Protein AF-A0A0P4W0I8-F1 (afdb_monomer)

Structure (mmCIF, N/CA/C/O backbone):
data_AF-A0A0P4W0I8-F1
#
_entry.id   AF-A0A0P4W0I8-F1
#
loop_
_atom_site.group_PDB
_atom_site.id
_atom_site.type_symbol
_atom_site.label_atom_id
_atom_site.label_alt_id
_atom_site.label_comp_id
_atom_site.label_asym_id
_atom_site.label_entity_id
_atom_site.label_seq_id
_atom_site.pdbx_PDB_ins_code
_atom_site.Cartn_x
_atom_site.Cartn_y
_atom_site.Cartn_z
_atom_site.occupancy
_atom_site.B_iso_or_equiv
_atom_site.auth_seq_id
_atom_site.auth_comp_id
_atom_site.auth_asym_id
_atom_site.auth_atom_id
_atom_site.pdbx_PDB_model_num
ATOM 1 N N . MET A 1 1 ? -32.686 -31.295 -51.320 1.00 38.06 1 MET A N 1
ATOM 2 C CA . MET A 1 1 ? -31.687 -31.578 -52.368 1.00 38.06 1 MET A CA 1
ATOM 3 C C . MET A 1 1 ? -30.368 -30.982 -51.895 1.00 38.06 1 MET A C 1
ATOM 5 O O . MET A 1 1 ? -30.262 -29.769 -51.835 1.00 38.06 1 MET A O 1
ATOM 9 N N . THR A 1 2 ? -29.662 -31.734 -51.051 1.00 36.78 2 THR A N 1
ATOM 10 C CA . THR A 1 2 ? -28.427 -32.490 -51.362 1.00 36.78 2 THR A CA 1
ATOM 11 C C . THR A 1 2 ? -27.192 -31.593 -51.471 1.00 36.78 2 THR A C 1
ATOM 13 O O . THR A 1 2 ? -27.051 -30.817 -52.408 1.00 36.78 2 THR A O 1
ATOM 16 N N . GLN A 1 3 ? -26.317 -31.745 -50.470 1.00 38.38 3 GLN A N 1
ATOM 17 C CA . GLN A 1 3 ? -24.911 -31.335 -50.468 1.00 38.38 3 GLN A CA 1
ATOM 18 C C . GLN A 1 3 ? -24.148 -31.927 -51.666 1.00 38.38 3 GLN A C 1
ATOM 20 O O . GLN A 1 3 ? -24.627 -32.862 -52.314 1.00 38.38 3 GLN A O 1
ATOM 25 N N . PRO A 1 4 ? -22.880 -31.525 -51.819 1.00 41.34 4 PRO A N 1
ATOM 26 C CA . PRO A 1 4 ? -21.858 -32.553 -51.698 1.00 41.34 4 PRO A CA 1
ATOM 27 C C . PRO A 1 4 ? -20.765 -32.210 -50.681 1.00 41.34 4 PRO A C 1
ATOM 29 O O . PRO A 1 4 ? -20.326 -31.075 -50.516 1.00 41.34 4 PRO A O 1
ATOM 32 N N . SER A 1 5 ? -20.371 -33.272 -49.995 1.00 34.31 5 SER A N 1
ATOM 33 C CA . SER A 1 5 ? -19.370 -33.425 -48.951 1.00 34.31 5 SER A CA 1
ATOM 34 C C . SER A 1 5 ? -18.019 -33.891 -49.519 1.00 34.31 5 SER A C 1
ATOM 36 O O . SER A 1 5 ? -18.039 -34.840 -50.294 1.00 34.31 5 SER A O 1
ATOM 38 N N . LEU A 1 6 ? -16.914 -33.311 -49.004 1.00 34.56 6 LEU A N 1
ATOM 39 C CA . LEU A 1 6 ? -15.603 -33.924 -48.641 1.00 34.56 6 LEU A CA 1
ATOM 40 C C . LEU A 1 6 ? -14.776 -34.650 -49.748 1.00 34.56 6 LEU A C 1
ATOM 42 O O . LEU A 1 6 ? -15.365 -35.204 -50.667 1.00 34.56 6 LEU A O 1
ATOM 46 N N . PRO A 1 7 ? -13.416 -34.688 -49.690 1.00 38.22 7 PRO A N 1
ATOM 47 C CA . PRO A 1 7 ? -12.676 -35.183 -48.520 1.00 38.22 7 PRO A CA 1
ATOM 48 C C . PRO A 1 7 ? -11.322 -34.520 -48.190 1.00 38.22 7 PRO A C 1
ATOM 50 O O . PRO A 1 7 ? -10.634 -33.939 -49.024 1.00 38.22 7 PRO A O 1
ATOM 53 N N . SER A 1 8 ? -10.913 -34.691 -46.934 1.00 36.59 8 SER A N 1
ATOM 54 C CA . SER A 1 8 ? -9.514 -34.733 -46.506 1.00 36.59 8 SER A CA 1
ATOM 55 C C . SER A 1 8 ? -8.893 -36.092 -46.866 1.00 36.59 8 SER A C 1
ATOM 57 O O . SER A 1 8 ? -9.582 -37.114 -46.857 1.00 36.59 8 SER A O 1
ATOM 59 N N . PRO A 1 9 ? -7.575 -36.131 -47.115 1.00 38.62 9 PRO A N 1
ATOM 60 C CA . PRO A 1 9 ? -6.773 -37.049 -46.322 1.00 38.62 9 PRO A CA 1
ATOM 61 C C . PRO A 1 9 ? -5.468 -36.421 -45.827 1.00 38.62 9 PRO A C 1
ATOM 63 O O . PRO A 1 9 ? -4.744 -35.714 -46.522 1.00 38.62 9 PRO A O 1
ATOM 66 N N . SER A 1 10 ? -5.182 -36.757 -44.580 1.00 31.92 10 SER A N 1
ATOM 67 C CA . SER A 1 10 ? -3.869 -36.795 -43.961 1.00 31.92 10 SER A CA 1
ATOM 68 C C . SER A 1 10 ? -2.893 -37.678 -44.744 1.00 31.92 10 SER A C 1
ATOM 70 O O . SER A 1 10 ? -3.160 -38.866 -44.901 1.00 31.92 10 SER A O 1
ATOM 72 N N . THR A 1 11 ? -1.723 -37.143 -45.091 1.00 31.94 11 THR A N 1
ATOM 73 C CA . THR A 1 11 ? -0.459 -37.897 -45.097 1.00 31.94 11 THR A CA 1
ATOM 74 C C . THR A 1 11 ? 0.695 -36.948 -44.813 1.00 31.94 11 THR A C 1
ATOM 76 O O . THR A 1 11 ? 0.884 -35.941 -45.489 1.00 31.94 11 THR A O 1
ATOM 79 N N . SER A 1 12 ? 1.436 -37.300 -43.770 1.00 36.06 12 SER A N 1
ATOM 80 C CA . SER A 1 12 ? 2.706 -36.738 -43.340 1.00 36.06 12 SER A CA 1
ATOM 81 C C . SER A 1 12 ? 3.757 -36.767 -44.448 1.00 36.06 12 SER A C 1
ATOM 83 O O . SER A 1 12 ? 4.018 -37.826 -45.019 1.00 36.06 12 SER A O 1
ATOM 85 N N . LEU A 1 13 ? 4.439 -35.646 -44.653 1.00 30.61 13 LEU A N 1
ATOM 86 C CA . LEU A 1 13 ? 5.784 -35.632 -45.215 1.00 30.61 13 LEU A CA 1
ATOM 87 C C . LEU A 1 13 ? 6.657 -34.797 -44.284 1.00 30.61 13 LEU A C 1
ATOM 89 O O . LEU A 1 13 ? 6.636 -33.568 -44.301 1.00 30.61 13 LEU A O 1
ATOM 93 N N . SER A 1 14 ? 7.362 -35.512 -43.412 1.00 27.72 14 SER A N 1
ATOM 94 C CA . SER A 1 14 ? 8.468 -34.996 -42.622 1.00 27.72 14 SER A CA 1
ATOM 95 C C . SER A 1 14 ? 9.579 -34.594 -43.585 1.00 27.72 14 SER A C 1
ATOM 97 O O . SER A 1 14 ? 10.148 -35.446 -44.266 1.00 27.72 14 SER A O 1
ATOM 99 N N . ILE A 1 15 ? 9.869 -33.300 -43.663 1.00 30.58 15 ILE A N 1
ATOM 100 C CA . ILE A 1 15 ? 11.160 -32.828 -44.152 1.00 30.58 15 ILE A CA 1
ATOM 101 C C . ILE A 1 15 ? 11.960 -32.494 -42.900 1.00 30.58 15 ILE A C 1
ATOM 103 O O . ILE A 1 15 ? 11.743 -31.463 -42.264 1.00 30.58 15 ILE A O 1
ATOM 107 N N . ASP A 1 16 ? 12.853 -33.411 -42.535 1.00 30.45 16 ASP A N 1
ATOM 108 C CA . ASP A 1 16 ? 13.904 -33.173 -41.557 1.00 30.45 16 ASP A CA 1
ATOM 109 C C . ASP A 1 16 ? 14.868 -32.123 -42.123 1.00 30.45 16 ASP A C 1
ATOM 111 O O . ASP A 1 16 ? 15.781 -32.435 -42.888 1.00 30.45 16 ASP A O 1
ATOM 115 N N . VAL A 1 17 ? 14.672 -30.858 -41.748 1.00 30.55 17 VAL A N 1
ATOM 116 C CA . VAL A 1 17 ? 15.754 -29.870 -41.783 1.00 30.55 17 VAL A CA 1
ATOM 117 C C . VAL A 1 17 ? 16.375 -29.847 -40.398 1.00 30.55 17 VAL A C 1
ATOM 119 O O . VAL A 1 17 ? 15.881 -29.220 -39.461 1.00 30.55 17 VAL A O 1
ATOM 122 N N . ALA A 1 18 ? 17.465 -30.595 -40.278 1.00 30.69 18 ALA A N 1
ATOM 123 C CA . ALA A 1 18 ? 18.340 -30.560 -39.129 1.00 30.69 18 ALA A CA 1
ATOM 124 C C . ALA A 1 18 ? 18.984 -29.168 -38.976 1.00 30.69 18 ALA A C 1
ATOM 126 O O . ALA A 1 18 ? 19.602 -28.653 -39.901 1.00 30.69 18 ALA A O 1
ATOM 127 N N . LEU A 1 19 ? 18.885 -28.646 -37.750 1.00 35.25 19 LEU A N 1
ATOM 128 C CA . LEU A 1 19 ? 19.869 -27.813 -37.050 1.00 35.25 19 LEU A CA 1
ATOM 129 C C . LEU A 1 19 ? 20.299 -26.484 -37.698 1.00 35.25 19 LEU A C 1
ATOM 131 O O . LEU A 1 19 ? 21.237 -26.434 -38.483 1.00 35.25 19 LEU A O 1
ATOM 135 N N . GLN A 1 20 ? 19.774 -25.388 -37.143 1.00 31.81 20 GLN A N 1
ATOM 136 C CA . GLN A 1 20 ? 20.593 -24.364 -36.475 1.00 31.81 20 GLN A CA 1
ATOM 137 C C . GLN A 1 20 ? 19.680 -23.481 -35.614 1.00 31.81 20 GLN A C 1
ATOM 139 O O . GLN A 1 20 ? 18.868 -22.713 -36.121 1.00 31.81 20 GLN A O 1
ATOM 144 N N . GLY A 1 21 ? 19.762 -23.658 -34.291 1.00 37.44 21 GLY A N 1
ATOM 145 C CA . GLY A 1 21 ? 19.030 -22.833 -33.330 1.00 37.44 21 GLY A CA 1
ATOM 146 C C . GLY A 1 21 ? 19.508 -21.376 -33.366 1.00 37.44 21 GLY A C 1
ATOM 147 O O . GLY A 1 21 ? 20.670 -21.131 -33.700 1.00 37.44 21 GLY A O 1
ATOM 148 N N . PRO A 1 22 ? 18.653 -20.396 -33.024 1.00 36.56 22 PRO A N 1
ATOM 149 C CA . PRO A 1 22 ? 19.101 -19.021 -32.903 1.00 36.56 22 PRO A CA 1
ATOM 150 C C . PRO A 1 22 ? 20.039 -18.914 -31.698 1.00 36.56 22 PRO A C 1
ATOM 152 O O . PRO A 1 22 ? 19.747 -19.405 -30.607 1.00 36.56 22 PRO A O 1
ATOM 155 N N . ALA A 1 23 ? 21.202 -18.322 -31.947 1.00 33.28 23 ALA A N 1
ATOM 156 C CA . ALA A 1 23 ? 22.283 -18.162 -30.995 1.00 33.28 23 ALA A CA 1
ATOM 157 C C . ALA A 1 23 ? 21.795 -17.522 -29.687 1.00 33.28 23 ALA A C 1
ATOM 159 O O . ALA A 1 23 ? 21.316 -16.389 -29.667 1.00 33.28 23 ALA A O 1
ATOM 160 N N . SER A 1 24 ? 21.972 -18.243 -28.583 1.00 29.34 24 SER A N 1
ATOM 161 C CA . SER A 1 24 ? 21.887 -17.692 -27.239 1.00 29.34 24 SER A CA 1
ATOM 162 C C . SER A 1 24 ? 22.957 -16.608 -27.095 1.00 29.34 24 SER A C 1
ATOM 164 O O . SER A 1 24 ? 24.143 -16.921 -26.978 1.00 29.34 24 SER A O 1
ATOM 166 N N . VAL A 1 25 ? 22.570 -15.331 -27.089 1.00 34.34 25 VAL A N 1
ATOM 167 C CA . VAL A 1 25 ? 23.466 -14.267 -26.619 1.00 34.34 25 VAL A CA 1
ATOM 168 C C . VAL A 1 25 ? 23.526 -14.385 -25.103 1.00 34.34 25 VAL A C 1
ATOM 170 O O . VAL A 1 25 ? 22.751 -13.794 -24.358 1.00 34.34 25 VAL A O 1
ATOM 173 N N . SER A 1 26 ? 24.438 -15.236 -24.645 1.00 26.88 26 SER A N 1
ATOM 174 C CA . SER A 1 26 ? 24.847 -15.283 -23.254 1.00 26.88 26 SER A CA 1
ATOM 175 C C . SER A 1 26 ? 25.631 -14.000 -22.988 1.00 26.88 26 SER A C 1
ATOM 177 O O . SER A 1 26 ? 26.740 -13.848 -23.501 1.00 26.88 26 SER A O 1
ATOM 179 N N . ILE A 1 27 ? 25.085 -13.080 -22.189 1.00 40.72 27 ILE A N 1
ATOM 180 C CA . ILE A 1 27 ? 25.875 -11.982 -21.621 1.00 40.72 27 ILE A CA 1
ATOM 181 C C . ILE A 1 27 ? 26.877 -12.636 -20.665 1.00 40.72 27 ILE A C 1
ATOM 183 O O . ILE A 1 27 ? 26.583 -12.925 -19.505 1.00 40.72 27 ILE A O 1
ATOM 187 N N . GLN A 1 28 ? 28.052 -12.990 -21.187 1.00 31.55 28 GLN A N 1
ATOM 188 C CA . GLN A 1 28 ? 29.151 -13.488 -20.377 1.00 31.55 28 GLN A CA 1
ATOM 189 C C . GLN A 1 28 ? 29.547 -12.401 -19.378 1.00 31.55 28 GLN A C 1
ATOM 191 O O . GLN A 1 28 ? 29.762 -11.247 -19.743 1.00 31.55 28 GLN A O 1
ATOM 196 N N . LYS A 1 29 ? 29.661 -12.804 -18.108 1.00 31.52 29 LYS A N 1
ATOM 197 C CA . LYS A 1 29 ? 30.218 -12.027 -16.996 1.00 31.52 29 LYS A CA 1
ATOM 198 C C . LYS A 1 29 ? 31.457 -11.238 -17.447 1.00 31.52 29 LYS A C 1
ATOM 200 O O . LYS A 1 29 ? 32.551 -11.797 -17.510 1.00 31.52 29 LYS A O 1
ATOM 205 N N . MET A 1 30 ? 31.325 -9.928 -17.659 1.00 30.16 30 MET A N 1
ATOM 206 C CA . MET A 1 30 ? 32.470 -9.027 -17.542 1.00 30.16 30 MET A CA 1
ATOM 207 C C . MET A 1 30 ? 32.795 -8.900 -16.056 1.00 30.16 30 MET A C 1
ATOM 209 O O . MET A 1 30 ? 32.260 -8.065 -15.331 1.00 30.16 30 MET A O 1
ATOM 213 N N . VAL A 1 31 ? 33.677 -9.782 -15.593 1.00 32.12 31 VAL A N 1
ATOM 214 C CA . VAL A 1 31 ? 34.432 -9.568 -14.362 1.00 32.12 31 VAL A CA 1
ATOM 215 C C . VAL A 1 31 ? 35.190 -8.255 -14.538 1.00 32.12 31 VAL A C 1
ATOM 217 O O . VAL A 1 31 ? 36.076 -8.151 -15.385 1.00 32.12 31 VAL A O 1
ATOM 220 N N . TYR A 1 32 ? 34.822 -7.249 -13.747 1.00 26.38 32 TYR A N 1
ATOM 221 C CA . TYR A 1 32 ? 35.497 -5.959 -13.675 1.00 26.38 32 TYR A CA 1
ATOM 222 C C . TYR A 1 32 ? 36.954 -6.183 -13.240 1.00 26.38 32 TYR A C 1
ATOM 224 O O . TYR A 1 32 ? 37.262 -6.323 -12.053 1.00 26.38 32 TYR A O 1
ATOM 232 N N . ARG A 1 33 ? 37.874 -6.280 -14.205 1.00 28.16 33 ARG A N 1
ATOM 233 C CA . ARG A 1 33 ? 39.313 -6.259 -13.933 1.00 28.16 33 ARG A CA 1
ATOM 234 C C . ARG A 1 33 ? 39.674 -4.805 -13.634 1.00 28.16 33 ARG A C 1
ATOM 236 O O . ARG A 1 33 ? 39.541 -3.947 -14.499 1.00 28.16 33 ARG A O 1
ATOM 243 N N . ARG A 1 34 ? 40.087 -4.535 -12.391 1.00 32.72 34 ARG A N 1
ATOM 244 C CA . ARG A 1 34 ? 40.635 -3.239 -11.954 1.00 32.72 34 ARG A CA 1
ATOM 245 C C . ARG A 1 34 ? 41.656 -2.732 -12.990 1.00 32.72 34 ARG A C 1
ATOM 247 O O . ARG A 1 34 ? 42.589 -3.486 -13.276 1.00 32.72 34 ARG A O 1
ATOM 254 N N . PRO A 1 35 ? 41.545 -1.496 -13.508 1.00 33.25 35 PRO A N 1
ATOM 255 C CA . PRO A 1 35 ? 42.643 -0.890 -14.243 1.00 33.25 35 PRO A CA 1
ATOM 256 C C . PRO A 1 35 ? 43.798 -0.646 -13.269 1.00 33.25 35 PRO A C 1
ATOM 258 O O . PRO A 1 35 ? 43.633 0.023 -12.249 1.00 33.25 35 PRO A O 1
ATOM 261 N N . SER A 1 36 ? 44.948 -1.241 -13.565 1.00 28.91 36 SER A N 1
ATOM 262 C CA . SER A 1 36 ? 46.235 -0.856 -12.999 1.00 28.91 36 SER A CA 1
ATOM 263 C C . SER A 1 36 ? 46.555 0.579 -13.410 1.00 28.91 36 SER A C 1
ATOM 265 O O . SER A 1 36 ? 46.431 0.927 -14.583 1.00 28.91 36 SER A O 1
ATOM 267 N N . GLU A 1 37 ? 46.978 1.387 -12.444 1.00 41.25 37 GLU A N 1
ATOM 268 C CA . GLU A 1 37 ? 47.546 2.716 -12.647 1.00 41.25 37 GLU A CA 1
ATOM 269 C C . GLU A 1 37 ? 48.756 2.649 -13.591 1.00 41.25 37 GLU A C 1
ATOM 271 O O . GLU A 1 37 ? 49.789 2.118 -13.201 1.00 41.25 37 GLU A O 1
ATOM 276 N N . THR A 1 38 ? 48.654 3.212 -14.797 1.00 39.88 38 THR A N 1
ATOM 277 C CA . THR A 1 38 ? 49.771 3.864 -15.508 1.00 39.88 38 THR A CA 1
ATOM 278 C C . THR A 1 38 ? 49.226 4.814 -16.589 1.00 39.88 38 THR A C 1
ATOM 280 O O . THR A 1 38 ? 48.298 4.454 -17.315 1.00 39.88 38 THR A O 1
ATOM 283 N N . PRO A 1 39 ? 49.767 6.040 -16.725 1.00 39.56 39 PRO A N 1
ATOM 284 C CA . PRO A 1 39 ? 49.385 6.963 -17.793 1.00 39.56 39 PRO A CA 1
ATOM 285 C C . PRO A 1 39 ? 50.150 6.642 -19.091 1.00 39.56 39 PRO A C 1
ATOM 287 O O . PRO A 1 39 ? 51.331 6.291 -19.017 1.00 39.56 39 PRO A O 1
ATOM 290 N N . PRO A 1 40 ? 49.561 6.803 -20.290 1.00 40.53 40 PRO A N 1
ATOM 291 C CA . PRO A 1 40 ? 50.335 6.726 -21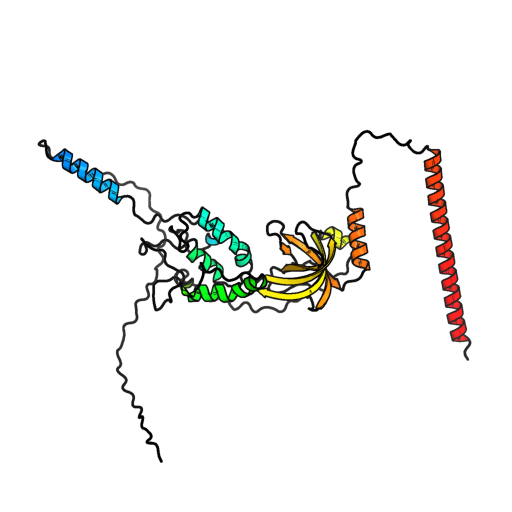.519 1.00 40.53 40 PRO A CA 1
ATOM 292 C C . PRO A 1 40 ? 51.086 8.043 -21.762 1.00 40.53 40 PRO A C 1
ATOM 294 O O . PRO A 1 40 ? 50.504 9.128 -21.800 1.00 40.53 40 PRO A O 1
ATOM 297 N N . SER A 1 41 ? 52.402 7.930 -21.937 1.00 37.28 41 SER A N 1
ATOM 298 C CA . SER A 1 41 ? 53.262 8.966 -22.513 1.00 37.28 41 SER A CA 1
ATOM 299 C C . SER A 1 41 ? 52.851 9.288 -23.962 1.00 37.28 41 SER A C 1
ATOM 301 O O . SER A 1 41 ? 52.302 8.424 -24.650 1.00 37.28 41 SER A O 1
ATOM 303 N N . PRO A 1 42 ? 53.108 10.516 -24.447 1.00 42.88 42 PRO A N 1
ATOM 304 C CA . PRO A 1 42 ? 52.587 10.983 -25.722 1.00 42.88 42 PRO A CA 1
ATOM 305 C C . PRO A 1 42 ? 53.361 10.390 -26.903 1.00 42.88 42 PRO A C 1
ATOM 307 O O . PRO A 1 42 ? 54.585 10.260 -26.876 1.00 42.88 42 PRO A O 1
ATOM 310 N N . CYS A 1 43 ? 52.621 10.075 -27.966 1.00 34.41 43 CYS A N 1
ATOM 311 C CA . CYS A 1 43 ? 53.172 9.758 -29.275 1.00 34.41 43 CYS A CA 1
ATOM 312 C C . CYS A 1 43 ? 54.041 10.917 -29.779 1.00 34.41 43 CYS A C 1
ATOM 314 O O . CYS A 1 43 ? 53.601 12.064 -29.865 1.00 34.41 43 CYS A O 1
ATOM 316 N N . VAL A 1 44 ? 55.275 10.582 -30.138 1.00 38.25 44 VAL A N 1
ATOM 317 C CA . VAL A 1 44 ? 56.224 11.442 -30.839 1.00 38.25 44 VAL A CA 1
ATOM 318 C C . VAL A 1 44 ? 55.696 11.657 -32.260 1.00 38.25 44 VAL A C 1
ATOM 320 O O . VAL A 1 44 ? 55.856 10.796 -33.121 1.00 38.25 44 VAL A O 1
ATOM 323 N N . TYR A 1 45 ? 55.043 12.791 -32.514 1.00 40.09 45 TYR A N 1
ATOM 324 C CA . TYR A 1 45 ? 54.831 13.260 -33.882 1.00 40.09 45 TYR A CA 1
ATOM 325 C C . TYR A 1 45 ? 56.134 13.885 -34.385 1.00 40.09 45 TYR A C 1
ATOM 327 O O . TYR A 1 45 ? 56.633 14.860 -33.825 1.00 40.09 45 TYR A O 1
ATOM 335 N N . LEU A 1 46 ? 56.690 13.294 -35.442 1.00 35.19 46 LEU A N 1
ATOM 336 C CA . LEU A 1 46 ? 57.785 13.857 -36.223 1.00 35.19 46 LEU A CA 1
ATOM 337 C C . LEU A 1 46 ? 57.379 15.232 -36.774 1.00 35.19 46 LEU A C 1
ATOM 339 O O . LEU A 1 46 ? 56.512 15.336 -37.640 1.00 35.19 46 LEU A O 1
ATOM 343 N N . CYS A 1 47 ? 58.048 16.282 -36.301 1.00 34.38 47 CYS A N 1
ATOM 344 C CA . CYS A 1 47 ? 58.070 17.585 -36.954 1.00 34.38 47 CYS A CA 1
ATOM 345 C C . CYS A 1 47 ? 58.998 17.520 -38.178 1.00 34.38 47 CYS A C 1
ATOM 347 O O . CYS A 1 47 ? 60.212 17.400 -38.024 1.00 34.38 47 CYS A O 1
ATOM 349 N N . ILE A 1 48 ? 58.441 17.649 -39.384 1.00 39.56 48 ILE A N 1
ATOM 350 C CA . ILE A 1 48 ? 59.184 18.046 -40.591 1.00 39.56 48 ILE A CA 1
ATOM 351 C C . ILE A 1 48 ? 58.823 19.516 -40.868 1.00 39.56 48 ILE A C 1
ATOM 353 O O . ILE A 1 48 ? 57.631 19.830 -40.901 1.00 39.56 48 ILE A O 1
ATOM 357 N N . PRO A 1 49 ? 59.789 20.442 -41.032 1.00 54.12 49 PRO A N 1
ATOM 358 C CA . PRO A 1 49 ? 59.484 21.844 -41.281 1.00 54.12 49 PRO A CA 1
ATOM 359 C C . PRO A 1 49 ? 59.355 22.161 -42.782 1.00 54.12 49 PRO A C 1
ATOM 361 O O . PRO A 1 49 ? 60.017 21.541 -43.611 1.00 54.12 49 PRO A O 1
ATOM 364 N N . ALA A 1 50 ? 58.591 23.230 -43.055 1.00 40.03 50 ALA A N 1
ATOM 365 C CA . ALA A 1 50 ? 58.514 24.068 -44.269 1.00 40.03 50 ALA A CA 1
ATOM 366 C C . ALA A 1 50 ? 57.328 23.834 -45.241 1.00 40.03 50 ALA A C 1
ATOM 368 O O . ALA A 1 50 ? 56.906 22.703 -45.449 1.00 40.03 50 ALA A O 1
ATOM 369 N N . PRO A 1 51 ? 56.853 24.883 -45.949 1.00 52.84 51 PRO A N 1
ATOM 370 C CA . PRO A 1 51 ? 56.601 26.248 -45.486 1.00 52.84 51 PRO A CA 1
ATOM 371 C C . PRO A 1 51 ? 55.148 26.714 -45.756 1.00 52.84 51 PRO A C 1
ATOM 373 O O . PRO A 1 51 ? 54.503 26.354 -46.731 1.00 52.84 51 PRO A O 1
ATOM 376 N N . GLN A 1 52 ? 54.656 27.528 -44.822 1.00 56.03 52 GLN A N 1
ATOM 377 C CA . GLN A 1 52 ? 53.697 28.638 -44.947 1.00 56.03 52 GLN A CA 1
ATOM 378 C C . GLN A 1 52 ? 52.747 28.669 -46.166 1.00 56.03 52 GLN A C 1
ATOM 380 O O . GLN A 1 52 ? 53.123 29.141 -47.230 1.00 56.03 52 GLN A O 1
ATOM 385 N N . LEU A 1 53 ? 51.492 28.239 -45.962 1.00 50.19 53 LEU A N 1
ATOM 386 C CA . LEU A 1 53 ? 50.258 29.064 -46.065 1.00 50.19 53 LEU A CA 1
ATOM 387 C C . LEU A 1 53 ? 48.967 28.217 -46.032 1.00 50.19 53 LEU A C 1
ATOM 389 O O . LEU A 1 53 ? 47.875 28.768 -45.960 1.00 50.19 53 LEU A O 1
ATOM 393 N N . VAL A 1 54 ? 49.062 26.883 -46.051 1.00 52.00 54 VAL A N 1
ATOM 394 C CA . VAL A 1 54 ? 47.881 25.988 -46.119 1.00 52.00 54 VAL A CA 1
ATOM 395 C C . VAL A 1 54 ? 47.426 25.494 -44.730 1.00 52.00 54 VAL A C 1
ATOM 397 O O . VAL A 1 54 ? 46.307 25.018 -44.550 1.00 52.00 54 VAL A O 1
ATOM 400 N N . GLY A 1 55 ? 48.267 25.663 -43.704 1.00 49.16 55 GLY A N 1
ATOM 401 C CA . GLY A 1 55 ? 48.040 25.109 -42.363 1.00 49.16 55 GLY A CA 1
ATOM 402 C C . GLY A 1 55 ? 46.950 25.796 -41.535 1.00 49.16 55 GLY A C 1
ATOM 403 O O . GLY A 1 55 ? 46.371 25.153 -40.665 1.00 49.16 55 GLY A O 1
ATOM 404 N N . VAL A 1 56 ? 46.623 27.065 -41.801 1.00 51.81 56 VAL A N 1
ATOM 405 C CA . VAL A 1 56 ? 45.624 27.782 -40.984 1.00 51.81 56 VAL A CA 1
ATOM 406 C C . VAL A 1 56 ? 44.210 27.301 -41.311 1.00 51.81 56 VAL A C 1
ATOM 408 O O . VAL A 1 56 ? 43.419 27.083 -40.402 1.00 51.81 56 VAL A O 1
ATOM 411 N N . VAL A 1 57 ? 43.906 27.022 -42.583 1.00 53.50 57 VAL A N 1
ATOM 412 C CA . VAL A 1 57 ? 42.583 26.508 -42.976 1.00 53.50 57 VAL A CA 1
ATOM 413 C C . VAL A 1 57 ? 42.401 25.062 -42.504 1.00 53.50 57 VAL A C 1
ATOM 415 O O . VAL A 1 57 ? 41.362 24.736 -41.943 1.00 53.50 57 VAL A O 1
ATOM 418 N N . ALA A 1 58 ? 43.427 24.211 -42.620 1.00 52.44 58 ALA A N 1
ATOM 419 C CA . ALA A 1 58 ? 43.361 22.823 -42.157 1.00 52.44 58 ALA A CA 1
ATOM 420 C C . ALA A 1 58 ? 43.277 22.698 -40.621 1.00 52.44 58 ALA A C 1
ATOM 422 O O . ALA A 1 58 ? 42.508 21.880 -40.123 1.00 52.44 58 ALA A O 1
ATOM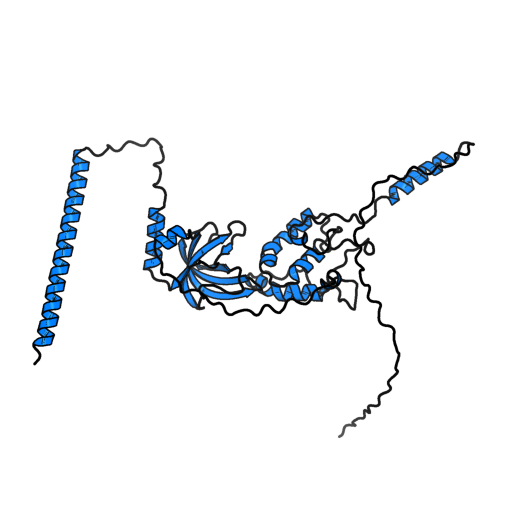 423 N N . ALA A 1 59 ? 44.003 23.524 -39.857 1.00 52.28 59 ALA A N 1
ATOM 424 C CA . ALA A 1 59 ? 43.952 23.515 -38.391 1.00 52.28 59 ALA A CA 1
ATOM 425 C C . ALA A 1 59 ? 42.641 24.093 -37.837 1.00 52.28 59 ALA A C 1
ATOM 427 O O . ALA A 1 59 ? 42.139 23.610 -36.823 1.00 52.28 59 ALA A O 1
ATOM 428 N N . VAL A 1 60 ? 42.055 25.078 -38.524 1.00 54.50 60 VAL A N 1
ATOM 429 C CA . VAL A 1 60 ? 40.733 25.623 -38.194 1.00 54.50 60 VAL A CA 1
ATOM 430 C C . VAL A 1 60 ? 39.653 24.588 -38.523 1.00 54.50 60 VAL A C 1
ATOM 432 O O . VAL A 1 60 ? 38.869 24.243 -37.648 1.00 54.50 60 VAL A O 1
ATOM 435 N N . VAL A 1 61 ? 39.670 23.974 -39.710 1.00 55.00 61 VAL A N 1
ATOM 436 C CA . VAL A 1 61 ? 38.714 22.915 -40.091 1.00 55.00 61 VAL A CA 1
ATOM 437 C C . VAL A 1 61 ? 38.832 21.677 -39.187 1.00 55.00 61 VAL A C 1
ATOM 439 O O . VAL A 1 61 ? 37.813 21.124 -38.791 1.00 55.00 61 VAL A O 1
ATOM 442 N N . CYS A 1 62 ? 40.039 21.280 -38.769 1.00 51.72 62 CYS A N 1
ATOM 443 C CA . CYS A 1 62 ? 40.241 20.154 -37.847 1.00 51.72 62 CYS A CA 1
ATOM 444 C C . CYS A 1 62 ? 39.811 20.488 -36.403 1.00 51.72 62 CYS A C 1
ATOM 446 O O . CYS A 1 62 ? 39.249 19.640 -35.714 1.00 51.72 62 CYS A O 1
ATOM 448 N N . SER A 1 63 ? 39.974 21.742 -35.963 1.00 50.41 63 SER A N 1
ATOM 449 C CA . SER A 1 63 ? 39.472 22.220 -34.661 1.00 50.41 63 SER A CA 1
ATOM 450 C C . SER A 1 63 ? 37.944 22.376 -34.630 1.00 50.41 63 SER A C 1
ATOM 452 O O . SER A 1 63 ? 37.322 22.122 -33.597 1.00 50.41 63 SER A O 1
ATOM 454 N N . PHE A 1 64 ? 37.325 22.733 -35.761 1.00 49.47 64 PHE A N 1
ATOM 455 C CA . PHE A 1 64 ? 35.867 22.829 -35.900 1.00 49.47 64 PHE A CA 1
ATOM 456 C C . PHE A 1 64 ? 35.190 21.467 -36.166 1.00 49.47 64 PHE A C 1
ATOM 458 O O . PHE A 1 64 ? 34.061 21.276 -35.723 1.00 49.47 64 PHE A O 1
ATOM 465 N N . LEU A 1 65 ? 35.860 20.484 -36.792 1.00 50.12 65 LEU A N 1
ATOM 466 C CA . LEU A 1 65 ? 35.342 19.105 -36.894 1.00 50.12 65 LEU A CA 1
ATOM 467 C C . LEU A 1 65 ? 35.625 18.252 -35.644 1.00 50.12 65 LEU A C 1
ATOM 469 O O . LEU A 1 65 ? 34.811 17.404 -35.291 1.00 50.12 65 LEU A O 1
ATOM 473 N N . GLY A 1 66 ? 36.750 18.466 -34.955 1.00 47.41 66 GLY A N 1
ATOM 474 C CA . GLY A 1 66 ? 37.135 17.683 -33.774 1.00 47.41 66 GLY A CA 1
ATOM 475 C C . GLY A 1 66 ? 36.305 17.995 -32.525 1.00 47.41 66 GLY A C 1
ATOM 476 O O . GLY A 1 66 ? 36.059 17.110 -31.709 1.00 47.41 66 GLY A O 1
ATOM 477 N N . THR A 1 67 ? 35.808 19.228 -32.392 1.00 49.12 67 THR A N 1
ATOM 478 C CA . THR A 1 67 ? 34.906 19.620 -31.293 1.00 49.12 67 THR A CA 1
ATOM 479 C C . THR A 1 67 ? 33.458 19.182 -31.520 1.00 49.12 67 THR A C 1
ATOM 481 O O . THR A 1 67 ? 32.728 18.993 -30.551 1.00 49.12 67 THR A O 1
ATOM 484 N N . ALA A 1 68 ? 33.055 18.928 -32.769 1.00 47.59 68 ALA A N 1
ATOM 485 C CA . ALA A 1 68 ? 31.715 18.438 -33.093 1.00 47.59 68 ALA A CA 1
ATOM 486 C C . ALA A 1 68 ? 31.521 16.935 -32.800 1.00 47.59 68 ALA A C 1
ATOM 488 O O . ALA A 1 68 ? 30.391 16.490 -32.609 1.00 47.59 68 ALA A O 1
ATOM 489 N N . LEU A 1 69 ? 32.601 16.145 -32.731 1.00 48.38 69 LEU A N 1
ATOM 490 C CA . LEU A 1 69 ? 32.526 14.687 -32.550 1.00 48.38 69 LEU A CA 1
ATOM 491 C C . LEU A 1 69 ? 32.665 14.214 -31.091 1.00 48.38 69 LEU A C 1
ATOM 493 O O . LEU A 1 69 ? 32.468 13.034 -30.817 1.00 48.38 69 LEU A O 1
ATOM 497 N N . ALA A 1 70 ? 32.955 15.106 -30.138 1.00 46.78 70 ALA A N 1
ATOM 498 C CA . ALA A 1 70 ? 33.182 14.742 -28.733 1.00 46.78 70 ALA A CA 1
ATOM 499 C C . ALA A 1 70 ? 31.941 14.862 -27.818 1.00 46.78 70 ALA A C 1
ATOM 501 O O . ALA A 1 70 ? 32.068 14.708 -26.604 1.00 46.78 70 ALA A O 1
ATOM 502 N N . GLN A 1 71 ? 30.746 15.137 -28.358 1.00 49.97 71 GLN A N 1
ATOM 503 C CA . GLN A 1 71 ? 29.544 15.420 -27.551 1.00 49.97 71 GLN A CA 1
ATOM 504 C C . GLN A 1 71 ? 28.416 14.378 -27.603 1.00 49.97 71 GLN A C 1
ATOM 506 O O . GLN A 1 71 ? 27.405 14.573 -26.935 1.00 49.97 71 GLN A O 1
ATOM 511 N N . PHE A 1 72 ? 28.563 13.254 -28.309 1.00 50.12 72 PHE A N 1
ATOM 512 C CA . PHE A 1 72 ? 27.441 12.322 -28.512 1.00 50.12 72 PHE A CA 1
ATOM 513 C C . PHE A 1 72 ? 27.799 10.851 -28.256 1.00 50.12 72 PHE A C 1
ATOM 515 O O . PHE A 1 72 ? 27.563 9.986 -29.093 1.00 50.12 72 PHE A O 1
ATOM 522 N N . GLY A 1 73 ? 28.361 10.557 -27.081 1.00 52.62 73 GLY A N 1
ATOM 523 C CA . GLY A 1 73 ? 28.314 9.210 -26.495 1.00 52.62 73 GLY A CA 1
ATOM 524 C C . GLY A 1 73 ? 27.163 9.120 -25.481 1.00 52.62 73 GLY A C 1
ATOM 525 O O . GLY A 1 73 ? 26.870 10.134 -24.841 1.00 52.62 73 GLY A O 1
ATOM 526 N N . PRO A 1 74 ? 26.506 7.959 -25.298 1.00 57.28 74 PRO A N 1
ATOM 527 C CA . PRO A 1 74 ? 25.467 7.808 -24.288 1.00 57.28 74 PRO A CA 1
ATOM 528 C C . PRO A 1 74 ? 26.149 7.932 -22.926 1.00 57.28 74 PRO A C 1
ATOM 530 O O . PRO A 1 74 ? 26.928 7.068 -22.525 1.00 57.28 74 PRO A O 1
ATOM 533 N N . GLN A 1 75 ? 25.928 9.050 -22.242 1.00 72.12 75 GLN A N 1
ATOM 534 C CA . GLN A 1 75 ? 26.494 9.288 -20.919 1.00 72.12 75 GLN A CA 1
ATOM 535 C C . GLN A 1 75 ? 25.743 8.380 -19.941 1.00 72.12 75 GLN A C 1
ATOM 537 O O . GLN A 1 75 ? 24.702 8.750 -19.400 1.00 72.12 75 GLN A O 1
ATOM 542 N N . CYS A 1 76 ? 26.228 7.147 -19.787 1.00 89.06 76 CYS A N 1
ATOM 543 C CA . CYS A 1 76 ? 25.811 6.291 -18.692 1.00 89.06 76 CYS A CA 1
ATOM 544 C C . CYS A 1 76 ? 26.137 7.005 -17.379 1.00 89.06 76 CYS A C 1
ATOM 546 O O . CYS A 1 76 ? 27.249 7.503 -17.200 1.00 89.06 76 CYS A O 1
ATOM 548 N N . GLU A 1 77 ? 25.211 6.990 -16.436 1.00 92.06 77 GLU A N 1
ATOM 549 C CA . GLU A 1 77 ? 25.432 7.515 -15.096 1.00 92.06 77 GLU A CA 1
ATOM 550 C C . GLU A 1 77 ? 25.020 6.502 -14.030 1.00 92.06 77 GLU A C 1
ATOM 552 O O . GLU A 1 77 ? 24.219 5.599 -14.269 1.00 92.06 77 GLU A O 1
ATOM 557 N N . GLU A 1 78 ? 25.604 6.627 -12.841 1.00 95.25 78 GLU A N 1
ATOM 558 C CA . GLU A 1 78 ? 25.305 5.746 -11.714 1.00 95.25 78 GLU A CA 1
ATOM 559 C C . GLU A 1 78 ? 23.860 5.924 -11.235 1.00 95.25 78 GLU A C 1
ATOM 561 O O . GLU A 1 78 ? 23.353 7.047 -11.155 1.00 95.25 78 GLU A O 1
ATOM 566 N N . ILE A 1 79 ? 23.197 4.819 -10.887 1.00 96.94 79 ILE A N 1
ATOM 567 C CA . ILE A 1 79 ? 21.817 4.836 -10.396 1.00 96.94 79 ILE A CA 1
ATOM 568 C C . ILE A 1 79 ? 21.751 5.480 -9.006 1.00 96.94 79 ILE A C 1
ATOM 570 O O . ILE A 1 79 ? 22.212 4.940 -8.000 1.00 96.94 79 ILE A O 1
ATOM 574 N N . LYS A 1 80 ? 21.084 6.630 -8.929 1.00 96.38 80 LYS A N 1
ATOM 575 C CA . LYS A 1 80 ? 20.837 7.384 -7.695 1.00 96.38 80 LYS A CA 1
ATOM 576 C C . LYS A 1 80 ? 19.462 7.091 -7.099 1.00 96.38 80 LYS A C 1
ATOM 578 O O . LYS A 1 80 ? 19.318 7.239 -5.881 1.00 96.38 80 LYS A O 1
ATOM 583 N N . ILE A 1 81 ? 18.506 6.624 -7.910 1.00 96.19 81 ILE A N 1
ATOM 584 C CA . ILE A 1 81 ? 17.119 6.327 -7.513 1.00 96.19 81 ILE A CA 1
ATOM 585 C C . ILE A 1 81 ? 17.093 5.250 -6.410 1.00 96.19 81 ILE A C 1
ATOM 587 O O . ILE A 1 81 ? 17.465 4.106 -6.679 1.00 96.19 81 ILE A O 1
ATOM 591 N N . PRO A 1 82 ? 16.623 5.556 -5.182 1.00 94.00 82 PRO A N 1
ATOM 592 C CA . PRO A 1 82 ? 16.773 4.666 -4.027 1.00 94.00 82 PRO A CA 1
ATOM 593 C C . PRO A 1 82 ? 16.231 3.244 -4.209 1.00 94.00 82 PRO A C 1
ATOM 595 O O . PRO A 1 82 ? 16.888 2.298 -3.780 1.00 94.00 82 PRO A O 1
ATOM 598 N N . MET A 1 83 ? 15.067 3.078 -4.848 1.00 91.06 83 MET A N 1
ATOM 599 C CA . MET A 1 83 ? 14.467 1.752 -5.049 1.00 91.06 83 MET A CA 1
ATOM 600 C C . MET A 1 83 ? 15.151 0.920 -6.141 1.00 91.06 83 MET A C 1
ATOM 602 O O . MET A 1 83 ? 14.974 -0.284 -6.158 1.00 91.06 83 MET A O 1
ATOM 606 N N . CYS A 1 84 ? 15.962 1.537 -7.008 1.00 95.81 84 CYS A N 1
ATOM 607 C CA . CYS A 1 84 ? 16.642 0.845 -8.106 1.00 95.81 84 CYS A CA 1
ATOM 608 C C . CYS A 1 84 ? 18.121 0.555 -7.826 1.00 95.81 84 CYS A C 1
ATOM 610 O O . CYS A 1 84 ? 18.786 -0.071 -8.642 1.00 95.81 84 CYS A O 1
ATOM 612 N N . ARG A 1 85 ? 18.654 0.963 -6.666 1.00 93.38 85 ARG A N 1
ATOM 613 C CA . ARG A 1 85 ? 20.060 0.704 -6.298 1.00 93.38 85 ARG A CA 1
ATOM 614 C C . ARG A 1 85 ? 20.388 -0.775 -6.082 1.00 93.38 85 ARG A C 1
ATOM 616 O O . ARG A 1 85 ? 21.560 -1.122 -6.042 1.00 93.38 85 ARG A O 1
ATOM 623 N N . GLN A 1 86 ? 19.375 -1.617 -5.877 1.00 88.06 86 GLN A N 1
ATOM 624 C CA . GLN A 1 86 ? 19.533 -3.062 -5.672 1.00 88.06 86 GLN A CA 1
ATOM 625 C C . GLN A 1 86 ? 19.347 -3.865 -6.966 1.00 88.06 86 GLN A C 1
ATOM 627 O O . GLN A 1 86 ? 19.358 -5.095 -6.931 1.00 88.06 86 GLN A O 1
ATOM 632 N N . MET A 1 87 ? 19.184 -3.186 -8.104 1.00 91.75 87 MET A N 1
ATOM 633 C CA . MET A 1 87 ? 19.128 -3.843 -9.402 1.00 91.75 87 MET A CA 1
ATOM 634 C C . MET A 1 87 ? 20.446 -4.573 -9.698 1.00 91.75 87 MET A C 1
ATOM 636 O O . MET A 1 87 ? 21.508 -4.173 -9.220 1.00 91.75 87 MET A O 1
ATOM 640 N N . PRO A 1 88 ? 20.418 -5.622 -10.534 1.00 88.38 88 PRO A N 1
ATOM 641 C CA . PRO A 1 88 ? 21.621 -6.360 -10.924 1.00 88.38 88 PRO A CA 1
ATOM 642 C C . PRO A 1 88 ? 22.605 -5.549 -11.798 1.00 88.38 88 PRO A C 1
ATOM 644 O O . PRO A 1 88 ? 23.653 -6.066 -12.178 1.00 88.38 88 PRO A O 1
ATOM 647 N N . TYR A 1 89 ? 22.287 -4.291 -12.118 1.00 90.19 89 TYR A N 1
ATOM 648 C CA . TYR A 1 89 ? 23.125 -3.348 -12.855 1.00 90.19 89 TYR A CA 1
ATOM 649 C C . TYR A 1 89 ? 23.178 -1.993 -12.129 1.00 90.19 89 TYR A C 1
ATOM 651 O O . TYR A 1 89 ? 22.212 -1.594 -11.486 1.00 90.19 89 TYR A O 1
ATOM 659 N N . ASN A 1 90 ? 24.296 -1.268 -12.270 1.00 93.19 90 ASN A N 1
ATOM 660 C CA . ASN A 1 90 ? 24.562 -0.031 -11.511 1.00 93.19 90 ASN A CA 1
ATOM 661 C C . ASN A 1 90 ? 24.542 1.252 -12.356 1.00 93.19 90 ASN A C 1
ATOM 663 O O . ASN A 1 90 ? 24.615 2.349 -11.804 1.00 93.19 90 ASN A O 1
ATOM 667 N N . LEU A 1 91 ? 24.480 1.128 -13.684 1.00 93.19 91 LEU A N 1
ATOM 668 C CA . LEU A 1 91 ? 24.530 2.250 -14.620 1.00 93.19 91 LEU A CA 1
ATOM 669 C C . LEU A 1 91 ? 23.219 2.357 -15.398 1.00 93.19 91 LEU A C 1
ATOM 671 O O . LEU A 1 91 ? 22.733 1.360 -15.935 1.00 93.19 91 LEU A O 1
ATOM 675 N N . THR A 1 92 ? 22.695 3.575 -15.496 1.00 94.56 92 THR A N 1
ATOM 676 C CA . THR A 1 92 ? 21.507 3.929 -16.275 1.00 94.56 92 THR A CA 1
ATOM 677 C C . THR A 1 92 ? 21.856 4.921 -17.377 1.00 94.56 92 THR A C 1
ATOM 679 O O . THR A 1 92 ? 22.844 5.645 -17.285 1.00 94.56 92 THR A O 1
ATOM 682 N N . ARG A 1 93 ? 21.032 4.970 -18.423 1.00 91.00 93 ARG A N 1
ATOM 683 C CA . ARG A 1 93 ? 21.068 6.011 -19.464 1.00 91.00 93 ARG A CA 1
ATOM 684 C C . ARG A 1 93 ? 19.823 6.886 -19.408 1.00 91.00 93 ARG A C 1
ATOM 686 O O . ARG A 1 93 ? 18.762 6.435 -18.978 1.00 91.00 93 ARG A O 1
ATOM 693 N N . LEU A 1 94 ? 19.958 8.115 -19.896 1.00 91.00 94 LEU A N 1
ATOM 694 C CA . LEU A 1 94 ? 18.867 9.070 -20.073 1.00 91.00 94 LEU A CA 1
ATOM 695 C C . LEU A 1 94 ? 18.810 9.559 -21.537 1.00 91.00 94 LEU A C 1
ATOM 697 O O . LEU A 1 94 ? 19.842 9.559 -22.208 1.00 91.00 94 LEU A O 1
ATOM 701 N N . PRO A 1 95 ? 17.636 9.983 -22.043 1.00 93.00 95 PRO A N 1
ATOM 702 C CA . PRO A 1 95 ? 16.340 9.928 -21.367 1.00 93.00 95 PRO A CA 1
ATOM 703 C C . PRO A 1 95 ? 15.876 8.482 -21.132 1.00 93.00 95 PRO A C 1
ATOM 705 O O . PRO A 1 95 ? 16.232 7.573 -21.887 1.00 93.00 95 PRO A O 1
ATOM 708 N N . ASN A 1 96 ? 15.119 8.266 -20.053 1.00 94.94 96 ASN A N 1
ATOM 709 C CA . ASN A 1 96 ? 14.517 6.957 -19.785 1.00 94.94 96 ASN A CA 1
ATOM 710 C C . ASN A 1 96 ? 13.314 6.691 -20.712 1.00 94.94 96 ASN A C 1
ATOM 712 O O . ASN A 1 96 ? 12.938 7.544 -21.518 1.00 94.94 96 ASN A O 1
ATOM 716 N N . LEU A 1 97 ? 12.691 5.514 -20.593 1.00 95.00 97 LEU A N 1
ATOM 717 C CA . LEU A 1 97 ? 11.559 5.098 -21.443 1.00 95.00 97 LEU A CA 1
ATOM 718 C C . LEU A 1 97 ? 10.288 5.933 -21.226 1.00 95.00 97 LEU A C 1
ATOM 720 O O . LEU A 1 97 ? 9.346 5.842 -22.002 1.00 95.00 97 LEU A O 1
ATOM 724 N N . LEU A 1 98 ? 10.280 6.762 -20.183 1.00 96.12 98 LEU A N 1
ATOM 725 C CA . LEU A 1 98 ? 9.217 7.707 -19.849 1.00 96.12 98 LEU A CA 1
ATOM 726 C C . LEU A 1 98 ? 9.623 9.157 -20.150 1.00 96.12 98 LEU A C 1
ATOM 728 O O . LEU A 1 98 ? 8.991 10.095 -19.671 1.00 96.12 98 LEU A O 1
ATOM 732 N N . HIS A 1 99 ? 10.695 9.340 -20.924 1.00 94.31 99 HIS A N 1
ATOM 733 C CA . HIS A 1 99 ? 11.205 10.628 -21.391 1.00 94.31 99 HIS A CA 1
ATOM 734 C C . HIS A 1 99 ? 11.670 11.591 -20.290 1.00 94.31 99 HIS A C 1
ATOM 736 O O . HIS A 1 99 ? 11.826 12.788 -20.537 1.00 94.31 99 HIS A O 1
ATOM 742 N N . HIS A 1 100 ? 11.968 11.096 -19.086 1.00 95.62 100 HIS A N 1
ATOM 743 C CA . HIS A 1 100 ? 12.644 11.915 -18.084 1.00 95.62 100 HIS A CA 1
ATOM 744 C C . HIS A 1 100 ? 14.095 12.137 -18.513 1.00 95.62 100 HIS A C 1
ATOM 746 O O . HIS A 1 100 ? 14.826 11.178 -18.757 1.00 95.62 100 HIS A O 1
ATOM 752 N N . SER A 1 101 ? 14.516 13.400 -18.583 1.00 94.31 101 SER A N 1
ATOM 753 C CA . SER A 1 101 ? 15.881 13.783 -18.970 1.00 94.31 101 SER A CA 1
ATOM 754 C C . SER A 1 101 ? 16.880 13.788 -17.810 1.00 94.31 101 SER A C 1
ATOM 756 O O . SER A 1 101 ? 18.065 13.981 -18.052 1.00 94.31 101 SER A O 1
ATOM 758 N N . THR A 1 102 ? 16.420 13.612 -16.566 1.00 95.94 102 THR A N 1
ATOM 759 C CA . THR A 1 102 ? 17.253 13.581 -15.352 1.00 95.94 102 THR A CA 1
ATOM 760 C C . THR A 1 102 ? 16.773 12.491 -14.396 1.00 95.94 102 THR A C 1
ATOM 762 O O . THR A 1 102 ? 15.574 12.181 -14.341 1.00 95.94 102 THR A O 1
ATOM 765 N N . GLN A 1 103 ? 17.691 11.921 -13.613 1.00 96.75 103 GLN A N 1
ATOM 766 C CA . GLN A 1 103 ? 17.338 10.947 -12.580 1.00 96.75 103 GLN A CA 1
ATOM 767 C C . GLN A 1 103 ? 16.525 11.565 -11.442 1.00 96.75 103 GLN A C 1
ATOM 769 O O . GLN A 1 103 ? 15.702 10.870 -10.858 1.00 96.75 103 GLN A O 1
ATOM 774 N N . GLU A 1 104 ? 16.691 12.855 -11.145 1.00 97.38 104 GLU A N 1
ATOM 775 C CA . GLU A 1 104 ? 15.901 13.553 -10.127 1.00 97.38 104 GLU A CA 1
ATOM 776 C C . GLU A 1 104 ? 14.412 13.584 -10.509 1.00 97.38 104 GLU A C 1
ATOM 778 O O . GLU A 1 104 ? 13.552 13.290 -9.678 1.00 97.38 104 GLU A O 1
ATOM 783 N N . ASN A 1 105 ? 14.098 13.850 -11.783 1.00 97.06 105 ASN A N 1
ATOM 784 C CA . ASN A 1 105 ? 12.720 13.825 -12.276 1.00 97.06 105 ASN A CA 1
ATOM 785 C C . ASN A 1 105 ? 12.153 12.400 -12.274 1.00 97.06 105 ASN A C 1
ATOM 787 O O . ASN A 1 105 ? 11.021 12.183 -11.844 1.00 97.06 105 ASN A O 1
ATOM 791 N N . ALA A 1 106 ? 12.956 11.420 -12.703 1.00 97.44 106 ALA A N 1
ATOM 792 C CA . ALA A 1 106 ? 12.573 10.013 -12.650 1.00 97.44 106 ALA A CA 1
ATOM 793 C C . ALA A 1 106 ? 12.327 9.540 -11.206 1.00 97.44 106 ALA A C 1
ATOM 795 O O . ALA A 1 106 ? 11.376 8.801 -10.963 1.00 97.44 106 ALA A O 1
ATOM 796 N N . GLN A 1 107 ? 13.138 9.998 -10.245 1.00 96.56 107 GLN A N 1
ATOM 797 C CA . GLN A 1 107 ? 12.984 9.690 -8.826 1.00 96.56 107 GLN A CA 1
ATOM 798 C C . GLN A 1 107 ? 11.662 10.238 -8.277 1.00 96.56 107 GLN A C 1
ATOM 800 O O . GLN A 1 107 ? 10.919 9.494 -7.643 1.00 96.56 107 GLN A O 1
ATOM 805 N N . LEU A 1 108 ? 11.340 11.507 -8.538 1.00 95.56 108 LEU A N 1
ATOM 806 C CA . LEU A 1 108 ? 10.075 12.095 -8.087 1.00 95.56 108 LEU A CA 1
ATOM 807 C C . LEU A 1 108 ? 8.864 11.343 -8.656 1.00 95.56 108 LEU A C 1
ATOM 809 O O . LEU A 1 108 ? 7.887 11.113 -7.949 1.00 95.56 108 LEU A O 1
ATOM 813 N N . ALA A 1 109 ? 8.943 10.923 -9.920 1.00 95.56 109 ALA A N 1
ATOM 814 C CA . ALA A 1 109 ? 7.871 10.188 -10.575 1.00 95.56 109 ALA A CA 1
ATOM 815 C C . ALA A 1 109 ? 7.736 8.742 -10.065 1.00 95.56 109 ALA A C 1
ATOM 817 O O . ALA A 1 109 ? 6.620 8.273 -9.861 1.00 95.56 109 ALA A O 1
ATOM 818 N N . ILE A 1 110 ? 8.840 8.024 -9.828 1.00 95.62 110 ILE A N 1
ATOM 819 C CA . ILE A 1 110 ? 8.791 6.634 -9.346 1.00 95.62 110 ILE A CA 1
ATOM 820 C C . ILE A 1 110 ? 8.456 6.540 -7.846 1.00 95.62 110 ILE A C 1
ATOM 822 O O . ILE A 1 110 ? 7.908 5.533 -7.399 1.00 95.62 110 ILE A O 1
ATOM 826 N N . GLU A 1 111 ? 8.714 7.590 -7.056 1.00 90.94 111 GLU A N 1
ATOM 827 C CA . GLU A 1 111 ? 8.406 7.641 -5.617 1.00 90.94 111 GLU A CA 1
ATOM 828 C C . GLU A 1 111 ? 6.930 7.355 -5.296 1.00 90.94 111 GLU A C 1
ATOM 830 O O . GLU A 1 111 ? 6.638 6.777 -4.245 1.00 90.94 111 GLU A O 1
ATOM 835 N N . GLN A 1 112 ? 6.004 7.649 -6.213 1.00 89.19 112 GLN A N 1
ATOM 836 C CA . GLN A 1 112 ? 4.582 7.325 -6.049 1.00 89.19 112 GLN A CA 1
ATOM 837 C C . GLN A 1 112 ? 4.308 5.810 -5.948 1.00 89.19 112 GLN A C 1
ATOM 839 O O . GLN A 1 112 ? 3.332 5.397 -5.325 1.00 89.19 112 GLN A O 1
ATOM 844 N N . PHE A 1 113 ? 5.189 4.966 -6.499 1.00 91.25 113 PHE A N 1
ATOM 845 C CA . PHE A 1 113 ? 5.079 3.505 -6.432 1.00 91.25 113 PHE A CA 1
ATOM 846 C C . PHE A 1 113 ? 5.747 2.908 -5.196 1.00 91.25 113 PHE A C 1
ATOM 848 O O . PHE A 1 113 ? 5.718 1.694 -5.015 1.00 91.25 113 PHE A O 1
ATOM 855 N N . LYS A 1 114 ? 6.331 3.723 -4.312 1.00 85.06 114 LYS A N 1
ATOM 856 C CA . LYS A 1 114 ? 7.034 3.238 -3.116 1.00 85.06 114 LYS A CA 1
ATOM 857 C C . LYS A 1 114 ? 6.147 2.357 -2.235 1.00 85.06 114 LYS A C 1
ATOM 859 O O . LYS A 1 114 ? 6.587 1.297 -1.796 1.00 85.06 114 LYS A O 1
ATOM 864 N N . LEU A 1 115 ? 4.896 2.770 -2.010 1.00 79.75 115 LEU A N 1
ATOM 865 C CA . LEU A 1 115 ? 3.938 1.977 -1.237 1.00 79.75 115 LEU A CA 1
ATOM 866 C C . LEU A 1 115 ? 3.589 0.669 -1.959 1.00 79.75 115 LEU A C 1
ATOM 868 O O . LEU A 1 115 ? 3.546 -0.379 -1.321 1.00 79.75 115 LEU A O 1
ATOM 872 N N . LEU A 1 116 ? 3.405 0.721 -3.283 1.00 88.06 116 LEU A N 1
ATOM 873 C CA . LEU A 1 116 ? 3.127 -0.460 -4.100 1.00 88.06 116 LEU A CA 1
ATOM 874 C C . LEU A 1 116 ? 4.293 -1.461 -4.037 1.00 88.06 116 LEU A C 1
ATOM 876 O O . LEU A 1 116 ? 4.081 -2.644 -3.786 1.00 88.06 116 LEU A O 1
ATOM 880 N N . GLY A 1 117 ? 5.532 -0.973 -4.140 1.00 87.06 117 GLY A N 1
ATOM 881 C CA . GLY A 1 117 ? 6.753 -1.772 -4.022 1.00 87.06 117 GLY A CA 1
ATOM 882 C C . GLY A 1 117 ? 6.914 -2.465 -2.667 1.00 87.06 117 GLY A C 1
ATOM 883 O O . GLY A 1 117 ? 7.415 -3.588 -2.605 1.00 87.06 117 GLY A O 1
ATOM 884 N N . TRP A 1 118 ? 6.448 -1.851 -1.575 1.00 81.56 118 TRP A N 1
ATOM 885 C CA . TRP A 1 118 ? 6.464 -2.474 -0.245 1.00 81.56 118 TRP A CA 1
ATOM 886 C C . TRP A 1 118 ? 5.471 -3.616 -0.078 1.00 81.56 118 TRP A C 1
ATOM 888 O O . TRP A 1 118 ? 5.668 -4.454 0.796 1.00 81.56 118 TRP A O 1
ATOM 898 N N . THR A 1 119 ? 4.423 -3.669 -0.898 1.00 83.31 119 THR A N 1
ATOM 899 C CA . THR A 1 119 ? 3.414 -4.731 -0.800 1.00 83.31 119 THR A CA 1
ATOM 900 C C . THR A 1 119 ? 3.937 -6.080 -1.288 1.00 83.31 119 THR A C 1
ATOM 902 O O . THR A 1 119 ? 3.415 -7.123 -0.895 1.00 83.31 119 THR A O 1
ATOM 905 N N . LYS A 1 120 ? 4.965 -6.052 -2.152 1.00 87.69 120 LYS A N 1
ATOM 906 C CA . LYS A 1 120 ? 5.470 -7.224 -2.877 1.00 87.69 120 LYS A CA 1
ATOM 907 C C . LYS A 1 120 ? 4.330 -7.998 -3.563 1.00 87.69 120 LYS A C 1
ATOM 909 O O . LYS A 1 120 ? 4.308 -9.221 -3.566 1.00 87.69 120 LYS A O 1
ATOM 914 N N . CYS A 1 121 ? 3.375 -7.258 -4.136 1.00 91.44 121 CYS A N 1
ATOM 915 C CA . CYS A 1 121 ? 2.245 -7.777 -4.912 1.00 91.44 121 CYS A CA 1
ATOM 916 C C . CYS A 1 121 ? 2.667 -8.574 -6.158 1.00 91.44 121 CYS A C 1
ATOM 918 O O . CYS A 1 121 ? 1.944 -9.465 -6.589 1.00 91.44 121 CYS A O 1
ATOM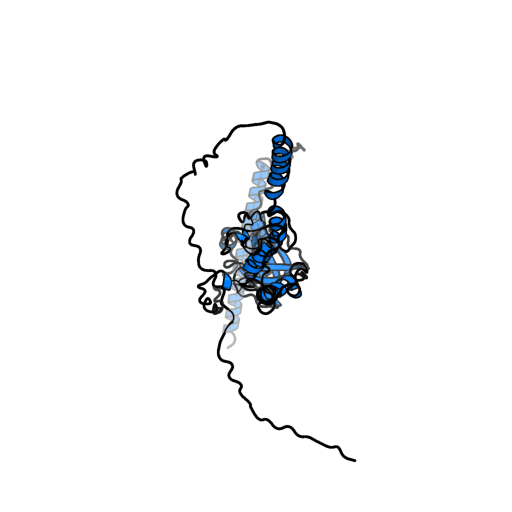 920 N N . SER A 1 122 ? 3.848 -8.282 -6.703 1.00 94.06 122 SER A N 1
ATOM 921 C CA . SER A 1 122 ? 4.508 -9.068 -7.742 1.00 94.06 122 SER A CA 1
ATOM 922 C C . SER A 1 122 ? 6.017 -9.009 -7.533 1.00 94.06 122 SER A C 1
ATOM 924 O O . SER A 1 122 ? 6.568 -7.936 -7.263 1.00 94.06 122 SER A O 1
ATOM 926 N N . ASP A 1 123 ? 6.692 -10.145 -7.704 1.00 92.38 123 ASP A N 1
ATOM 927 C CA . ASP A 1 123 ? 8.156 -10.219 -7.673 1.00 92.38 123 ASP A CA 1
ATOM 928 C C . ASP A 1 123 ? 8.793 -9.476 -8.864 1.00 92.38 123 ASP A C 1
ATOM 930 O O . ASP A 1 123 ? 9.960 -9.091 -8.801 1.00 92.38 123 ASP A O 1
ATOM 934 N N . GLN A 1 124 ? 8.017 -9.209 -9.924 1.00 94.75 124 GLN A N 1
ATOM 935 C CA . GLN A 1 124 ? 8.481 -8.505 -11.122 1.00 94.75 124 GLN A CA 1
ATOM 936 C C . GLN A 1 124 ? 8.361 -6.984 -11.036 1.00 94.75 124 GLN A C 1
ATOM 938 O O . GLN A 1 124 ? 8.979 -6.282 -11.836 1.00 94.75 124 GLN A O 1
ATOM 943 N N . LEU A 1 125 ? 7.600 -6.449 -10.074 1.00 95.38 125 LEU A N 1
ATOM 944 C CA . LEU A 1 125 ? 7.276 -5.021 -10.026 1.00 95.38 125 LEU A CA 1
ATOM 945 C C . LEU A 1 125 ? 8.526 -4.134 -9.940 1.00 95.38 125 LEU A C 1
ATOM 947 O O . LEU A 1 125 ? 8.631 -3.142 -10.657 1.00 95.38 125 LEU A O 1
ATOM 951 N N . GLU A 1 126 ? 9.470 -4.479 -9.064 1.00 94.62 126 GLU A N 1
ATOM 952 C CA . GLU A 1 126 ? 10.689 -3.691 -8.852 1.00 94.62 126 GLU A CA 1
ATOM 953 C C . GLU A 1 126 ? 11.556 -3.669 -10.115 1.00 94.62 126 GLU A C 1
ATOM 955 O O . GLU A 1 126 ? 11.946 -2.599 -10.582 1.00 94.62 126 GLU A O 1
ATOM 960 N N . PHE A 1 127 ? 11.762 -4.839 -10.729 1.00 95.56 127 PHE A N 1
ATOM 961 C CA . PHE A 1 127 ? 12.491 -4.953 -11.987 1.00 95.56 127 PHE A CA 1
ATOM 962 C C . PHE A 1 127 ? 11.801 -4.176 -13.112 1.00 95.56 127 PHE A C 1
ATOM 964 O O . PHE A 1 127 ? 12.464 -3.441 -13.845 1.00 95.56 127 PHE A O 1
ATOM 971 N N . PHE A 1 128 ? 10.479 -4.310 -13.244 1.00 97.25 128 PHE A N 1
ATOM 972 C CA . PHE A 1 128 ? 9.691 -3.625 -14.263 1.00 97.25 128 PHE A CA 1
ATOM 973 C C . PHE A 1 128 ? 9.806 -2.102 -14.133 1.00 97.25 128 PHE A C 1
ATOM 975 O O . PHE A 1 128 ? 10.202 -1.429 -15.087 1.00 97.25 128 PHE A O 1
ATOM 982 N N . LEU A 1 129 ? 9.528 -1.558 -12.943 1.00 97.44 129 LEU A N 1
ATOM 983 C CA . LEU A 1 129 ? 9.615 -0.120 -12.696 1.00 97.44 129 LEU A CA 1
ATOM 984 C C . LEU A 1 129 ? 11.040 0.386 -12.940 1.00 97.44 129 LEU A C 1
ATOM 986 O O . LEU A 1 129 ? 11.230 1.361 -13.663 1.00 97.44 129 LEU A O 1
ATOM 990 N N . CYS A 1 130 ? 12.061 -0.288 -12.416 1.00 97.44 130 CYS A N 1
ATOM 991 C CA . CYS A 1 130 ? 13.438 0.147 -12.627 1.00 97.44 130 CYS A CA 1
ATOM 992 C C . CYS A 1 130 ? 13.879 0.037 -14.090 1.00 97.44 130 CYS A C 1
ATOM 994 O O . CYS A 1 130 ? 14.591 0.918 -14.555 1.00 97.44 130 CYS A O 1
ATOM 996 N N . SER A 1 131 ? 13.387 -0.939 -14.854 1.00 96.25 131 SER A N 1
ATOM 997 C CA . SER A 1 131 ? 13.644 -1.022 -16.300 1.00 96.25 131 SER A CA 1
ATOM 998 C C . SER A 1 131 ? 13.011 0.139 -17.074 1.00 96.25 131 SER A C 1
ATOM 1000 O O . SER A 1 131 ? 13.573 0.581 -18.069 1.00 96.25 131 SER A O 1
ATOM 1002 N N . MET A 1 132 ? 11.878 0.676 -16.607 1.00 97.38 132 MET A N 1
ATOM 1003 C CA . MET A 1 132 ? 11.217 1.845 -17.208 1.00 97.38 132 MET A CA 1
ATOM 1004 C C . MET A 1 132 ? 11.875 3.175 -16.809 1.00 97.38 132 MET A C 1
ATOM 1006 O O . MET A 1 132 ? 12.095 4.049 -17.651 1.00 97.38 132 MET A O 1
ATOM 1010 N N . TYR A 1 133 ? 12.192 3.339 -15.521 1.00 97.62 133 TYR A N 1
ATOM 1011 C CA . TYR A 1 133 ? 12.645 4.605 -14.933 1.00 97.62 133 TYR A CA 1
ATOM 1012 C C . TYR A 1 133 ? 14.170 4.777 -14.895 1.00 97.62 133 TYR A C 1
ATOM 1014 O O . TYR A 1 133 ? 14.651 5.908 -14.985 1.00 97.62 133 TYR A O 1
ATOM 1022 N N . ALA A 1 134 ? 14.921 3.685 -14.765 1.00 96.94 134 ALA A N 1
ATOM 1023 C CA . ALA A 1 134 ? 16.383 3.638 -14.737 1.00 96.94 134 ALA A CA 1
ATOM 1024 C C . ALA A 1 134 ? 16.892 2.466 -15.606 1.00 96.94 134 ALA A C 1
ATOM 1026 O O . ALA A 1 134 ? 17.439 1.493 -15.074 1.00 96.94 134 ALA A O 1
ATOM 1027 N N . PRO A 1 135 ? 16.651 2.502 -16.931 1.00 95.31 135 PRO A N 1
ATOM 1028 C CA . PRO A 1 135 ? 17.002 1.408 -17.831 1.00 95.31 135 PRO A CA 1
ATOM 1029 C C . PRO A 1 135 ? 18.511 1.154 -17.848 1.00 95.31 135 PRO A C 1
ATOM 1031 O O . PRO A 1 135 ? 19.307 2.095 -17.844 1.00 95.31 135 PRO A O 1
ATOM 1034 N N . ILE A 1 136 ? 18.900 -0.120 -17.937 1.00 92.19 136 ILE A N 1
ATOM 1035 C CA . ILE A 1 136 ? 20.305 -0.533 -18.017 1.00 92.19 136 ILE A CA 1
ATOM 1036 C C . ILE A 1 136 ? 21.049 0.200 -19.142 1.00 92.19 136 ILE A C 1
ATOM 1038 O O . ILE A 1 136 ? 20.584 0.278 -20.282 1.00 92.19 136 ILE A O 1
ATOM 1042 N N . CYS A 1 137 ? 22.232 0.725 -18.827 1.00 91.12 137 CYS A N 1
ATOM 1043 C CA . CYS A 1 137 ? 23.123 1.280 -19.836 1.00 91.12 137 CYS A CA 1
ATOM 1044 C C . CYS A 1 137 ? 23.954 0.167 -20.488 1.00 91.12 137 CYS A C 1
ATOM 1046 O O . CYS A 1 137 ? 24.717 -0.514 -19.804 1.00 91.12 137 CYS A O 1
ATOM 1048 N N . THR A 1 138 ? 23.822 -0.017 -21.804 1.00 83.31 138 THR A N 1
ATOM 1049 C CA . THR A 1 138 ? 24.589 -1.007 -22.578 1.00 83.31 138 THR A CA 1
ATOM 1050 C C . THR A 1 138 ? 25.250 -0.348 -23.785 1.00 83.31 138 THR A C 1
ATOM 1052 O O . THR A 1 138 ? 24.769 0.665 -24.293 1.00 83.31 138 THR A O 1
ATOM 1055 N N . VAL A 1 139 ? 26.369 -0.917 -24.236 1.00 73.06 139 VAL A N 1
ATOM 1056 C CA . VAL A 1 139 ? 27.168 -0.374 -25.348 1.00 73.06 139 VAL A CA 1
ATOM 1057 C C . VAL A 1 139 ? 26.497 -0.542 -26.711 1.00 73.06 139 VAL A C 1
ATOM 1059 O O . VAL A 1 139 ? 26.739 0.266 -27.600 1.00 73.06 139 VAL A O 1
ATOM 1062 N N . ASP A 1 140 ? 25.626 -1.542 -26.861 1.00 71.12 140 ASP A N 1
ATOM 1063 C CA . ASP A 1 140 ? 24.951 -1.847 -28.129 1.00 71.12 140 ASP A CA 1
ATOM 1064 C C . ASP A 1 140 ? 23.723 -0.950 -28.376 1.00 71.12 140 ASP A C 1
ATOM 1066 O O . ASP A 1 140 ? 23.288 -0.778 -29.513 1.00 71.12 140 ASP A O 1
ATOM 1070 N N . PHE A 1 141 ? 23.183 -0.327 -27.322 1.00 67.44 141 PHE A N 1
ATOM 1071 C CA . PHE A 1 141 ? 21.952 0.469 -27.363 1.00 67.44 141 PHE A CA 1
ATOM 1072 C C . PHE A 1 141 ? 22.223 1.933 -27.006 1.00 67.44 141 PHE A C 1
ATOM 1074 O O . PHE A 1 141 ? 21.789 2.485 -25.988 1.00 67.44 141 PHE A O 1
ATOM 1081 N N . VAL A 1 142 ? 22.988 2.570 -27.894 1.00 66.88 142 VAL A N 1
ATOM 1082 C CA . VAL A 1 142 ? 23.482 3.941 -27.731 1.00 66.88 142 VAL A CA 1
ATOM 1083 C C . VAL A 1 142 ? 22.370 4.987 -27.862 1.00 66.88 142 VAL A C 1
ATOM 1085 O O . VAL A 1 142 ? 22.333 5.944 -27.092 1.00 66.88 142 VAL A O 1
ATOM 1088 N N . SER A 1 143 ? 21.424 4.812 -28.787 1.00 69.88 143 SER A N 1
ATOM 1089 C CA . SER A 1 143 ? 20.369 5.802 -29.055 1.00 69.88 143 SER A CA 1
ATOM 1090 C C . SER A 1 143 ? 19.113 5.597 -28.206 1.00 69.88 143 SER A C 1
ATOM 1092 O O . SER A 1 143 ? 18.588 6.563 -27.654 1.00 69.88 143 SER A O 1
ATOM 1094 N N . GLU A 1 144 ? 18.681 4.355 -27.985 1.00 80.56 144 GLU A N 1
ATOM 1095 C CA . GLU A 1 144 ? 17.417 4.029 -27.302 1.00 80.56 144 GLU A CA 1
ATOM 1096 C C . GLU A 1 144 ? 17.603 3.057 -26.133 1.00 80.56 144 GLU A C 1
ATOM 1098 O O . GLU A 1 144 ? 18.508 2.233 -26.132 1.00 80.56 144 GLU A O 1
ATOM 1103 N N . ALA A 1 145 ? 16.791 3.204 -25.082 1.00 89.19 145 ALA A N 1
ATOM 1104 C CA . ALA A 1 145 ? 16.853 2.330 -23.916 1.00 89.19 145 ALA A CA 1
ATOM 1105 C C . ALA A 1 145 ? 16.186 0.995 -24.248 1.00 89.19 145 ALA A C 1
ATOM 1107 O O . ALA A 1 145 ? 15.152 0.981 -24.912 1.00 89.19 145 ALA A O 1
ATOM 1108 N N . ILE A 1 146 ? 16.737 -0.114 -23.754 1.00 91.44 146 ILE A N 1
ATOM 1109 C CA . ILE A 1 146 ? 16.108 -1.422 -23.948 1.00 91.44 146 ILE A CA 1
ATOM 1110 C C . ILE A 1 146 ? 14.875 -1.516 -23.032 1.00 91.44 146 ILE A C 1
ATOM 1112 O O . ILE A 1 146 ? 15.030 -1.383 -21.814 1.00 91.44 146 ILE A O 1
ATOM 1116 N N . PRO A 1 147 ? 13.665 -1.750 -23.570 1.00 94.38 147 PRO A N 1
ATOM 1117 C CA . PRO A 1 147 ? 12.460 -1.882 -22.762 1.00 94.38 147 PRO A CA 1
ATOM 1118 C C . PRO A 1 147 ? 12.384 -3.227 -22.027 1.00 94.38 147 PRO A C 1
ATOM 1120 O O . PRO A 1 147 ? 12.951 -4.225 -22.488 1.00 94.38 147 PRO A O 1
ATOM 1123 N N . PRO A 1 148 ? 11.648 -3.306 -20.904 1.00 95.81 148 PRO A N 1
ATOM 1124 C CA . PRO A 1 148 ? 11.270 -4.593 -20.337 1.00 95.81 148 PRO A CA 1
ATOM 1125 C C . PRO A 1 148 ? 10.343 -5.345 -21.298 1.00 95.81 148 PRO A C 1
ATOM 1127 O O . PRO A 1 148 ? 9.567 -4.742 -22.043 1.00 95.81 148 PRO A O 1
ATOM 1130 N N . CYS A 1 149 ? 10.414 -6.674 -21.282 1.00 96.56 149 CYS A N 1
ATOM 1131 C CA . CYS A 1 149 ? 9.502 -7.489 -22.080 1.00 96.56 149 CYS A CA 1
ATOM 1132 C C . CYS A 1 149 ? 8.056 -7.351 -21.590 1.00 96.56 149 CYS A C 1
ATOM 1134 O O . CYS A 1 149 ? 7.810 -7.194 -20.392 1.00 96.56 149 CYS A O 1
ATOM 1136 N N . ARG A 1 150 ? 7.089 -7.481 -22.507 1.00 96.88 150 ARG A N 1
ATOM 1137 C CA . ARG A 1 150 ? 5.657 -7.397 -22.185 1.00 96.88 150 ARG A CA 1
ATOM 1138 C C . ARG A 1 150 ? 5.238 -8.346 -21.064 1.00 96.88 150 ARG A C 1
ATOM 1140 O O . ARG A 1 150 ? 4.536 -7.909 -20.163 1.00 96.88 150 ARG A O 1
ATOM 1147 N N . SER A 1 151 ? 5.728 -9.585 -21.070 1.00 95.81 151 SER A N 1
ATOM 1148 C CA . SER A 1 151 ? 5.411 -10.572 -20.029 1.00 95.81 151 SER A CA 1
ATOM 1149 C C . SER A 1 151 ? 5.794 -10.104 -18.621 1.00 95.81 151 SER A C 1
ATOM 1151 O O . SER A 1 151 ? 5.044 -10.305 -17.680 1.00 95.81 151 SER A O 1
ATOM 1153 N N . VAL A 1 152 ? 6.925 -9.406 -18.475 1.00 96.50 152 VAL A N 1
ATOM 1154 C CA . VAL A 1 152 ? 7.373 -8.840 -17.191 1.00 96.50 152 VAL A CA 1
ATOM 1155 C C . VAL A 1 152 ? 6.431 -7.730 -16.719 1.00 96.50 152 VAL A C 1
ATOM 1157 O O . VAL A 1 152 ? 6.153 -7.619 -15.526 1.00 96.50 152 VAL A O 1
ATOM 1160 N N . CYS A 1 153 ? 5.937 -6.907 -17.649 1.00 98.12 153 CYS A N 1
ATOM 1161 C CA . CYS A 1 153 ? 4.929 -5.893 -17.348 1.00 98.12 153 CYS A CA 1
ATOM 1162 C C . CYS A 1 153 ? 3.598 -6.523 -16.945 1.00 98.12 153 CYS A C 1
A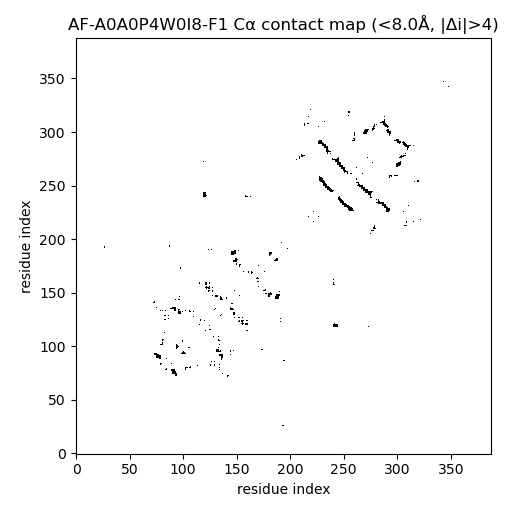TOM 1164 O O . CYS A 1 153 ? 3.021 -6.103 -15.949 1.00 98.12 153 CYS A O 1
ATOM 1166 N N . GLU A 1 154 ? 3.125 -7.523 -17.691 1.00 97.69 154 GLU A N 1
ATOM 1167 C CA . GLU A 1 154 ? 1.867 -8.222 -17.408 1.00 97.69 154 GLU A CA 1
ATOM 1168 C C . GLU A 1 154 ? 1.926 -8.899 -16.033 1.00 97.69 154 GLU A C 1
ATOM 1170 O O . GLU A 1 154 ? 1.059 -8.644 -15.207 1.00 97.69 154 GLU A O 1
ATOM 1175 N N . ASP A 1 155 ? 3.009 -9.611 -15.705 1.00 96.62 155 ASP A N 1
ATOM 1176 C CA . ASP A 1 155 ? 3.218 -10.203 -14.375 1.00 96.62 155 ASP A CA 1
ATOM 1177 C C . ASP A 1 155 ? 3.237 -9.152 -13.244 1.00 96.62 155 ASP A C 1
ATOM 1179 O O . ASP A 1 155 ? 2.786 -9.404 -12.120 1.00 96.62 155 ASP A O 1
ATOM 1183 N N . ALA A 1 156 ? 3.797 -7.964 -13.500 1.00 97.00 156 ALA A N 1
ATOM 1184 C CA . ALA A 1 156 ? 3.803 -6.861 -12.541 1.00 97.00 156 ALA A CA 1
ATOM 1185 C C . ALA A 1 156 ? 2.409 -6.237 -12.380 1.00 97.00 156 ALA A C 1
ATOM 1187 O O . ALA A 1 156 ? 1.967 -6.004 -11.252 1.00 97.00 156 ALA A O 1
ATOM 1188 N N . ARG A 1 157 ? 1.713 -5.983 -13.493 1.00 97.25 157 ARG A N 1
ATOM 1189 C CA . ARG A 1 157 ? 0.362 -5.421 -13.525 1.00 97.25 157 ARG A CA 1
ATOM 1190 C C . ARG A 1 157 ? -0.621 -6.369 -12.861 1.00 97.25 157 ARG A C 1
ATOM 1192 O O . ARG A 1 157 ? -1.293 -5.963 -11.924 1.00 97.25 157 ARG A O 1
ATOM 1199 N N . ASP A 1 158 ? -0.665 -7.626 -13.273 1.00 96.12 158 ASP A N 1
ATOM 1200 C CA . ASP A 1 158 ? -1.676 -8.584 -12.830 1.00 96.12 158 ASP A CA 1
ATOM 1201 C C . ASP A 1 158 ? -1.579 -8.856 -11.316 1.00 96.12 158 ASP A C 1
ATOM 1203 O O . ASP A 1 158 ? -2.598 -9.017 -10.642 1.00 96.12 158 ASP A O 1
ATOM 1207 N N . GLY A 1 159 ? -0.367 -8.822 -10.745 1.00 93.56 159 GLY A N 1
ATOM 1208 C CA . GLY A 1 159 ? -0.175 -8.924 -9.296 1.00 93.56 159 GLY A CA 1
ATOM 1209 C C . GLY A 1 159 ? -0.579 -7.664 -8.518 1.00 93.56 159 GLY A C 1
ATOM 1210 O O . GLY A 1 159 ? -1.071 -7.759 -7.392 1.00 93.56 159 GLY A O 1
ATOM 1211 N N . CYS A 1 160 ? -0.386 -6.474 -9.092 1.00 95.00 160 CYS A N 1
ATOM 1212 C CA . CYS A 1 160 ? -0.429 -5.204 -8.358 1.00 95.00 160 CYS A CA 1
ATOM 1213 C C . CYS A 1 160 ? -1.632 -4.304 -8.675 1.00 95.00 160 CYS A C 1
ATOM 1215 O O . CYS A 1 160 ? -2.080 -3.548 -7.811 1.00 95.00 160 CYS A O 1
ATOM 1217 N N . GLU A 1 161 ? -2.187 -4.385 -9.880 1.00 94.81 161 GLU A N 1
ATOM 1218 C CA . GLU A 1 161 ? -3.378 -3.653 -10.309 1.00 94.81 161 GLU A CA 1
ATOM 1219 C C . GLU A 1 161 ? -4.609 -3.939 -9.433 1.00 94.81 161 GLU A C 1
ATOM 1221 O O . GLU A 1 161 ? -5.294 -2.973 -9.091 1.00 94.81 161 GLU A O 1
ATOM 1226 N N . PRO A 1 162 ? -4.873 -5.173 -8.948 1.00 92.56 162 PRO A N 1
ATOM 1227 C CA . PRO A 1 162 ? -5.996 -5.416 -8.039 1.00 92.56 162 PRO A CA 1
ATOM 1228 C C . PRO A 1 162 ? -5.951 -4.564 -6.761 1.00 92.56 162 PRO A C 1
ATOM 1230 O O . PRO A 1 162 ? -6.996 -4.160 -6.246 1.00 92.56 162 PRO A O 1
ATOM 1233 N N . LEU A 1 163 ? -4.750 -4.255 -6.254 1.00 90.38 163 LEU A N 1
ATOM 1234 C CA . LEU A 1 163 ? -4.585 -3.368 -5.102 1.00 90.38 163 LEU A CA 1
ATOM 1235 C C . LEU A 1 163 ? -4.881 -1.909 -5.465 1.00 90.38 163 LEU A C 1
ATOM 1237 O O . LEU A 1 163 ? -5.524 -1.207 -4.689 1.00 90.38 163 LEU A O 1
ATOM 1241 N N . LEU A 1 164 ? -4.420 -1.447 -6.628 1.00 91.81 164 LEU A N 1
ATOM 1242 C CA . LEU A 1 164 ? -4.685 -0.087 -7.102 1.00 91.81 164 LEU A CA 1
ATOM 1243 C C . LEU A 1 164 ? -6.183 0.126 -7.359 1.00 91.81 164 LEU A C 1
ATOM 1245 O O . LEU A 1 164 ? -6.760 1.105 -6.880 1.00 91.81 164 LEU A O 1
ATOM 1249 N N . ALA A 1 165 ? -6.833 -0.847 -8.001 1.00 92.38 165 ALA A N 1
ATOM 1250 C CA . ALA A 1 165 ? -8.264 -0.840 -8.278 1.00 92.38 165 ALA A CA 1
ATOM 1251 C C . ALA A 1 165 ? -9.110 -0.728 -6.999 1.00 92.38 165 ALA A C 1
ATOM 1253 O O . ALA A 1 165 ? -10.185 -0.137 -7.023 1.00 92.38 165 ALA A O 1
ATOM 1254 N N . LYS A 1 166 ? -8.612 -1.221 -5.852 1.00 88.38 166 LYS A N 1
ATOM 1255 C CA . LYS A 1 166 ? -9.293 -1.083 -4.553 1.00 88.38 166 LYS A CA 1
ATOM 1256 C C . LYS A 1 166 ? -9.470 0.370 -4.108 1.00 88.38 166 LYS A C 1
ATOM 1258 O O . LYS A 1 166 ? -10.382 0.665 -3.337 1.00 88.38 166 LYS A O 1
ATOM 1263 N N . PHE A 1 167 ? -8.586 1.246 -4.567 1.00 89.00 167 PHE A N 1
ATOM 1264 C CA . PHE A 1 167 ? -8.603 2.678 -4.289 1.00 89.00 167 PHE A CA 1
ATOM 1265 C C . PHE A 1 167 ? -9.019 3.493 -5.519 1.00 89.00 167 PHE A C 1
ATOM 1267 O O . PHE A 1 167 ? -8.735 4.688 -5.572 1.00 89.00 167 PHE A O 1
ATOM 1274 N N . ASP A 1 168 ? -9.660 2.850 -6.503 1.00 92.94 168 ASP A N 1
ATOM 1275 C CA . ASP A 1 168 ? -10.064 3.451 -7.777 1.00 92.94 168 ASP A CA 1
ATOM 1276 C C . ASP A 1 168 ? -8.884 4.072 -8.554 1.00 92.94 168 ASP A C 1
ATOM 1278 O O . ASP A 1 168 ? -9.041 5.034 -9.309 1.00 92.94 168 ASP A O 1
ATOM 1282 N N . ILE A 1 169 ? -7.680 3.520 -8.367 1.00 92.12 169 ILE A N 1
ATOM 1283 C CA . ILE A 1 169 ? -6.472 3.924 -9.086 1.00 92.12 169 ILE A CA 1
ATOM 1284 C C . ILE A 1 169 ? -6.277 2.945 -10.252 1.00 92.12 169 ILE A C 1
ATOM 1286 O O . ILE A 1 169 ? -6.081 1.754 -10.010 1.00 92.12 169 ILE A O 1
ATOM 1290 N N . PRO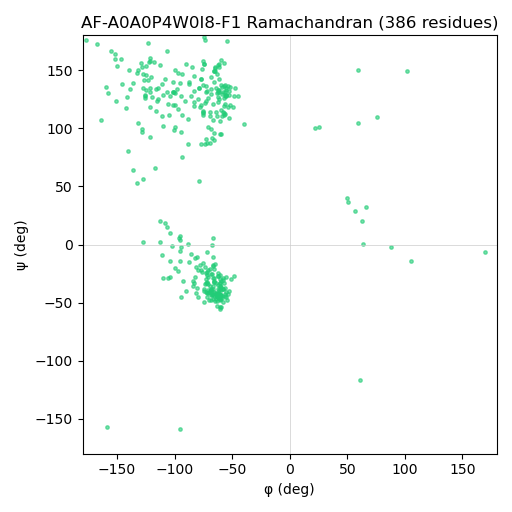 A 1 170 ? -6.326 3.398 -11.516 1.00 94.31 170 PRO A N 1
ATOM 1291 C CA . PRO A 1 170 ? -6.047 2.528 -12.653 1.00 94.31 170 PRO A CA 1
ATOM 1292 C C . PRO A 1 170 ? -4.544 2.260 -12.785 1.00 94.31 170 PRO A C 1
ATOM 1294 O O . PRO A 1 170 ? -3.717 3.069 -12.345 1.00 94.31 170 PRO A O 1
ATOM 1297 N N . TRP A 1 171 ? -4.175 1.169 -13.461 1.00 95.06 171 TRP A N 1
ATOM 1298 C CA . TRP A 1 171 ? -2.801 1.012 -13.929 1.00 95.06 171 TRP A CA 1
ATOM 1299 C C . TRP A 1 171 ? -2.434 2.184 -14.859 1.00 95.06 171 TRP A C 1
ATOM 1301 O O . TRP A 1 171 ? -3.203 2.524 -15.764 1.00 95.06 171 TRP A O 1
ATOM 1311 N N . PRO A 1 172 ? -1.301 2.869 -14.631 1.00 94.88 172 PRO A N 1
ATOM 1312 C CA . PRO A 1 172 ? -1.016 4.122 -15.314 1.00 94.88 172 PRO A CA 1
ATOM 1313 C C . PRO A 1 172 ? -0.760 3.880 -16.810 1.00 94.88 172 PRO A C 1
ATOM 1315 O O . PRO A 1 172 ? 0.055 3.021 -17.150 1.00 94.88 172 PRO A O 1
ATOM 1318 N N . PRO A 1 173 ? -1.357 4.677 -17.720 1.00 95.38 173 PRO A N 1
ATOM 1319 C CA . PRO A 1 173 ? -1.193 4.494 -19.166 1.00 95.38 173 PRO A CA 1
ATOM 1320 C C . PRO A 1 173 ? 0.263 4.547 -19.645 1.00 95.38 173 PRO A C 1
ATOM 1322 O O . PRO A 1 173 ? 0.630 3.872 -20.599 1.00 95.38 173 PRO A O 1
ATOM 1325 N N . ALA A 1 174 ? 1.112 5.314 -18.955 1.00 94.62 174 ALA A N 1
ATOM 1326 C CA . ALA A 1 174 ? 2.545 5.390 -19.238 1.00 94.62 174 ALA A CA 1
ATOM 1327 C C . ALA A 1 174 ? 3.290 4.057 -19.000 1.00 94.62 174 ALA A C 1
ATOM 1329 O O . ALA A 1 174 ? 4.404 3.884 -19.483 1.00 94.62 174 ALA A O 1
ATOM 1330 N N . LEU A 1 175 ? 2.682 3.121 -18.264 1.00 96.31 175 LEU A N 1
ATOM 1331 C CA . LEU A 1 175 ? 3.188 1.771 -18.005 1.00 96.31 175 LEU A CA 1
ATOM 1332 C C . LEU A 1 175 ? 2.320 0.694 -18.683 1.00 96.31 175 LEU A C 1
ATOM 1334 O O . LEU A 1 175 ? 2.345 -0.459 -18.258 1.00 96.31 175 LEU A O 1
ATOM 1338 N N . ALA A 1 176 ? 1.526 1.046 -19.701 1.00 96.88 176 ALA A N 1
ATOM 1339 C CA . ALA A 1 176 ? 0.684 0.094 -20.425 1.00 96.88 176 ALA A CA 1
ATOM 1340 C C . ALA A 1 176 ? 1.529 -0.999 -21.103 1.00 96.88 176 ALA A C 1
ATOM 1342 O O . ALA A 1 176 ? 2.431 -0.713 -21.896 1.00 96.88 176 ALA A O 1
ATOM 1343 N N . CYS A 1 177 ? 1.222 -2.264 -20.811 1.00 97.94 177 CYS A N 1
ATOM 1344 C CA . CYS A 1 177 ? 2.009 -3.402 -21.284 1.00 97.94 177 CYS A CA 1
ATOM 1345 C C . CYS A 1 177 ? 1.899 -3.602 -22.802 1.00 97.94 177 CYS A C 1
ATOM 1347 O O . CYS A 1 177 ? 2.816 -4.113 -23.446 1.00 97.94 177 CYS A O 1
ATOM 1349 N N . GLU A 1 178 ? 0.807 -3.137 -23.405 1.00 95.56 178 GLU A N 1
ATOM 1350 C CA . GLU A 1 178 ? 0.516 -3.244 -24.832 1.00 95.56 178 GLU A CA 1
ATOM 1351 C C . GLU A 1 178 ? 1.503 -2.443 -25.698 1.00 95.56 178 GLU A C 1
ATOM 1353 O O . GLU A 1 178 ? 1.674 -2.765 -26.876 1.00 95.56 178 GLU A O 1
ATOM 1358 N N . ALA A 1 179 ? 2.181 -1.446 -25.119 1.00 91.44 179 ALA A N 1
ATOM 1359 C CA . ALA A 1 179 ? 3.227 -0.666 -25.778 1.00 91.44 179 ALA A CA 1
ATOM 1360 C C . ALA A 1 179 ? 4.604 -1.360 -25.766 1.00 91.44 179 ALA A C 1
ATOM 1362 O O . ALA A 1 179 ? 5.515 -0.929 -26.470 1.00 91.44 179 ALA A O 1
ATOM 1363 N N . LEU A 1 180 ? 4.768 -2.434 -24.985 1.00 94.88 180 LEU A N 1
ATOM 1364 C CA . LEU A 1 180 ? 6.042 -3.135 -24.826 1.00 94.88 180 LEU A CA 1
ATOM 1365 C C . LEU A 1 180 ? 6.166 -4.315 -25.800 1.00 94.88 180 LEU A C 1
ATOM 1367 O O . LEU A 1 180 ? 5.157 -4.960 -26.116 1.00 94.88 180 LEU A O 1
ATOM 1371 N N . PRO A 1 181 ? 7.382 -4.629 -26.277 1.00 93.62 181 PRO A N 1
ATOM 1372 C CA . PRO A 1 181 ? 7.618 -5.740 -27.194 1.00 93.62 181 PRO A CA 1
ATOM 1373 C C . PRO A 1 181 ? 7.537 -7.108 -26.500 1.00 93.62 181 PRO A C 1
ATOM 1375 O O . PRO A 1 181 ? 7.787 -7.256 -25.300 1.00 93.62 181 PRO A O 1
ATOM 1378 N N . TRP A 1 182 ? 7.232 -8.132 -27.294 1.00 89.00 182 TRP A N 1
ATOM 1379 C CA . TRP A 1 182 ? 7.428 -9.530 -26.913 1.00 89.00 182 TRP A CA 1
ATOM 1380 C C . TRP A 1 182 ? 8.862 -9.974 -27.220 1.00 89.00 182 TRP A C 1
ATOM 1382 O O . TRP A 1 182 ? 9.469 -9.477 -28.169 1.00 89.00 182 TRP A O 1
ATOM 1392 N N . TYR A 1 183 ? 9.370 -10.954 -26.467 1.00 78.31 183 TYR A N 1
ATOM 1393 C CA . TYR A 1 183 ? 10.727 -11.492 -26.647 1.00 78.31 183 TYR A CA 1
ATOM 1394 C C . TYR A 1 183 ? 10.967 -12.084 -28.049 1.00 78.31 183 TYR A C 1
ATOM 1396 O O . TYR A 1 183 ?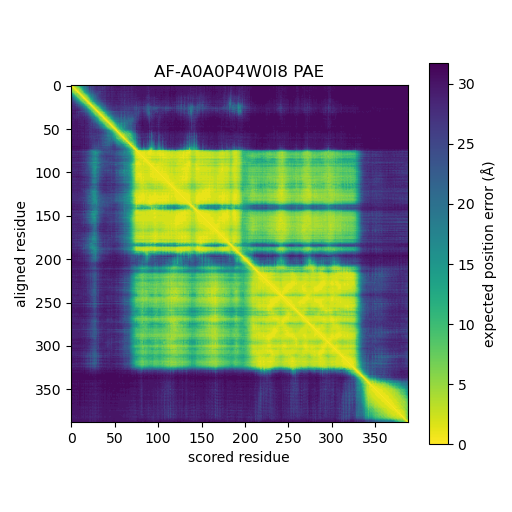 12.070 -12.015 -28.575 1.00 78.31 183 TYR A O 1
ATOM 1404 N N . ASP A 1 184 ? 9.929 -12.635 -28.683 1.00 74.50 184 ASP A N 1
ATOM 1405 C CA . ASP A 1 184 ? 9.978 -13.215 -30.032 1.00 74.50 184 ASP A CA 1
ATOM 1406 C C . ASP A 1 184 ? 9.902 -12.171 -31.163 1.00 74.50 184 ASP A C 1
ATOM 1408 O O . ASP A 1 184 ? 10.107 -12.504 -32.330 1.00 74.50 184 ASP A O 1
ATOM 1412 N N . ARG A 1 185 ? 9.584 -10.911 -30.837 1.00 68.62 185 ARG A N 1
ATOM 1413 C CA . ARG A 1 185 ? 9.231 -9.858 -31.806 1.00 68.62 185 ARG A CA 1
ATOM 1414 C C . ARG A 1 185 ? 10.030 -8.564 -31.659 1.00 68.62 185 ARG A C 1
ATOM 1416 O O . ARG A 1 185 ? 9.784 -7.620 -32.405 1.00 68.62 185 ARG A O 1
ATOM 1423 N N . GLY A 1 186 ? 10.981 -8.503 -30.731 1.00 76.25 186 GLY A N 1
ATOM 1424 C CA . GLY A 1 186 ? 11.849 -7.346 -30.531 1.00 76.25 186 GLY A CA 1
ATOM 1425 C C . GLY A 1 186 ? 12.895 -7.576 -29.444 1.00 76.25 186 GLY A C 1
ATOM 1426 O O . GLY A 1 186 ? 12.902 -8.609 -28.779 1.00 76.25 186 GLY A O 1
ATOM 1427 N N . VAL A 1 187 ? 13.782 -6.597 -29.255 1.00 87.50 187 VAL A N 1
ATOM 1428 C CA . VAL A 1 187 ? 14.761 -6.627 -28.162 1.00 87.50 187 VAL A CA 1
ATOM 1429 C C . VAL A 1 187 ? 14.103 -6.117 -26.884 1.00 87.50 187 VAL A C 1
ATOM 1431 O O . VAL A 1 187 ? 13.620 -4.986 -26.837 1.00 87.50 187 VAL A O 1
ATOM 1434 N N . CYS A 1 188 ? 14.106 -6.941 -25.840 1.00 92.38 188 CYS A N 1
ATOM 1435 C CA . CYS A 1 188 ? 13.625 -6.572 -24.516 1.00 92.38 188 CYS A CA 1
ATOM 1436 C C . CYS A 1 188 ? 14.341 -7.355 -23.415 1.00 92.38 188 CYS A C 1
ATOM 1438 O O . CYS A 1 188 ? 14.977 -8.376 -23.684 1.00 92.38 188 CYS A O 1
ATOM 1440 N N . ILE A 1 189 ? 14.238 -6.878 -22.173 1.00 91.06 189 ILE A N 1
ATOM 1441 C CA . ILE A 1 189 ? 14.892 -7.500 -21.014 1.00 91.06 189 ILE A CA 1
ATOM 1442 C C . ILE A 1 189 ? 13.907 -8.201 -20.075 1.00 91.06 189 ILE A C 1
ATOM 1444 O O . ILE A 1 189 ? 12.809 -7.711 -19.798 1.00 91.06 189 ILE A O 1
ATOM 1448 N N . THR A 1 190 ? 14.351 -9.340 -19.544 1.00 91.44 190 THR A N 1
ATOM 1449 C CA . THR A 1 190 ? 13.727 -10.071 -18.435 1.00 91.44 190 THR A CA 1
ATOM 1450 C C . THR A 1 190 ? 14.726 -10.204 -17.279 1.00 91.44 190 THR A C 1
ATOM 1452 O O . THR A 1 190 ? 15.938 -10.131 -17.513 1.00 91.44 190 THR A O 1
ATOM 1455 N N . PRO A 1 191 ? 14.277 -10.427 -16.031 1.00 87.62 191 PRO A N 1
ATOM 1456 C CA . PRO A 1 191 ? 15.188 -10.608 -14.897 1.00 87.62 191 PRO A CA 1
ATOM 1457 C C . PRO A 1 191 ? 16.203 -11.743 -15.101 1.00 87.62 191 PRO A C 1
ATOM 1459 O O . PRO A 1 191 ? 17.371 -11.620 -14.729 1.00 87.62 191 PRO A O 1
ATOM 1462 N N . GLN A 1 192 ? 15.776 -12.838 -15.736 1.00 81.19 192 GLN A N 1
ATOM 1463 C CA . GLN A 1 192 ? 16.595 -14.028 -15.984 1.00 81.19 192 GLN A CA 1
ATOM 1464 C C . GLN A 1 192 ? 17.730 -13.759 -16.981 1.00 81.19 192 GLN A C 1
ATOM 1466 O O . GLN A 1 192 ? 18.759 -14.425 -16.931 1.00 81.19 192 GLN A O 1
ATOM 1471 N N . ALA A 1 193 ? 17.579 -12.765 -17.862 1.00 72.12 193 ALA A N 1
ATOM 1472 C CA . ALA A 1 193 ? 18.640 -12.367 -18.783 1.00 72.12 193 ALA A CA 1
ATOM 1473 C C . ALA A 1 193 ? 19.828 -11.695 -18.065 1.00 72.12 193 ALA A C 1
ATOM 1475 O O . ALA A 1 193 ? 20.931 -11.668 -18.608 1.00 72.12 193 ALA A O 1
ATOM 1476 N N . ILE A 1 194 ? 19.617 -11.167 -16.851 1.00 70.88 194 ILE A N 1
ATOM 1477 C CA . ILE A 1 194 ? 20.645 -10.449 -16.079 1.00 70.88 194 ILE A CA 1
ATOM 1478 C C . ILE A 1 194 ? 21.184 -11.302 -14.917 1.00 70.88 194 ILE A C 1
ATOM 1480 O O . ILE A 1 194 ? 22.348 -11.170 -14.539 1.00 70.88 194 ILE A O 1
ATOM 1484 N N . ILE A 1 195 ? 20.374 -12.212 -14.368 1.00 69.12 195 ILE A N 1
ATOM 1485 C CA . ILE A 1 195 ? 20.759 -13.090 -13.256 1.00 69.12 195 ILE A CA 1
ATOM 1486 C C . ILE A 1 195 ? 20.891 -14.528 -13.774 1.00 69.12 195 ILE A C 1
ATOM 1488 O O . ILE A 1 195 ? 19.895 -15.217 -13.964 1.00 69.12 195 ILE A O 1
ATOM 1492 N N . SER A 1 196 ? 22.128 -14.992 -13.989 1.00 52.38 196 SER A N 1
ATOM 1493 C CA . SER A 1 196 ? 22.409 -16.318 -14.572 1.00 52.38 196 SER A CA 1
ATOM 1494 C C . SER A 1 196 ? 22.120 -17.515 -13.655 1.00 52.38 196 SER A C 1
ATOM 1496 O O . SER A 1 196 ? 22.206 -18.643 -14.119 1.00 52.38 196 SER A O 1
ATOM 1498 N N . ASP A 1 197 ? 21.768 -17.300 -12.386 1.00 53.91 197 ASP A N 1
ATOM 1499 C CA . ASP A 1 197 ? 21.545 -18.367 -11.405 1.00 53.91 197 ASP A CA 1
ATOM 1500 C C . ASP A 1 197 ? 20.332 -18.023 -10.524 1.00 53.91 197 ASP A C 1
ATOM 1502 O O . ASP A 1 197 ? 20.476 -17.520 -9.411 1.00 53.91 197 ASP A O 1
ATOM 1506 N N . VAL A 1 198 ? 19.114 -18.267 -11.014 1.00 52.66 198 VAL A N 1
ATOM 1507 C CA . VAL A 1 198 ? 17.917 -18.261 -10.159 1.00 52.66 198 VAL A CA 1
ATOM 1508 C C . VAL A 1 198 ? 17.259 -19.625 -10.252 1.00 52.66 198 VAL A C 1
ATOM 1510 O O . VAL A 1 198 ? 16.414 -19.878 -11.108 1.00 52.66 198 VAL A O 1
ATOM 1513 N N . THR A 1 199 ? 17.630 -20.514 -9.332 1.00 49.75 199 THR A N 1
ATOM 1514 C CA . THR A 1 199 ? 16.701 -21.559 -8.901 1.00 49.75 199 THR A CA 1
ATOM 1515 C C . THR A 1 199 ? 15.448 -20.827 -8.419 1.00 49.75 199 THR A C 1
ATOM 1517 O O . THR A 1 199 ? 15.590 -19.977 -7.532 1.00 49.75 199 THR A O 1
ATOM 1520 N N . PRO A 1 200 ? 14.253 -21.069 -8.994 1.00 54.91 200 PRO A N 1
ATOM 1521 C CA . PRO A 1 200 ? 13.047 -20.401 -8.530 1.00 54.91 200 PRO A CA 1
ATOM 1522 C C . PRO A 1 200 ? 12.944 -20.620 -7.017 1.00 54.91 200 PRO A C 1
ATOM 1524 O O . PRO A 1 200 ? 13.111 -21.765 -6.571 1.00 54.91 200 PRO A O 1
ATOM 1527 N N . PRO A 1 201 ? 12.756 -19.557 -6.209 1.00 54.94 201 PRO A N 1
ATOM 1528 C CA . PRO A 1 201 ? 12.535 -19.745 -4.787 1.00 54.94 201 PRO A CA 1
ATOM 1529 C C . PRO A 1 201 ? 11.372 -20.732 -4.640 1.00 54.94 201 PRO A C 1
ATOM 1531 O O . PRO A 1 201 ? 10.400 -20.630 -5.397 1.00 54.94 201 PRO A O 1
ATOM 1534 N N . PRO A 1 202 ? 11.472 -21.720 -3.731 1.00 52.66 202 PRO A N 1
ATOM 1535 C CA . PRO A 1 202 ? 10.371 -22.643 -3.516 1.00 52.66 202 PRO A CA 1
ATOM 1536 C C . PRO A 1 202 ? 9.108 -21.811 -3.271 1.00 52.66 202 PRO A C 1
ATOM 1538 O O . PRO A 1 202 ? 9.201 -20.810 -2.547 1.00 52.66 202 PRO A O 1
ATOM 1541 N N . PRO A 1 203 ? 7.962 -22.162 -3.889 1.00 55.72 203 PRO A N 1
ATOM 1542 C CA . PRO A 1 203 ? 6.721 -21.439 -3.660 1.00 55.72 203 PRO A CA 1
ATOM 1543 C C . PRO A 1 203 ? 6.543 -21.317 -2.150 1.00 55.72 203 PRO A C 1
ATOM 1545 O O . PRO A 1 203 ? 6.550 -22.329 -1.447 1.00 55.72 203 PRO A O 1
ATOM 1548 N N . LYS A 1 204 ? 6.506 -20.077 -1.642 1.00 58.44 204 LYS A N 1
ATOM 1549 C CA . LYS A 1 204 ? 6.308 -19.809 -0.216 1.00 58.44 204 LYS A CA 1
ATOM 1550 C C . LYS A 1 204 ? 4.950 -20.396 0.146 1.00 58.44 204 LYS A C 1
ATOM 1552 O O . LYS A 1 204 ? 3.921 -19.765 -0.080 1.00 58.44 204 LYS A O 1
ATOM 1557 N N . GLU A 1 205 ? 4.948 -21.625 0.652 1.00 52.56 205 GLU A N 1
ATOM 1558 C CA . GLU A 1 205 ? 3.751 -22.292 1.135 1.00 52.56 205 GLU A CA 1
ATOM 1559 C C . GLU A 1 205 ? 3.188 -21.409 2.248 1.00 52.56 205 GLU A C 1
ATOM 1561 O O . GLU A 1 205 ? 3.830 -21.185 3.279 1.00 52.56 205 GLU A O 1
ATOM 1566 N N . GLN A 1 206 ? 2.041 -20.785 1.976 1.00 59.34 206 GLN A N 1
ATOM 1567 C CA . GLN A 1 206 ? 1.402 -19.854 2.894 1.00 59.34 206 GLN A CA 1
ATOM 1568 C C . GLN A 1 206 ? 0.933 -20.650 4.110 1.00 59.34 206 GLN A C 1
ATOM 1570 O O . GLN A 1 206 ? -0.155 -21.222 4.121 1.00 59.34 206 GLN A O 1
ATOM 1575 N N . ALA A 1 207 ? 1.785 -20.728 5.132 1.00 61.69 207 ALA A N 1
ATOM 1576 C CA . ALA A 1 207 ? 1.436 -21.393 6.371 1.00 61.69 207 ALA A CA 1
ATOM 1577 C C . ALA A 1 207 ? 0.180 -20.723 6.963 1.00 61.69 207 ALA A C 1
ATOM 1579 O O . ALA A 1 207 ? 0.134 -19.491 7.067 1.00 61.69 207 ALA A O 1
ATOM 1580 N N . PRO A 1 208 ? -0.842 -21.498 7.366 1.00 67.94 208 PRO A N 1
ATOM 1581 C CA . PRO A 1 208 ? -2.049 -20.945 7.959 1.00 67.94 208 PRO A CA 1
ATOM 1582 C C . PRO A 1 208 ? -1.708 -20.158 9.225 1.00 67.94 208 PRO A C 1
ATOM 1584 O O . PRO A 1 208 ? -0.892 -20.576 10.051 1.00 67.94 208 PRO A O 1
ATOM 1587 N N . CYS A 1 209 ? -2.335 -18.995 9.392 1.00 76.56 209 CYS A N 1
ATOM 1588 C CA . CYS A 1 209 ? -1.947 -18.081 10.456 1.00 76.56 209 CYS A CA 1
ATOM 1589 C C . CYS A 1 209 ? -2.427 -18.527 11.832 1.00 76.56 209 CYS A C 1
ATOM 1591 O O . CYS A 1 209 ? -3.611 -18.483 12.161 1.00 76.56 209 CYS A O 1
ATOM 1593 N N . LEU A 1 210 ? -1.467 -18.916 12.670 1.00 83.88 210 LEU A N 1
ATOM 1594 C CA . LEU A 1 210 ? -1.693 -19.316 14.054 1.00 83.88 210 LEU A CA 1
ATOM 1595 C C . LEU A 1 210 ? -1.634 -18.092 14.974 1.00 83.88 210 LEU A C 1
ATOM 1597 O O . LEU A 1 210 ? -0.594 -17.756 15.543 1.00 83.88 210 LEU A O 1
ATOM 1601 N N . CYS A 1 211 ? -2.764 -17.404 15.131 1.00 86.56 211 CYS A N 1
ATOM 1602 C CA . CYS A 1 211 ? -2.825 -16.235 16.001 1.00 86.56 211 CYS A CA 1
ATOM 1603 C C . CYS A 1 211 ? -2.842 -16.616 17.490 1.00 86.56 211 CYS A C 1
ATOM 1605 O O . CYS A 1 211 ? -3.584 -17.494 17.934 1.00 86.56 211 CYS A O 1
ATOM 1607 N N . GLN A 1 212 ? -2.077 -15.883 18.305 1.00 85.12 212 GLN A N 1
ATOM 1608 C CA . GLN A 1 212 ? -2.118 -16.052 19.758 1.00 85.12 212 GLN A CA 1
ATOM 1609 C C . GLN A 1 212 ? -3.462 -15.582 20.351 1.00 85.12 212 GLN A C 1
ATOM 1611 O O . GLN A 1 212 ? -3.998 -14.544 19.932 1.00 85.12 212 GLN A O 1
ATOM 1616 N N . PRO A 1 213 ? -3.981 -16.265 21.395 1.00 85.31 213 PRO A N 1
ATOM 1617 C CA . PRO A 1 213 ? -5.200 -15.854 22.080 1.00 85.31 213 PRO A CA 1
ATOM 1618 C C . PRO A 1 213 ? -5.123 -14.417 22.602 1.00 85.31 213 PRO A C 1
ATOM 1620 O O . PRO A 1 213 ? -4.202 -14.032 23.333 1.00 85.31 213 PRO A O 1
ATOM 1623 N N . GLN A 1 214 ? -6.135 -13.620 22.267 1.00 85.62 214 GLN A N 1
ATOM 1624 C CA . GLN A 1 214 ? -6.157 -12.205 22.618 1.00 85.62 214 GLN A CA 1
ATOM 1625 C C . GLN A 1 214 ? -6.391 -11.981 24.113 1.00 85.62 214 GLN A C 1
ATOM 1627 O O . GLN A 1 214 ? -7.313 -12.510 24.739 1.00 85.62 214 GLN A O 1
ATOM 1632 N N . ARG A 1 215 ? -5.564 -11.113 24.704 1.00 84.38 215 ARG A N 1
ATOM 1633 C CA . ARG A 1 215 ? -5.708 -10.689 26.101 1.00 84.38 215 ARG A CA 1
ATOM 1634 C C . ARG A 1 215 ? -6.736 -9.561 26.185 1.00 84.38 215 ARG A C 1
ATOM 1636 O O . ARG A 1 215 ? -6.643 -8.563 25.481 1.00 84.38 215 ARG A O 1
ATOM 1643 N N . GLY A 1 216 ? -7.686 -9.656 27.116 1.00 87.81 216 GLY A N 1
ATOM 1644 C CA . GLY A 1 216 ? -8.687 -8.598 27.305 1.00 87.81 216 GLY A CA 1
ATOM 1645 C C . GLY A 1 216 ? -8.095 -7.233 27.707 1.00 87.81 216 GLY A C 1
ATOM 1646 O O . GLY A 1 216 ? -7.045 -7.149 28.350 1.00 87.81 216 GLY A O 1
ATOM 1647 N N . LEU A 1 217 ? -8.821 -6.145 27.414 1.00 93.75 217 LEU A N 1
ATOM 1648 C CA . LEU A 1 217 ? -8.347 -4.771 27.633 1.00 93.75 217 LEU A CA 1
ATOM 1649 C C . LEU A 1 217 ? -8.095 -4.433 29.120 1.00 93.75 217 LEU A C 1
ATOM 1651 O O . LEU A 1 217 ? -9.028 -4.248 29.923 1.00 93.75 217 LEU A O 1
ATOM 1655 N N . ARG A 1 218 ? -6.814 -4.273 29.475 1.00 94.75 218 ARG A N 1
ATOM 1656 C CA . ARG A 1 218 ? -6.319 -3.885 30.809 1.00 94.75 218 ARG A CA 1
ATOM 1657 C C . ARG A 1 218 ? -5.507 -2.586 30.730 1.00 94.75 218 ARG A C 1
ATOM 1659 O O . ARG A 1 218 ? -4.733 -2.400 29.801 1.00 94.75 218 ARG A O 1
ATOM 1666 N N . LYS A 1 219 ? -5.602 -1.732 31.760 1.00 95.00 219 LYS A N 1
ATOM 1667 C CA . LYS A 1 219 ? -4.909 -0.424 31.812 1.00 95.00 219 LYS A CA 1
ATOM 1668 C C . LYS A 1 219 ? -3.390 -0.537 31.639 1.00 95.00 219 LYS A C 1
ATOM 1670 O O . LYS A 1 219 ? -2.800 0.275 30.943 1.00 95.00 219 LYS A O 1
ATOM 1675 N N . ARG A 1 220 ? -2.763 -1.529 32.289 1.00 95.00 220 ARG A N 1
ATOM 1676 C CA . ARG A 1 220 ? -1.309 -1.756 32.201 1.00 95.00 220 ARG A CA 1
ATOM 1677 C C . ARG A 1 220 ? -0.875 -2.096 30.775 1.00 95.00 220 ARG A C 1
ATOM 1679 O O . ARG A 1 220 ? 0.090 -1.516 30.308 1.00 95.00 220 ARG A O 1
ATOM 1686 N N . LEU A 1 221 ? -1.611 -2.989 30.106 1.00 94.12 221 LEU A N 1
ATOM 1687 C CA . LEU A 1 221 ? -1.356 -3.363 28.713 1.00 94.12 221 LEU A CA 1
ATOM 1688 C C . LEU A 1 221 ? -1.483 -2.142 27.804 1.00 94.12 221 LEU A C 1
ATOM 1690 O O . LEU A 1 221 ? -0.535 -1.802 27.119 1.00 94.12 221 LEU A O 1
ATOM 1694 N N . TYR A 1 222 ? -2.619 -1.449 27.889 1.00 95.06 222 TYR A N 1
ATOM 1695 C CA . TYR A 1 222 ? -2.908 -0.268 27.082 1.00 95.06 222 TYR A CA 1
ATOM 1696 C C . TYR A 1 222 ? -1.816 0.807 27.196 1.00 95.06 222 TYR A C 1
ATOM 1698 O O . TYR A 1 222 ? -1.313 1.290 26.190 1.00 95.06 222 TYR A O 1
ATOM 1706 N N . LYS A 1 223 ? -1.397 1.132 28.428 1.00 94.00 223 LYS A N 1
ATOM 1707 C CA . LYS A 1 223 ? -0.339 2.123 28.670 1.00 94.00 223 LYS A CA 1
ATOM 1708 C C . LYS A 1 223 ? 1.046 1.662 28.219 1.00 94.00 223 LYS A C 1
ATOM 1710 O O . LYS A 1 223 ? 1.827 2.497 27.795 1.00 94.00 223 LYS A O 1
ATOM 1715 N N . LYS A 1 224 ? 1.361 0.368 28.354 1.00 94.75 224 LYS A N 1
ATOM 1716 C CA . LYS A 1 224 ? 2.665 -0.184 27.960 1.00 94.75 224 LYS A CA 1
ATOM 1717 C C . LYS A 1 224 ? 2.795 -0.307 26.440 1.00 94.75 224 LYS A C 1
ATOM 1719 O O . LYS A 1 224 ? 3.866 -0.047 25.922 1.00 94.75 224 LYS A O 1
ATOM 1724 N N . ALA A 1 225 ? 1.728 -0.725 25.760 1.00 94.12 225 ALA A N 1
ATOM 1725 C CA . ALA A 1 225 ? 1.727 -0.941 24.314 1.00 94.12 225 ALA A CA 1
ATOM 1726 C C . ALA A 1 225 ? 1.783 0.371 23.519 1.00 94.12 225 ALA A C 1
ATOM 1728 O O . ALA A 1 225 ? 2.299 0.386 22.410 1.00 94.12 225 ALA A O 1
ATOM 1729 N N . GLY A 1 226 ? 1.262 1.468 24.083 1.00 94.44 226 GLY A N 1
ATOM 1730 C CA . GLY A 1 226 ? 1.382 2.784 23.460 1.00 94.44 226 GLY A CA 1
ATOM 1731 C C . GLY A 1 226 ? 0.618 2.922 22.141 1.00 94.44 226 GLY A C 1
ATOM 1732 O O . GLY A 1 226 ? 1.067 3.669 21.286 1.00 94.44 226 GLY A O 1
ATOM 1733 N N . PHE A 1 227 ? -0.520 2.231 21.978 1.00 96.44 227 PHE A N 1
ATOM 1734 C CA . PHE A 1 227 ? -1.355 2.308 20.767 1.00 96.44 227 PHE A CA 1
ATOM 1735 C C . PHE A 1 227 ? -1.593 3.756 20.335 1.00 96.44 227 PHE A C 1
ATOM 1737 O O . PHE A 1 227 ? -1.921 4.584 21.187 1.00 96.44 227 PHE A O 1
ATOM 1744 N N . HIS A 1 228 ? -1.451 4.055 19.047 1.00 96.81 228 HIS A N 1
ATOM 1745 C CA . HIS A 1 228 ? -1.628 5.408 18.515 1.00 96.81 228 HIS A CA 1
ATOM 1746 C C . HIS A 1 228 ? -3.107 5.726 18.294 1.00 96.81 228 HIS A C 1
ATOM 1748 O O . HIS A 1 228 ? -3.568 6.788 18.707 1.00 96.81 228 HIS A O 1
ATOM 1754 N N . TYR A 1 229 ? -3.870 4.763 17.769 1.00 96.94 229 TYR A N 1
ATOM 1755 C CA . TYR A 1 229 ? -5.305 4.902 17.539 1.00 96.94 229 TYR A CA 1
ATOM 1756 C C . TYR A 1 229 ? -6.118 3.833 18.279 1.00 96.94 229 TYR A C 1
ATOM 1758 O O . TYR A 1 229 ? -5.623 2.770 18.666 1.00 96.94 229 TYR A O 1
ATOM 1766 N N . ALA A 1 230 ? -7.406 4.120 18.461 1.00 97.12 230 ALA A N 1
ATOM 1767 C CA . ALA A 1 230 ? -8.407 3.124 18.815 1.00 97.12 230 ALA A CA 1
ATOM 1768 C C . ALA A 1 230 ? -9.714 3.442 18.085 1.00 97.12 230 ALA A C 1
ATOM 1770 O O . ALA A 1 230 ? -10.322 4.483 18.338 1.00 97.12 230 ALA A O 1
ATOM 1771 N N . VAL A 1 231 ? -10.167 2.538 17.222 1.00 97.50 231 VAL A N 1
ATOM 1772 C CA . VAL A 1 231 ? -11.374 2.711 16.405 1.00 97.50 231 VAL A CA 1
ATOM 1773 C C . VAL A 1 231 ? -12.359 1.580 16.659 1.00 97.50 231 VAL A C 1
ATOM 1775 O O . VAL A 1 231 ? -11.987 0.424 16.857 1.00 97.50 231 VAL A O 1
ATOM 1778 N N . ARG A 1 232 ? -13.642 1.919 16.693 1.00 97.69 232 ARG A N 1
ATOM 1779 C CA . ARG A 1 232 ? -14.739 0.959 16.656 1.00 97.69 232 ARG A CA 1
ATOM 1780 C C . ARG A 1 232 ? -15.282 0.924 15.239 1.00 97.69 232 ARG A C 1
ATOM 1782 O O . ARG A 1 232 ? -15.644 1.971 14.703 1.00 97.69 232 ARG A O 1
ATOM 1789 N N . GLY A 1 233 ? -15.443 -0.270 14.693 1.00 97.69 233 GLY A N 1
ATOM 1790 C CA . GLY A 1 233 ? -16.045 -0.446 13.382 1.00 97.69 233 GLY A CA 1
ATOM 1791 C C . GLY A 1 233 ? -16.411 -1.891 13.095 1.00 97.69 233 GLY A C 1
ATOM 1792 O O . GLY A 1 233 ? -16.101 -2.784 13.887 1.00 97.69 233 GLY A O 1
ATOM 1793 N N . THR A 1 234 ? -17.098 -2.084 11.975 1.00 98.25 234 THR A N 1
ATOM 1794 C CA . THR A 1 234 ? -17.396 -3.405 11.413 1.00 98.25 234 THR A CA 1
ATOM 1795 C C . THR A 1 234 ? -16.382 -3.719 10.321 1.00 98.25 234 THR A C 1
ATOM 1797 O O . THR A 1 234 ? -16.099 -2.851 9.497 1.00 98.25 234 THR A O 1
ATOM 1800 N N . VAL A 1 235 ? -15.829 -4.928 10.322 1.00 98.31 235 VAL A N 1
ATOM 1801 C CA . VAL A 1 235 ? -14.897 -5.382 9.280 1.00 98.31 235 VAL A CA 1
ATOM 1802 C C . VAL A 1 235 ? -15.685 -5.640 7.997 1.00 98.31 235 VAL A C 1
ATOM 1804 O O . VAL A 1 235 ? -16.643 -6.404 8.021 1.00 98.31 235 VAL A O 1
ATOM 1807 N N . LYS A 1 236 ? -15.303 -4.984 6.898 1.00 97.69 236 LYS A N 1
ATOM 1808 C CA . LYS A 1 236 ? -15.916 -5.163 5.572 1.00 97.69 236 LYS A CA 1
ATOM 1809 C C . LYS A 1 236 ? -15.161 -6.182 4.725 1.00 97.69 236 LYS A C 1
ATOM 1811 O O . LYS A 1 236 ? -15.778 -7.015 4.079 1.00 97.69 236 LYS A O 1
ATOM 1816 N N . SER A 1 237 ? -13.833 -6.095 4.708 1.00 96.62 237 SER A N 1
ATOM 1817 C CA . SER A 1 237 ? -12.978 -7.001 3.939 1.00 96.62 237 SER A CA 1
ATOM 1818 C C . SER A 1 237 ? -11.626 -7.189 4.614 1.00 96.62 237 SER A C 1
ATOM 1820 O O . SER A 1 237 ? -11.160 -6.317 5.355 1.00 96.62 237 SER A O 1
ATOM 1822 N N . VAL A 1 238 ? -11.012 -8.338 4.343 1.00 95.25 238 VAL A N 1
ATOM 1823 C CA . VAL A 1 238 ? -9.618 -8.659 4.653 1.00 95.25 238 VAL A CA 1
ATOM 1824 C C . VAL A 1 238 ? -9.035 -9.234 3.367 1.00 95.25 238 VAL A C 1
ATOM 1826 O O . VAL A 1 238 ? -9.387 -10.344 2.980 1.00 95.25 238 VAL A O 1
ATOM 1829 N N . GLU A 1 239 ? -8.222 -8.449 2.668 1.00 92.50 239 GLU A N 1
ATOM 1830 C CA . GLU A 1 239 ? -7.702 -8.776 1.336 1.00 92.50 239 GLU A CA 1
ATOM 1831 C C . GLU A 1 239 ? -6.175 -8.788 1.370 1.00 92.50 239 GLU A C 1
ATOM 1833 O O . GLU A 1 239 ? -5.554 -7.861 1.894 1.00 92.50 239 GLU A O 1
ATOM 1838 N N . THR A 1 240 ? -5.573 -9.840 0.824 1.00 90.31 240 THR A N 1
ATOM 1839 C CA . THR A 1 240 ? -4.121 -10.032 0.808 1.00 90.31 240 THR A CA 1
ATOM 1840 C C . THR A 1 240 ? -3.575 -9.795 -0.594 1.00 90.31 240 THR A C 1
ATOM 1842 O O . THR A 1 240 ? -4.079 -10.352 -1.564 1.00 90.31 240 THR A O 1
ATOM 1845 N N . PHE A 1 241 ? -2.521 -8.988 -0.677 1.00 87.56 241 PHE A N 1
ATOM 1846 C CA . PHE A 1 241 ? -1.817 -8.598 -1.892 1.00 87.56 241 PHE A CA 1
ATOM 1847 C C . PHE A 1 241 ? -0.325 -8.860 -1.667 1.00 87.56 241 PHE A C 1
ATOM 1849 O O . PHE A 1 241 ? 0.348 -8.085 -0.985 1.00 87.56 241 PHE A O 1
ATOM 1856 N N . GLY A 1 242 ? 0.179 -9.988 -2.171 1.00 85.56 242 GLY A N 1
ATOM 1857 C CA . GLY A 1 242 ? 1.548 -10.427 -1.894 1.00 85.56 242 GLY A CA 1
ATOM 1858 C C . GLY A 1 242 ? 1.792 -10.658 -0.399 1.00 85.56 242 GLY A C 1
ATOM 1859 O O . GLY A 1 242 ? 1.163 -11.515 0.225 1.00 85.56 242 GLY A O 1
ATOM 1860 N N . GLU A 1 243 ? 2.697 -9.875 0.189 1.00 86.12 243 GLU A N 1
ATOM 1861 C CA . GLU A 1 243 ? 3.044 -9.951 1.615 1.00 86.12 243 GLU A CA 1
ATOM 1862 C C . GLU A 1 243 ? 2.269 -8.953 2.486 1.00 86.12 243 GLU A C 1
ATOM 1864 O O . GLU A 1 243 ? 2.498 -8.880 3.693 1.00 86.12 243 GLU A O 1
ATOM 1869 N N . LEU A 1 244 ? 1.328 -8.202 1.913 1.00 87.25 244 LEU A N 1
ATOM 1870 C CA . LEU A 1 244 ? 0.561 -7.181 2.616 1.00 87.25 244 LEU A CA 1
ATOM 1871 C C . LEU A 1 244 ? -0.916 -7.561 2.695 1.00 87.25 244 LEU A C 1
ATOM 1873 O O . LEU A 1 244 ? -1.527 -7.939 1.703 1.00 87.25 244 LEU A O 1
ATOM 1877 N N . THR A 1 245 ? -1.525 -7.400 3.866 1.00 92.19 245 THR A N 1
ATOM 1878 C CA . THR A 1 245 ? -2.969 -7.571 4.046 1.00 92.19 245 THR A CA 1
ATOM 1879 C C . THR A 1 245 ? -3.626 -6.248 4.412 1.00 92.19 245 THR A C 1
ATOM 1881 O O . THR A 1 245 ? -3.247 -5.597 5.392 1.00 92.19 245 THR A O 1
ATOM 1884 N N . LEU A 1 246 ? -4.636 -5.868 3.636 1.00 94.19 246 LEU A N 1
ATOM 1885 C CA . LEU A 1 246 ? -5.473 -4.698 3.843 1.00 94.19 246 LEU A CA 1
ATOM 1886 C C . LEU A 1 246 ? -6.788 -5.123 4.498 1.00 94.19 246 LEU A C 1
ATOM 1888 O O . LEU A 1 246 ? -7.562 -5.900 3.945 1.00 94.19 246 LEU A O 1
ATOM 1892 N N . THR A 1 247 ? -7.061 -4.584 5.683 1.00 96.69 247 THR A N 1
ATOM 1893 C CA . THR A 1 247 ? -8.370 -4.712 6.332 1.00 96.69 247 THR A CA 1
ATOM 1894 C C . THR A 1 247 ? -9.165 -3.430 6.135 1.00 96.69 247 THR A C 1
ATOM 1896 O O . THR A 1 247 ? -8.755 -2.368 6.610 1.00 96.69 247 THR A O 1
ATOM 1899 N N . THR A 1 248 ? -10.330 -3.533 5.497 1.00 97.06 248 THR A N 1
ATOM 1900 C CA . THR A 1 248 ? -11.267 -2.413 5.345 1.00 97.06 248 THR A CA 1
ATOM 1901 C C . THR A 1 248 ? -12.304 -2.452 6.459 1.00 97.06 248 THR A C 1
ATOM 1903 O O . THR A 1 248 ? -12.956 -3.472 6.689 1.00 97.06 248 THR A O 1
ATOM 1906 N N . VAL A 1 249 ? -12.480 -1.334 7.159 1.00 97.94 249 VAL A N 1
ATOM 1907 C CA . VAL A 1 249 ? -13.355 -1.224 8.330 1.00 97.94 249 VAL A CA 1
ATOM 1908 C C . VAL A 1 249 ? -14.349 -0.084 8.150 1.00 97.94 249 VAL A C 1
ATOM 1910 O O . VAL A 1 249 ? -13.950 1.063 8.010 1.00 97.94 249 VAL A O 1
ATOM 1913 N N . ALA A 1 250 ? -15.644 -0.363 8.291 1.00 97.81 250 ALA A N 1
ATOM 1914 C CA . ALA A 1 250 ? -16.676 0.666 8.403 1.00 97.81 250 ALA A CA 1
ATOM 1915 C C . ALA A 1 250 ? -16.572 1.368 9.771 1.00 97.81 250 ALA A C 1
ATOM 1917 O O . ALA A 1 250 ? -17.006 0.815 10.794 1.00 97.81 250 ALA A O 1
ATOM 1918 N N . VAL A 1 251 ? -15.984 2.567 9.829 1.00 97.94 251 VAL A N 1
ATOM 1919 C CA . VAL A 1 251 ? -15.693 3.242 11.103 1.00 97.94 251 VAL A CA 1
ATOM 1920 C C . VAL A 1 251 ? -16.958 3.858 11.699 1.00 97.94 251 VAL A C 1
ATOM 1922 O O . VAL A 1 251 ? -17.585 4.749 11.130 1.00 97.94 251 VAL A O 1
ATOM 1925 N N . LYS A 1 252 ? -17.309 3.418 12.911 1.00 97.31 252 LYS A N 1
ATOM 1926 C CA . LYS A 1 252 ? -18.496 3.866 13.662 1.00 97.31 252 LYS A CA 1
ATOM 1927 C C . LYS A 1 252 ? -18.179 4.827 14.804 1.00 97.31 252 LYS A C 1
ATOM 1929 O O . LYS A 1 252 ? -19.047 5.587 15.218 1.00 97.31 252 LYS A O 1
ATOM 1934 N N . GLU A 1 253 ? -16.984 4.745 15.385 1.00 96.38 253 GLU A N 1
ATOM 1935 C CA . GLU A 1 253 ? -16.535 5.661 16.442 1.00 96.38 253 GLU A CA 1
ATOM 1936 C C . GLU A 1 253 ? -15.004 5.674 16.503 1.00 96.38 253 GLU A C 1
ATOM 1938 O O . GLU A 1 253 ? -14.375 4.623 16.642 1.00 96.38 253 GLU A O 1
ATOM 1943 N N . VAL A 1 254 ? -14.405 6.864 16.510 1.00 96.75 254 VAL A N 1
ATOM 1944 C CA . VAL A 1 254 ? -12.988 7.049 16.851 1.00 96.75 254 VAL A CA 1
ATOM 1945 C C . VAL A 1 254 ? -12.881 7.244 18.363 1.00 96.75 254 VAL A C 1
ATOM 1947 O O . VAL A 1 254 ? -13.320 8.245 18.927 1.00 96.75 254 VAL A O 1
ATOM 1950 N N . VAL A 1 255 ? -12.362 6.234 19.059 1.00 96.19 255 VAL A N 1
ATOM 1951 C CA . VAL A 1 255 ? -12.244 6.222 20.527 1.00 96.19 255 VAL A CA 1
ATOM 1952 C C . VAL A 1 255 ? -10.978 6.944 20.984 1.00 96.19 255 VAL A C 1
ATOM 1954 O O . VAL A 1 255 ? -10.991 7.584 22.039 1.00 96.19 255 VAL A O 1
ATOM 1957 N N . ARG A 1 256 ? -9.904 6.817 20.203 1.00 94.94 256 ARG A N 1
ATOM 1958 C CA . ARG A 1 256 ? -8.655 7.565 20.329 1.00 94.94 256 ARG A CA 1
ATOM 1959 C C . ARG A 1 256 ? -8.153 7.900 18.934 1.00 94.94 256 ARG A C 1
ATOM 1961 O O . ARG A 1 256 ? -8.010 6.999 18.110 1.00 94.94 256 ARG A O 1
ATOM 1968 N N . GLU A 1 257 ? -7.895 9.177 18.720 1.00 93.12 257 GLU A N 1
ATOM 1969 C CA . GLU A 1 257 ? -7.356 9.707 17.476 1.00 93.12 257 GLU A CA 1
ATOM 1970 C C . GLU A 1 257 ? -5.823 9.662 17.508 1.00 93.12 257 GLU A C 1
ATOM 1972 O O . GLU A 1 257 ? -5.213 9.927 18.551 1.00 93.12 257 GLU A O 1
ATOM 1977 N N . GLY A 1 258 ? -5.233 9.261 16.384 1.00 91.44 258 GLY A N 1
ATOM 1978 C CA . GLY A 1 258 ? -3.797 9.343 16.131 1.00 91.44 258 GLY A CA 1
ATOM 1979 C C . GLY A 1 258 ? -3.447 10.623 15.370 1.00 91.44 258 GLY A C 1
ATOM 1980 O O . GLY A 1 258 ? -4.202 11.594 15.383 1.00 91.44 258 GLY A O 1
ATOM 1981 N N . ARG A 1 259 ? -2.300 10.640 14.694 1.00 92.94 259 ARG A N 1
ATOM 1982 C CA . ARG A 1 259 ? -1.944 11.692 13.730 1.00 92.94 259 ARG A CA 1
ATOM 1983 C C . ARG A 1 259 ? -2.541 11.424 12.354 1.00 92.94 259 ARG A C 1
ATOM 1985 O O . ARG A 1 259 ? -2.858 12.376 11.643 1.00 92.94 259 ARG A O 1
ATOM 1992 N N . VAL A 1 260 ? -2.703 10.153 11.988 1.00 92.50 260 VAL A N 1
ATOM 1993 C CA . VAL A 1 260 ? -3.425 9.760 10.776 1.00 92.50 260 VAL A CA 1
ATOM 1994 C C . VAL A 1 260 ? -4.916 9.925 11.054 1.00 92.50 260 VAL A C 1
ATOM 1996 O O . VAL A 1 260 ? -5.475 9.273 11.941 1.00 92.50 260 VAL A O 1
ATOM 1999 N N . ARG A 1 261 ? -5.556 10.856 10.341 1.00 85.88 261 ARG A N 1
ATOM 2000 C CA . ARG A 1 261 ? -6.962 11.196 10.574 1.00 85.88 261 ARG A CA 1
ATOM 2001 C C . ARG A 1 261 ? -7.863 10.081 10.070 1.00 85.88 261 ARG A C 1
ATOM 2003 O O . ARG A 1 261 ? -7.754 9.645 8.931 1.00 85.88 261 ARG A O 1
ATOM 2010 N N . VAL A 1 262 ? -8.797 9.681 10.923 1.00 90.06 262 VAL A N 1
ATOM 2011 C CA . VAL A 1 262 ? -9.858 8.727 10.602 1.00 90.06 262 VAL A CA 1
ATOM 2012 C C . VAL A 1 262 ? -11.171 9.394 10.958 1.00 90.06 262 VAL A C 1
ATOM 2014 O O . VAL A 1 262 ? -11.314 9.897 12.072 1.00 90.06 262 VAL A O 1
ATOM 2017 N N . ALA A 1 263 ? -12.132 9.413 10.040 1.00 90.38 263 ALA A N 1
ATOM 2018 C CA . ALA A 1 263 ? -13.443 9.987 10.305 1.00 90.38 263 ALA A CA 1
ATOM 2019 C C . ALA A 1 263 ? -14.473 8.901 10.625 1.00 90.38 263 ALA A C 1
ATOM 2021 O O . ALA A 1 263 ? -14.414 7.772 10.143 1.00 90.38 263 ALA A O 1
ATOM 2022 N N . THR A 1 264 ? -15.459 9.259 11.445 1.00 94.25 264 THR A N 1
ATOM 2023 C CA . THR A 1 264 ? -16.639 8.410 11.640 1.00 94.25 264 THR A CA 1
ATOM 2024 C C . THR A 1 264 ? -17.521 8.478 10.396 1.00 94.25 264 THR A C 1
ATOM 2026 O O . THR A 1 264 ? -17.755 9.566 9.880 1.00 94.25 264 THR A O 1
ATOM 2029 N N . GLY A 1 265 ? -18.030 7.333 9.940 1.00 90.56 265 GLY A N 1
ATOM 2030 C CA . GLY A 1 265 ? -18.845 7.230 8.726 1.00 90.56 265 GLY A CA 1
ATOM 2031 C C . GLY A 1 265 ? -18.043 7.022 7.437 1.00 90.56 265 GLY A C 1
ATOM 2032 O O . GLY A 1 265 ? -18.655 6.860 6.389 1.00 90.56 265 GLY A O 1
ATOM 2033 N N . GLN A 1 266 ? -16.709 6.994 7.514 1.00 92.12 266 GLN A N 1
ATOM 2034 C CA . GLN A 1 266 ? -15.824 6.628 6.407 1.00 92.12 266 GLN A CA 1
ATOM 2035 C C . GLN A 1 266 ? -15.222 5.235 6.622 1.00 92.12 266 GLN A C 1
ATOM 2037 O O . GLN A 1 266 ? -15.274 4.678 7.727 1.00 92.12 266 GLN A O 1
ATOM 2042 N N . ASP A 1 267 ? -14.638 4.688 5.560 1.00 94.81 267 ASP A N 1
ATOM 2043 C CA . ASP A 1 267 ? -13.865 3.459 5.648 1.00 94.81 267 ASP A CA 1
ATOM 2044 C C . ASP A 1 267 ? -12.466 3.748 6.200 1.00 94.81 267 ASP A C 1
ATOM 2046 O O . ASP A 1 267 ? -11.803 4.719 5.843 1.00 94.81 267 ASP A O 1
ATOM 2050 N N . GLY A 1 268 ? -12.044 2.912 7.144 1.00 94.56 268 GLY A N 1
ATOM 2051 C CA . GLY A 1 268 ? -10.698 2.887 7.686 1.00 94.56 268 GLY A CA 1
ATOM 2052 C C . GLY A 1 268 ? -9.920 1.738 7.064 1.00 94.56 268 GLY A C 1
ATOM 2053 O O . GLY A 1 268 ? -10.395 0.603 7.061 1.00 94.56 268 GLY A O 1
ATOM 2054 N N . HIS A 1 269 ? -8.717 2.034 6.585 1.00 95.00 269 HIS A N 1
ATOM 2055 C CA . HIS A 1 269 ? -7.818 1.071 5.956 1.00 95.00 269 HIS A CA 1
ATOM 2056 C C . HIS A 1 269 ? -6.694 0.718 6.925 1.00 95.00 269 HIS A C 1
ATOM 2058 O O . HIS A 1 269 ? -5.877 1.574 7.266 1.00 95.00 269 HIS A O 1
ATOM 2064 N N . LEU A 1 270 ? -6.689 -0.521 7.418 1.00 95.75 270 LEU A N 1
ATOM 2065 C CA . LEU A 1 270 ? -5.682 -1.017 8.353 1.00 95.75 270 LEU A CA 1
ATOM 2066 C C . LEU A 1 270 ? -4.722 -1.964 7.627 1.00 95.75 270 LEU A C 1
ATOM 2068 O O . LEU A 1 270 ? -5.144 -2.993 7.100 1.00 95.75 270 LEU A O 1
ATOM 2072 N N . TRP A 1 271 ? -3.434 -1.635 7.636 1.00 93.88 271 TRP A N 1
ATOM 2073 C CA . TRP A 1 271 ? -2.394 -2.359 6.910 1.00 93.88 271 TRP A CA 1
ATOM 2074 C C . TRP A 1 271 ? -1.622 -3.320 7.811 1.00 93.88 271 TRP A C 1
ATOM 2076 O O . TRP A 1 271 ? -1.121 -2.935 8.870 1.00 93.88 271 TRP A O 1
ATOM 2086 N N . THR A 1 272 ? -1.473 -4.564 7.368 1.00 93.56 272 THR A N 1
ATOM 2087 C CA . THR A 1 272 ? -0.673 -5.593 8.041 1.00 93.56 272 THR A CA 1
ATOM 2088 C C . THR A 1 272 ? 0.409 -6.085 7.095 1.00 93.56 272 THR A C 1
ATOM 2090 O O . THR A 1 272 ? 0.084 -6.654 6.062 1.00 93.56 272 THR A O 1
ATOM 2093 N N . ASN A 1 273 ? 1.686 -5.909 7.445 1.00 89.44 273 ASN A N 1
ATOM 2094 C CA . ASN A 1 273 ? 2.826 -6.372 6.638 1.00 89.44 273 ASN A CA 1
ATOM 2095 C C . ASN A 1 273 ? 3.084 -7.883 6.802 1.00 89.44 273 ASN A C 1
ATOM 2097 O O . ASN A 1 273 ? 4.143 -8.298 7.275 1.00 89.44 273 ASN A O 1
ATOM 2101 N N . ARG A 1 274 ? 2.042 -8.679 6.556 1.00 88.00 274 ARG A N 1
ATOM 2102 C CA . ARG A 1 274 ? 2.042 -10.138 6.426 1.00 88.00 274 ARG A CA 1
ATOM 2103 C C . ARG A 1 274 ? 0.902 -10.540 5.496 1.00 88.00 274 ARG A C 1
ATOM 2105 O O . ARG A 1 274 ? -0.099 -9.829 5.401 1.00 88.00 274 ARG A O 1
ATOM 2112 N N . SER A 1 275 ? 0.986 -11.744 4.936 1.00 86.81 275 SER A N 1
ATOM 2113 C CA . SER A 1 275 ? -0.093 -12.385 4.171 1.00 86.81 275 SER A CA 1
ATOM 2114 C C . SER A 1 275 ? -1.329 -12.756 5.010 1.00 86.81 275 SER A C 1
ATOM 2116 O O . SER A 1 275 ? -2.253 -13.393 4.518 1.00 86.81 275 SER A O 1
ATOM 2118 N N . CYS A 1 276 ? -1.365 -12.375 6.289 1.00 88.06 276 CYS A N 1
ATOM 2119 C CA . CYS A 1 276 ? -2.518 -12.562 7.152 1.00 88.06 276 CYS A CA 1
ATOM 2120 C C . CYS A 1 276 ? -2.558 -11.567 8.308 1.00 88.06 276 CYS A C 1
ATOM 2122 O O . CYS A 1 276 ? -1.564 -10.920 8.648 1.00 88.06 276 CYS A O 1
ATOM 2124 N N . VAL A 1 277 ? -3.716 -11.507 8.968 1.00 92.38 277 VAL A N 1
ATOM 2125 C CA . VAL A 1 277 ? -3.986 -10.592 10.079 1.00 92.38 277 VAL A CA 1
ATOM 2126 C C . VAL A 1 277 ? -4.095 -11.353 11.395 1.00 92.38 277 VAL A C 1
ATOM 2128 O O . VAL A 1 277 ? -4.873 -12.299 11.513 1.00 92.38 277 VAL A O 1
ATOM 2131 N N . CYS A 1 278 ? -3.346 -10.899 12.406 1.00 91.94 278 CYS A N 1
ATOM 2132 C CA . CYS A 1 278 ? -3.465 -11.388 13.777 1.00 91.94 278 CYS A CA 1
ATOM 2133 C C . CYS A 1 278 ? -3.699 -10.237 14.772 1.00 91.94 278 CYS A C 1
ATOM 2135 O O . CYS A 1 278 ? -2.881 -9.318 14.841 1.00 91.94 278 CYS A O 1
ATOM 2137 N N . PRO A 1 279 ? -4.742 -10.312 15.622 1.00 92.88 279 PRO A N 1
ATOM 2138 C CA . PRO A 1 279 ? -5.755 -11.376 15.683 1.00 92.88 279 PRO A CA 1
ATOM 2139 C C . PRO A 1 279 ? -6.628 -11.476 14.432 1.00 92.88 279 PRO A C 1
ATOM 2141 O O . PRO A 1 279 ? -6.857 -10.466 13.776 1.00 92.88 279 PRO A O 1
ATOM 2144 N N . SER A 1 280 ? -7.134 -12.681 14.158 1.00 92.25 280 SER A N 1
ATOM 2145 C CA . SER A 1 280 ? -8.082 -12.928 13.072 1.00 92.25 280 SER A CA 1
ATOM 2146 C C . SER A 1 280 ? -9.312 -12.033 13.216 1.00 92.25 280 SER A C 1
ATOM 2148 O O . SER A 1 280 ? -9.826 -11.836 14.324 1.00 92.25 280 SER A O 1
ATOM 2150 N N . LEU A 1 281 ? -9.746 -11.475 12.090 1.00 94.31 281 LEU A N 1
ATOM 2151 C CA . LEU A 1 281 ? -10.859 -10.544 12.000 1.00 94.31 281 LEU A CA 1
ATOM 2152 C C . LEU A 1 281 ? -11.956 -11.176 11.155 1.00 94.31 281 LEU A C 1
ATOM 2154 O O . LEU A 1 281 ? -11.761 -11.405 9.964 1.00 94.31 281 LEU A O 1
ATOM 2158 N N . ASP A 1 282 ? -13.099 -11.437 11.777 1.00 94.81 282 ASP A N 1
ATOM 2159 C CA . ASP A 1 282 ? -14.257 -11.976 11.077 1.00 94.81 282 ASP A CA 1
ATOM 2160 C C . ASP A 1 282 ? -14.971 -10.845 10.327 1.00 94.81 282 ASP A C 1
ATOM 2162 O O . ASP A 1 282 ? -15.190 -9.757 10.874 1.00 94.81 282 ASP A O 1
ATOM 2166 N N . ILE A 1 283 ? -15.333 -11.098 9.069 1.00 97.12 283 ILE A N 1
ATOM 2167 C CA . ILE A 1 283 ? -16.117 -10.166 8.249 1.00 97.12 283 ILE A CA 1
ATOM 2168 C C . ILE A 1 283 ? -17.499 -9.971 8.896 1.00 97.12 283 ILE A C 1
ATOM 2170 O O . ILE A 1 283 ? -18.016 -10.861 9.570 1.00 97.12 283 ILE A O 1
ATOM 2174 N N . ASP A 1 284 ? -18.064 -8.770 8.765 1.00 97.38 284 ASP A N 1
ATOM 2175 C CA . ASP A 1 284 ? -19.335 -8.329 9.361 1.00 97.38 284 ASP A CA 1
ATOM 2176 C C . ASP A 1 284 ? -19.373 -8.282 10.896 1.00 97.38 284 ASP A C 1
ATOM 2178 O O . ASP A 1 284 ? -20.351 -7.825 11.503 1.00 97.38 284 ASP A O 1
ATOM 2182 N N . GLN A 1 285 ? -18.269 -8.626 11.558 1.00 97.12 285 GLN A N 1
ATOM 2183 C CA . GLN A 1 285 ? -18.153 -8.543 13.003 1.00 97.12 285 GLN A CA 1
ATOM 2184 C C . GLN A 1 285 ? -17.677 -7.151 13.454 1.00 97.12 285 GLN A C 1
ATOM 2186 O O . GLN A 1 285 ? -16.808 -6.504 12.862 1.00 97.12 285 GLN A O 1
ATOM 2191 N N . GLU A 1 286 ? -18.274 -6.658 14.545 1.00 97.44 286 GLU A N 1
ATOM 2192 C CA . GLU A 1 286 ? -17.919 -5.369 15.142 1.00 97.44 286 GLU A CA 1
ATOM 2193 C C . GLU A 1 286 ? -16.829 -5.526 16.213 1.00 97.44 286 GLU A C 1
ATOM 2195 O O . GLU A 1 286 ? -17.018 -6.202 17.237 1.00 97.44 286 GLU A O 1
ATOM 2200 N N . TYR A 1 287 ? -15.721 -4.806 16.028 1.00 97.81 287 TYR A N 1
ATOM 2201 C CA . TYR A 1 287 ? -14.584 -4.799 16.943 1.00 97.81 287 TYR A CA 1
ATOM 2202 C C . TYR A 1 287 ? -14.265 -3.396 17.459 1.00 97.81 287 TYR A C 1
ATOM 2204 O O . TYR A 1 287 ? -14.574 -2.371 16.850 1.00 97.81 287 TYR A O 1
ATOM 2212 N N . LEU A 1 288 ? -13.603 -3.361 18.613 1.00 97.62 288 LEU A N 1
ATOM 2213 C CA . LEU A 1 288 ? -12.704 -2.282 18.991 1.00 97.62 288 LEU A CA 1
ATOM 2214 C C . LEU A 1 288 ? -11.287 -2.687 18.575 1.00 97.62 288 LEU A C 1
ATOM 2216 O O . LEU A 1 288 ? -10.722 -3.602 19.179 1.00 97.62 288 LEU A O 1
ATOM 2220 N N . MET A 1 289 ? -10.741 -1.989 17.587 1.00 97.69 289 MET A N 1
ATOM 2221 C CA . MET A 1 289 ? -9.402 -2.190 17.042 1.00 97.69 289 MET A CA 1
ATOM 2222 C C . MET A 1 289 ? -8.449 -1.128 17.587 1.00 97.69 289 MET A C 1
ATOM 2224 O O . MET A 1 289 ? -8.775 0.059 17.609 1.00 97.69 289 MET A O 1
ATOM 2228 N N . LEU A 1 290 ? -7.286 -1.560 18.067 1.00 97.62 290 LEU A N 1
ATOM 2229 C CA . LEU A 1 290 ? -6.201 -0.705 18.532 1.00 97.62 290 LEU A CA 1
ATOM 2230 C C . LEU A 1 290 ? -4.915 -1.110 17.821 1.00 97.62 290 LEU A C 1
ATOM 2232 O O . LEU A 1 290 ? -4.595 -2.299 17.788 1.00 97.62 290 LEU A O 1
ATOM 2236 N N . GLY A 1 291 ? -4.173 -0.122 17.336 1.00 97.00 291 GLY A N 1
ATOM 2237 C CA . GLY A 1 291 ? -2.934 -0.344 16.601 1.00 97.00 291 GLY A CA 1
ATOM 2238 C C . GLY A 1 291 ? -2.031 0.883 16.601 1.00 97.00 291 GLY A C 1
ATOM 2239 O O . GLY A 1 291 ? -2.118 1.746 17.485 1.00 97.00 291 GLY A O 1
ATOM 2240 N N . TRP A 1 292 ? -1.153 0.941 15.608 1.00 97.31 292 TRP A N 1
ATOM 2241 C CA . TRP A 1 292 ? -0.144 1.987 15.440 1.00 97.31 292 TRP A CA 1
ATOM 2242 C C . TRP A 1 292 ? -0.303 2.665 14.092 1.00 97.31 292 TRP A C 1
ATOM 2244 O O . TRP A 1 292 ? -1.098 2.251 13.270 1.00 97.31 292 TRP A O 1
ATOM 2254 N N . GLU A 1 293 ? 0.444 3.721 13.846 1.00 95.38 293 GLU A N 1
ATOM 2255 C CA . GLU A 1 293 ? 0.345 4.463 12.596 1.00 95.38 293 GLU A CA 1
ATOM 2256 C C . GLU A 1 293 ? 1.742 4.700 12.054 1.00 95.38 293 GLU A C 1
ATOM 2258 O O . GLU A 1 293 ? 2.687 4.867 12.831 1.00 95.38 293 GLU A O 1
ATOM 2263 N N . ASP A 1 294 ? 1.841 4.727 10.735 1.00 91.19 294 ASP A N 1
ATOM 2264 C CA . ASP A 1 294 ? 2.965 5.301 10.026 1.00 91.19 294 ASP A CA 1
ATOM 2265 C C . ASP A 1 294 ? 2.542 6.685 9.540 1.00 91.19 294 ASP A C 1
ATOM 2267 O O . ASP A 1 294 ? 1.835 6.836 8.543 1.00 91.19 294 ASP A O 1
ATOM 2271 N N . PHE A 1 295 ? 2.948 7.705 10.294 1.00 87.56 295 PHE A N 1
ATOM 2272 C CA . PHE A 1 295 ? 2.617 9.087 9.975 1.00 87.56 295 PHE A CA 1
ATOM 2273 C C . PHE A 1 295 ? 3.272 9.559 8.670 1.00 87.56 295 PHE A C 1
ATOM 2275 O O . PHE A 1 295 ? 2.672 10.365 7.966 1.00 87.56 295 PHE A O 1
ATOM 2282 N N . ALA A 1 296 ? 4.464 9.059 8.326 1.00 84.44 296 ALA A N 1
ATOM 2283 C CA . ALA A 1 296 ? 5.171 9.494 7.123 1.00 84.44 296 ALA A CA 1
ATOM 2284 C C . ALA A 1 296 ? 4.425 9.070 5.852 1.00 84.44 296 ALA A C 1
ATOM 2286 O O . ALA A 1 296 ? 4.373 9.825 4.888 1.00 84.44 296 ALA A O 1
ATOM 2287 N N . ASN A 1 297 ? 3.796 7.894 5.891 1.00 81.19 297 ASN A N 1
ATOM 2288 C CA . ASN A 1 297 ? 3.040 7.336 4.771 1.00 81.19 297 ASN A CA 1
ATOM 2289 C C . ASN A 1 297 ? 1.518 7.448 4.961 1.00 81.19 297 ASN A C 1
ATOM 2291 O O . ASN A 1 297 ? 0.757 6.856 4.204 1.00 81.19 297 ASN A O 1
ATOM 2295 N N . SER A 1 298 ? 1.060 8.194 5.975 1.00 86.38 298 SER A N 1
ATOM 2296 C CA . SER A 1 298 ? -0.363 8.377 6.306 1.00 86.38 298 SER A CA 1
ATOM 2297 C C . SER A 1 298 ? -1.160 7.065 6.431 1.00 86.38 298 SER A C 1
ATOM 2299 O O . SER A 1 298 ? -2.329 6.999 6.059 1.00 86.38 298 SER A O 1
ATOM 2301 N N . CYS A 1 299 ? -0.539 6.015 6.975 1.00 90.38 299 CYS A N 1
ATOM 2302 C CA . CYS A 1 299 ? -1.113 4.670 7.048 1.00 90.38 299 CYS A CA 1
ATOM 2303 C C . CYS A 1 299 ? -1.456 4.265 8.486 1.00 90.38 299 CYS A C 1
ATOM 2305 O O . CYS A 1 299 ? -0.665 4.458 9.413 1.00 90.38 299 CYS A O 1
ATOM 2307 N N . LEU A 1 300 ? -2.608 3.620 8.679 1.00 95.38 300 LEU A N 1
ATOM 2308 C CA . LEU A 1 300 ? -2.906 2.908 9.923 1.00 95.38 300 LEU A CA 1
ATOM 2309 C C . LEU A 1 300 ? -2.331 1.499 9.828 1.00 95.38 300 LEU A C 1
ATOM 2311 O O . LEU A 1 300 ? -2.625 0.764 8.892 1.00 95.38 300 LEU A O 1
ATOM 2315 N N . LEU A 1 301 ? -1.543 1.105 10.817 1.00 95.44 301 LEU A N 1
ATOM 2316 C CA . LEU A 1 301 ? -0.915 -0.204 10.896 1.00 95.44 301 LEU A CA 1
ATOM 2317 C C . LEU A 1 301 ? -1.682 -1.105 11.872 1.00 95.44 301 LEU A C 1
ATOM 2319 O O . LEU A 1 301 ? -2.092 -0.679 12.962 1.00 95.44 301 LEU A O 1
ATOM 2323 N N . PHE A 1 302 ? -1.828 -2.376 11.507 1.00 96.31 302 PHE A N 1
ATOM 2324 C CA . PHE A 1 302 ? -2.389 -3.431 12.346 1.00 96.31 302 PHE A CA 1
ATOM 2325 C C . PHE A 1 302 ? -1.455 -4.658 12.441 1.00 96.31 302 PHE A C 1
ATOM 2327 O O . PHE A 1 302 ? -1.853 -5.776 12.133 1.00 96.31 302 PHE A O 1
ATOM 2334 N N . PRO A 1 303 ? -0.195 -4.475 12.878 1.00 93.31 303 PRO A N 1
ATOM 2335 C CA . PRO A 1 303 ? 0.776 -5.560 12.971 1.00 93.31 303 PRO A CA 1
ATOM 2336 C C . PRO A 1 303 ? 0.484 -6.499 14.152 1.00 93.31 303 PRO A C 1
ATOM 2338 O O . PRO A 1 303 ? -0.380 -6.245 14.996 1.00 93.31 303 PRO A O 1
ATOM 2341 N N . GLU A 1 304 ? 1.280 -7.564 14.265 1.00 88.81 304 GLU A N 1
ATOM 2342 C CA . GLU A 1 304 ? 1.255 -8.452 15.426 1.00 88.81 304 GLU A CA 1
ATOM 2343 C C . GLU A 1 304 ? 1.489 -7.661 16.732 1.00 88.81 304 GLU A C 1
ATOM 2345 O O . GLU A 1 304 ? 2.434 -6.884 16.862 1.00 88.81 304 GLU A O 1
ATOM 2350 N N . GLY A 1 305 ? 0.591 -7.833 17.706 1.00 90.31 305 GLY A N 1
ATOM 2351 C CA . GLY A 1 305 ? 0.550 -7.039 18.941 1.00 90.31 305 GLY A CA 1
ATOM 2352 C C . GLY A 1 305 ? -0.575 -6.002 18.977 1.00 90.31 305 GLY A C 1
ATOM 2353 O O . GLY A 1 305 ? -0.913 -5.514 20.064 1.00 90.31 305 GLY A O 1
ATOM 2354 N N . SER A 1 306 ? -1.196 -5.719 17.829 1.00 95.56 306 SER A N 1
ATOM 2355 C CA . SER A 1 306 ? -2.473 -5.015 17.760 1.00 95.56 306 SER A CA 1
ATOM 2356 C C . SER A 1 306 ? -3.554 -5.778 18.515 1.00 95.56 306 SER A C 1
ATOM 2358 O O . SER A 1 306 ? -3.447 -6.978 18.779 1.00 95.56 306 SER A O 1
ATOM 2360 N N . LEU A 1 307 ? -4.615 -5.070 18.894 1.00 96.06 307 LEU A N 1
ATOM 2361 C CA . LEU A 1 307 ? -5.747 -5.671 19.587 1.00 96.06 307 LEU A CA 1
ATOM 2362 C C . LEU A 1 307 ? -7.014 -5.483 18.770 1.00 96.06 307 LEU A C 1
ATOM 2364 O O . LEU A 1 307 ? -7.401 -4.351 18.502 1.00 96.06 307 LEU A O 1
ATOM 2368 N N . ALA A 1 308 ? -7.718 -6.579 18.506 1.00 96.31 308 ALA A N 1
ATOM 2369 C CA . ALA A 1 308 ? -9.129 -6.555 18.150 1.00 96.31 308 ALA A CA 1
ATOM 2370 C C . ALA A 1 308 ? -9.925 -7.260 19.240 1.00 96.31 308 ALA A C 1
ATOM 2372 O O . ALA A 1 308 ? -9.661 -8.405 19.605 1.00 96.31 308 ALA A O 1
ATOM 2373 N N . LEU A 1 309 ? -10.891 -6.547 19.807 1.00 95.38 309 LEU A N 1
ATOM 2374 C CA . LEU A 1 309 ? -11.769 -7.078 20.842 1.00 95.38 309 LEU A CA 1
ATOM 2375 C C . LEU A 1 309 ? -13.215 -6.907 20.391 1.00 95.38 309 LEU A C 1
ATOM 2377 O O . LEU A 1 309 ? -13.567 -5.784 20.022 1.00 95.38 309 LEU A O 1
ATOM 2381 N N . PRO A 1 310 ? -14.074 -7.939 20.497 1.00 95.44 310 PRO A N 1
ATOM 2382 C CA . PRO A 1 310 ? -15.503 -7.779 20.261 1.00 95.44 310 PRO A CA 1
ATOM 2383 C C . PRO A 1 310 ? -16.035 -6.575 21.038 1.00 95.44 310 PRO A C 1
ATOM 2385 O O . PRO A 1 310 ? -15.751 -6.413 22.239 1.00 95.44 310 PRO A O 1
ATOM 2388 N N . TYR A 1 311 ? -16.735 -5.677 20.343 1.00 94.50 311 TYR A N 1
ATOM 2389 C CA . TYR A 1 311 ? -17.026 -4.373 20.920 1.00 94.50 311 TYR A CA 1
ATOM 2390 C C . TYR A 1 311 ? -17.921 -4.484 22.162 1.00 94.50 311 TYR A C 1
ATOM 2392 O O . TYR A 1 311 ? -18.949 -5.156 22.202 1.00 94.50 311 TYR A O 1
ATOM 2400 N N . MET A 1 312 ? -17.545 -3.749 23.209 1.00 93.25 312 MET A N 1
ATOM 2401 C CA . MET A 1 312 ? -18.386 -3.524 24.379 1.00 93.25 312 MET A CA 1
ATOM 2402 C C . MET A 1 312 ? -18.269 -2.065 24.811 1.00 93.25 312 MET A C 1
ATOM 2404 O O . MET A 1 312 ? -17.160 -1.576 25.042 1.00 93.25 312 MET A O 1
ATOM 2408 N N . LYS A 1 313 ? -19.404 -1.400 25.087 1.00 92.06 313 LYS A N 1
ATOM 2409 C CA . LYS A 1 313 ? -19.470 0.009 25.556 1.00 92.06 313 LYS A CA 1
ATOM 2410 C C . LYS A 1 313 ? -18.514 0.329 26.721 1.00 92.06 313 LYS A C 1
ATOM 2412 O O . LYS A 1 313 ? -18.088 1.468 26.907 1.00 92.06 313 LYS A O 1
ATOM 2417 N N . LYS A 1 314 ? -18.169 -0.672 27.544 1.00 94.69 314 LYS A N 1
ATOM 2418 C CA . LYS A 1 314 ? -17.227 -0.536 28.670 1.00 94.69 314 LYS A CA 1
ATOM 2419 C C . LYS A 1 314 ? -15.788 -0.221 28.236 1.00 94.69 314 LYS A C 1
ATOM 2421 O O . LYS A 1 314 ? -15.066 0.383 29.025 1.00 94.69 314 LYS A O 1
ATOM 2426 N N . TYR A 1 315 ? -15.360 -0.644 27.046 1.00 94.88 315 TYR A N 1
ATOM 2427 C CA . TYR A 1 315 ? -13.991 -0.452 26.567 1.00 94.88 315 TYR A CA 1
ATOM 2428 C C . TYR A 1 315 ? -13.730 0.996 26.154 1.00 94.88 315 TYR A C 1
ATOM 2430 O O . TYR A 1 315 ? -12.812 1.603 26.702 1.00 94.88 315 TYR A O 1
ATOM 2438 N N . ALA A 1 316 ? -14.605 1.591 25.338 1.00 94.50 316 ALA A N 1
ATOM 2439 C CA . ALA A 1 316 ? -14.499 3.000 24.955 1.00 94.50 316 ALA A CA 1
ATOM 2440 C C . ALA A 1 316 ? -14.447 3.928 26.183 1.00 94.50 316 ALA A C 1
ATOM 2442 O O . ALA A 1 316 ? -13.565 4.774 26.310 1.00 94.50 316 ALA A O 1
ATOM 2443 N N . ARG A 1 317 ? -15.318 3.693 27.178 1.00 95.31 317 ARG A N 1
ATOM 2444 C CA . ARG A 1 317 ? -15.311 4.447 28.449 1.00 95.31 317 ARG A CA 1
ATOM 2445 C C . ARG A 1 317 ? -14.004 4.306 29.234 1.00 95.31 317 ARG A C 1
ATOM 2447 O O . ARG A 1 317 ? -13.603 5.245 29.917 1.00 95.31 317 ARG A O 1
ATOM 2454 N N . LYS A 1 318 ? -13.371 3.127 29.204 1.00 96.12 318 LYS A N 1
ATOM 2455 C CA . LYS A 1 318 ? -12.085 2.892 29.876 1.00 96.12 318 LYS A CA 1
ATOM 2456 C C . LYS A 1 318 ? -10.965 3.667 29.191 1.00 96.12 318 LYS A C 1
ATOM 2458 O O . LYS A 1 318 ? -10.224 4.333 29.902 1.00 96.12 318 LYS A O 1
ATOM 2463 N N . ILE A 1 319 ? -10.884 3.595 27.862 1.00 96.38 319 ILE A N 1
ATOM 2464 C CA . ILE A 1 319 ? -9.863 4.290 27.068 1.00 96.38 319 ILE A CA 1
ATOM 2465 C C . ILE A 1 319 ? -9.983 5.798 27.277 1.00 96.38 319 ILE A C 1
ATOM 2467 O O . ILE A 1 319 ? -9.056 6.391 27.814 1.00 96.38 319 ILE A O 1
ATOM 2471 N N . LYS A 1 320 ? -11.167 6.382 27.036 1.00 95.25 320 LYS A N 1
ATOM 2472 C CA . LYS A 1 320 ? -11.421 7.821 27.253 1.00 95.25 320 LYS A CA 1
ATOM 2473 C C . LYS A 1 320 ? -11.035 8.279 28.664 1.00 95.25 320 LYS A C 1
ATOM 2475 O O . LYS A 1 320 ? -10.453 9.341 28.848 1.00 95.25 320 LYS A O 1
ATOM 2480 N N . LYS A 1 321 ? -11.310 7.455 29.684 1.00 95.81 321 LYS A N 1
ATOM 2481 C CA . LYS A 1 321 ? -10.889 7.733 31.063 1.00 95.81 321 LYS A CA 1
ATOM 2482 C C . LYS A 1 321 ? -9.365 7.695 31.238 1.00 95.81 321 LYS A C 1
ATOM 2484 O O . LYS A 1 321 ? -8.837 8.498 31.996 1.00 95.81 321 LYS A O 1
ATOM 2489 N N . TRP A 1 322 ? -8.671 6.730 30.639 1.00 95.62 322 TRP A N 1
ATOM 2490 C CA . TRP A 1 322 ? -7.217 6.607 30.768 1.00 95.62 322 TRP A CA 1
ATOM 2491 C C . TRP A 1 322 ? -6.469 7.706 30.018 1.00 95.62 322 TRP A C 1
ATOM 2493 O O . TRP A 1 322 ? -5.460 8.161 30.548 1.00 95.62 322 TRP A O 1
ATOM 2503 N N . GLU A 1 323 ? -6.995 8.156 28.878 1.00 93.44 323 GLU A N 1
ATOM 2504 C CA . GLU A 1 323 ? -6.497 9.327 28.145 1.00 93.44 323 GLU A CA 1
ATOM 2505 C C . GLU A 1 323 ? -6.680 10.609 28.960 1.00 93.44 323 GLU A C 1
ATOM 2507 O O . GLU A 1 323 ? -5.722 11.337 29.196 1.00 93.44 323 GLU A O 1
ATOM 2512 N N . ALA A 1 324 ? -7.872 10.840 29.521 1.00 92.19 324 ALA A N 1
ATOM 2513 C CA . ALA A 1 324 ? -8.120 12.003 30.378 1.00 92.19 324 ALA A CA 1
ATOM 2514 C C . ALA A 1 324 ? -7.252 12.025 31.655 1.00 92.19 324 ALA A C 1
ATOM 2516 O O . ALA A 1 324 ? -6.983 13.086 32.204 1.00 92.19 324 ALA A O 1
ATOM 2517 N N . GLU A 1 325 ? -6.826 10.858 32.154 1.00 91.75 325 GLU A N 1
ATOM 2518 C CA . GLU A 1 325 ? -5.875 10.748 33.271 1.00 91.75 325 GLU A CA 1
ATOM 2519 C C . GLU A 1 325 ? -4.412 10.988 32.850 1.00 91.75 325 GLU A C 1
ATOM 2521 O O . GLU A 1 325 ? -3.569 11.160 33.729 1.00 91.75 325 GLU A O 1
ATOM 2526 N N . ALA A 1 326 ? -4.098 10.907 31.554 1.00 84.88 326 ALA A N 1
ATOM 2527 C CA . ALA A 1 326 ? -2.761 11.108 30.993 1.00 84.88 326 ALA A CA 1
ATOM 2528 C C . ALA A 1 326 ? -2.572 12.508 30.388 1.00 84.88 326 ALA A C 1
ATOM 2530 O O . ALA A 1 326 ? -1.434 12.950 30.258 1.00 84.88 326 ALA A O 1
ATOM 2531 N N . ALA A 1 327 ? -3.666 13.198 30.051 1.00 78.81 327 ALA A N 1
ATOM 2532 C CA . ALA A 1 327 ? -3.626 14.563 29.553 1.00 78.81 327 ALA A CA 1
ATOM 2533 C C . ALA A 1 327 ? -2.902 15.482 30.558 1.00 78.81 327 ALA A C 1
ATOM 2535 O O . ALA A 1 327 ? -3.227 15.443 31.754 1.00 78.81 327 ALA A O 1
ATOM 2536 N N . PRO A 1 328 ? -1.934 16.303 30.106 1.00 73.56 328 PRO A N 1
ATOM 2537 C CA . PRO A 1 328 ? -1.331 17.309 30.964 1.00 73.56 328 PRO A CA 1
ATOM 2538 C C . PRO A 1 328 ? -2.439 18.197 31.533 1.00 73.56 328 PRO A C 1
ATOM 2540 O O . PRO A 1 328 ? -3.363 18.594 30.820 1.00 73.56 328 PRO A O 1
ATOM 2543 N N . THR A 1 329 ? -2.389 18.477 32.838 1.00 68.12 329 THR A N 1
ATOM 2544 C CA . THR A 1 329 ? -3.298 19.458 33.437 1.00 68.12 329 THR A CA 1
ATOM 2545 C C . THR A 1 329 ? -3.140 20.766 32.670 1.00 68.12 329 THR A C 1
ATOM 2547 O O . THR A 1 329 ? -1.993 21.190 32.516 1.00 68.12 329 THR A O 1
ATOM 2550 N N . PRO A 1 330 ? -4.229 21.396 32.190 1.00 60.94 330 PRO A N 1
ATOM 2551 C CA . PRO A 1 330 ? -4.122 22.659 31.479 1.00 60.94 330 PRO A CA 1
ATOM 2552 C C . PRO A 1 330 ? -3.345 23.637 32.357 1.00 60.94 330 PRO A C 1
ATOM 2554 O O . PRO A 1 330 ? -3.738 23.912 33.495 1.00 60.94 330 PRO A O 1
ATOM 2557 N N . VAL A 1 331 ? -2.199 24.086 31.848 1.00 53.25 331 VAL A N 1
ATOM 2558 C CA . VAL A 1 331 ? -1.427 25.160 32.465 1.00 53.25 331 V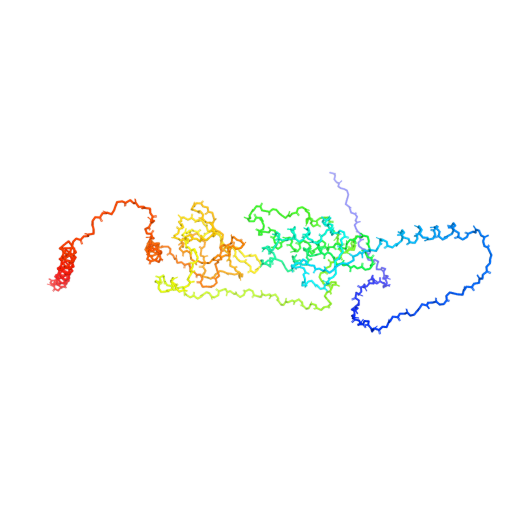AL A CA 1
ATOM 2559 C C . VAL A 1 331 ? -2.342 26.384 32.415 1.00 53.25 331 VAL A C 1
ATOM 2561 O O . VAL A 1 331 ? -2.828 26.704 31.328 1.00 53.25 331 VAL A O 1
ATOM 2564 N N . PRO A 1 332 ? -2.671 27.029 33.548 1.00 55.34 332 PRO A N 1
ATOM 2565 C CA . PRO A 1 332 ? -3.463 28.248 33.512 1.00 55.34 332 PRO A CA 1
ATOM 2566 C C . PRO A 1 332 ? -2.725 29.254 32.632 1.00 55.34 332 PRO A C 1
ATOM 2568 O O . PRO A 1 332 ? -1.581 29.596 32.923 1.00 55.34 332 PRO A O 1
ATOM 2571 N N . SER A 1 333 ? -3.358 29.687 31.543 1.00 47.78 333 SER A N 1
ATOM 2572 C CA . SER A 1 333 ? -2.850 30.765 30.705 1.00 47.78 333 SER A CA 1
ATOM 2573 C C . SER A 1 333 ? -2.668 31.996 31.588 1.00 47.78 333 SER A C 1
ATOM 2575 O O . SER A 1 333 ? -3.647 32.559 32.083 1.00 47.78 333 SER A O 1
ATOM 2577 N N . THR A 1 334 ? -1.424 32.396 31.825 1.00 47.72 334 THR A N 1
ATOM 2578 C CA . THR A 1 334 ? -1.091 33.662 32.472 1.00 47.72 334 THR A CA 1
ATOM 2579 C C . THR A 1 334 ? -1.452 34.798 31.523 1.00 47.72 334 THR A C 1
ATOM 2581 O O . THR A 1 334 ? -0.631 35.253 30.736 1.00 47.72 334 THR A O 1
ATOM 2584 N N . SER A 1 335 ? -2.704 35.237 31.599 1.00 44.25 335 SER A N 1
ATOM 2585 C CA . SER A 1 335 ? -3.101 36.613 31.326 1.00 44.25 335 SER A CA 1
ATOM 2586 C C . SER A 1 335 ? -3.766 37.136 32.607 1.00 44.25 335 SER A C 1
ATOM 2588 O O . SER A 1 335 ? -4.511 36.378 33.243 1.00 44.25 335 SER A O 1
ATOM 2590 N N . PRO A 1 336 ? -3.445 38.354 33.077 1.00 53.19 336 PRO A N 1
ATOM 2591 C CA . PRO A 1 336 ? -3.794 38.799 34.420 1.00 53.19 336 PRO A CA 1
ATOM 2592 C C . PRO A 1 336 ? -5.272 39.194 34.490 1.00 53.19 336 PRO A C 1
ATOM 2594 O O . PRO A 1 336 ? -5.632 40.357 34.352 1.00 53.19 336 PRO A O 1
ATOM 2597 N N . ALA A 1 337 ? -6.141 38.218 34.740 1.00 45.12 337 ALA A N 1
ATOM 2598 C CA . ALA A 1 337 ? -7.526 38.455 35.119 1.00 45.12 337 ALA A CA 1
ATOM 2599 C C . ALA A 1 337 ? -7.722 38.047 36.585 1.00 45.12 337 ALA A C 1
ATOM 2601 O O . ALA A 1 337 ? -7.644 36.871 36.930 1.00 45.12 337 ALA A O 1
ATOM 2602 N N . HIS A 1 338 ? -7.927 39.064 37.428 1.00 47.62 338 HIS A N 1
ATOM 2603 C CA . HIS A 1 338 ? -8.511 39.042 38.772 1.00 47.62 338 HIS A CA 1
ATOM 2604 C C . HIS A 1 338 ? -8.405 37.725 39.559 1.00 47.62 338 HIS A C 1
ATOM 2606 O O . HIS A 1 338 ? -9.216 36.809 39.418 1.00 47.62 338 HIS A O 1
ATOM 2612 N N . TYR A 1 339 ? -7.443 37.685 40.486 1.00 39.31 339 TYR A N 1
ATOM 2613 C CA . TYR A 1 339 ? -7.343 36.646 41.506 1.00 39.31 339 TYR A CA 1
ATOM 2614 C C . TYR A 1 339 ? -8.664 36.506 42.277 1.00 39.31 339 TYR A C 1
ATOM 2616 O O . TYR A 1 339 ? -9.013 37.341 43.112 1.00 39.31 339 TYR A O 1
ATOM 2624 N N . ALA A 1 340 ? -9.377 35.403 42.043 1.00 54.00 340 ALA A N 1
ATOM 2625 C CA . ALA A 1 340 ? -10.372 34.919 42.987 1.00 54.00 340 ALA A CA 1
ATOM 2626 C C . ALA A 1 340 ? -9.657 34.582 44.312 1.00 54.00 340 ALA A C 1
ATOM 2628 O O . ALA A 1 340 ? -8.611 33.922 44.286 1.00 54.00 340 ALA A O 1
ATOM 2629 N N . PRO A 1 341 ? -10.183 35.011 45.474 1.00 57.34 341 PRO A N 1
ATOM 2630 C CA . PRO A 1 341 ? -9.493 34.843 46.743 1.00 57.34 341 PRO A CA 1
ATOM 2631 C C . PRO A 1 341 ? -9.296 33.358 47.053 1.00 57.34 341 PRO A C 1
ATOM 2633 O O . PRO A 1 341 ? -10.218 32.538 46.972 1.00 57.34 341 PRO A O 1
ATOM 2636 N N . THR A 1 342 ? -8.062 33.011 47.409 1.00 57.94 342 THR A N 1
ATOM 2637 C CA . THR A 1 342 ? -7.689 31.663 47.825 1.00 57.94 342 THR A CA 1
ATOM 2638 C C . THR A 1 342 ? -8.542 31.232 49.025 1.00 57.94 342 THR A C 1
ATOM 2640 O O . THR A 1 342 ? -8.768 32.024 49.944 1.00 57.94 342 THR A O 1
ATOM 2643 N N . PRO A 1 343 ? -9.053 29.982 49.053 1.00 60.38 343 PRO A N 1
ATOM 2644 C CA . PRO A 1 343 ? -9.948 29.563 50.117 1.00 60.38 343 PRO A CA 1
ATOM 2645 C C . PRO A 1 343 ? -9.237 29.625 51.465 1.00 60.38 343 PRO A C 1
ATOM 2647 O O . PRO A 1 343 ? -8.187 29.003 51.645 1.00 60.38 343 PRO A O 1
ATOM 2650 N N . SER A 1 344 ? -9.833 30.317 52.433 1.00 70.38 344 SER A N 1
ATOM 2651 C CA . SER A 1 344 ? -9.256 30.439 53.768 1.00 70.38 344 SER A CA 1
ATOM 2652 C C . SER A 1 344 ? -9.021 29.057 54.388 1.00 70.38 344 SER A C 1
ATOM 2654 O O . SER A 1 344 ? -9.696 28.064 54.076 1.00 70.38 344 SER A O 1
ATOM 2656 N N . ARG A 1 345 ? -8.090 28.973 55.342 1.00 68.94 345 ARG A N 1
ATOM 2657 C CA . ARG A 1 345 ? -7.785 27.734 56.086 1.00 68.94 345 ARG A CA 1
ATOM 2658 C C . ARG A 1 345 ? -9.057 27.084 56.672 1.00 68.94 345 ARG A C 1
ATOM 2660 O O . ARG A 1 345 ? -9.155 25.855 56.756 1.00 68.94 345 ARG A O 1
ATOM 2667 N N . GLY A 1 346 ? -10.074 27.893 56.993 1.00 74.44 346 GLY A N 1
ATOM 2668 C CA . GLY A 1 346 ? -11.415 27.452 57.392 1.00 74.44 346 GLY A CA 1
ATOM 2669 C C . GLY A 1 346 ? -12.221 26.776 56.272 1.00 74.44 346 GLY A C 1
ATOM 2670 O O . GLY A 1 346 ? -12.809 25.711 56.493 1.00 74.44 346 GLY A O 1
ATOM 2671 N N . GLN A 1 347 ? -12.208 27.322 55.052 1.00 71.75 347 GLN A N 1
ATOM 2672 C CA . GLN A 1 347 ? -12.875 26.729 53.885 1.00 71.75 347 GLN A CA 1
ATOM 2673 C C . GLN A 1 347 ? -12.246 25.384 53.490 1.00 71.75 347 GLN A C 1
ATOM 2675 O O . GLN A 1 347 ? -12.973 24.408 53.269 1.00 71.75 347 GLN A O 1
ATOM 2680 N N . ILE A 1 348 ? -10.915 25.268 53.520 1.00 71.00 348 ILE A N 1
ATOM 2681 C CA . ILE A 1 348 ? -10.203 24.001 53.265 1.00 71.00 348 ILE A CA 1
ATOM 2682 C C . ILE A 1 348 ? -10.597 22.938 54.304 1.00 71.00 348 ILE A C 1
ATOM 2684 O O . ILE A 1 348 ? -10.942 21.798 53.958 1.00 71.00 348 ILE A O 1
ATOM 2688 N N . ARG A 1 349 ? -10.646 23.317 55.589 1.00 75.44 349 ARG A N 1
ATOM 2689 C CA . ARG A 1 349 ? -11.083 22.429 56.679 1.00 75.44 349 ARG A CA 1
ATOM 2690 C C . ARG A 1 349 ? -12.528 21.959 56.478 1.00 75.44 349 ARG A C 1
ATOM 2692 O O . ARG A 1 349 ? -12.833 20.784 56.708 1.00 75.44 349 ARG A O 1
ATOM 2699 N N . ASN A 1 350 ? -13.411 22.828 55.988 1.00 78.00 350 ASN A N 1
ATOM 2700 C CA . ASN A 1 350 ? -14.804 22.496 55.686 1.00 78.00 350 ASN A CA 1
ATOM 2701 C C . ASN A 1 350 ? -14.944 21.546 54.487 1.00 78.00 350 ASN A C 1
ATOM 2703 O O . ASN A 1 350 ? -15.721 20.586 54.553 1.00 78.00 350 ASN A O 1
ATOM 2707 N N . ILE A 1 351 ? -14.146 21.729 53.432 1.00 76.62 351 ILE A N 1
ATOM 2708 C CA . ILE A 1 351 ? -14.082 20.805 52.288 1.00 76.62 351 ILE A CA 1
ATOM 2709 C C . ILE A 1 351 ? -13.627 19.416 52.753 1.00 76.62 351 ILE A C 1
ATOM 2711 O O . ILE A 1 351 ? -14.257 18.405 52.412 1.00 76.62 351 ILE A O 1
ATOM 2715 N N . TYR A 1 352 ? -12.594 19.345 53.596 1.00 76.12 352 TYR A N 1
ATOM 2716 C CA . TYR A 1 352 ? -12.114 18.080 54.152 1.00 76.12 352 TYR A CA 1
ATOM 2717 C C . TYR A 1 352 ? -13.181 17.396 55.023 1.00 76.12 352 TYR A C 1
ATOM 2719 O O . TYR A 1 352 ? -13.467 16.202 54.852 1.00 76.12 352 TYR A O 1
ATOM 2727 N N . LYS A 1 353 ? -13.866 18.155 55.891 1.00 85.00 353 LYS A N 1
ATOM 2728 C CA . LYS A 1 353 ? -14.997 17.660 56.699 1.00 85.00 353 LYS A CA 1
ATOM 2729 C C . LYS A 1 353 ? -16.131 17.115 55.815 1.00 85.00 353 LYS A C 1
ATOM 2731 O O . LYS A 1 353 ? -16.621 16.006 56.066 1.00 85.00 353 LYS A O 1
ATOM 2736 N N . ARG A 1 354 ? -16.509 17.818 54.738 1.00 84.81 354 ARG A N 1
ATOM 2737 C CA . ARG A 1 354 ? -17.537 17.375 53.771 1.00 84.81 354 ARG A CA 1
ATOM 2738 C C . ARG A 1 354 ? -17.124 16.083 53.054 1.00 84.81 354 ARG A C 1
ATOM 2740 O O . ARG A 1 354 ? -17.917 15.134 53.005 1.00 84.81 354 ARG A O 1
ATOM 2747 N N . LYS A 1 355 ? -15.873 15.978 52.584 1.00 83.88 355 LYS A N 1
ATOM 2748 C CA . LYS A 1 355 ? -15.321 14.753 51.966 1.00 83.88 355 LYS A CA 1
ATOM 2749 C C . LYS A 1 355 ? -15.335 13.568 52.946 1.00 83.88 355 LYS A C 1
ATOM 2751 O O . LYS A 1 355 ? -15.796 12.477 52.588 1.00 83.88 355 LYS A O 1
ATOM 2756 N N . LYS A 1 356 ? -14.945 13.782 54.210 1.00 87.00 356 LYS A N 1
ATOM 2757 C CA . LYS A 1 356 ? -14.976 12.758 55.276 1.00 87.00 356 LYS A CA 1
ATOM 2758 C C . LYS A 1 356 ? -16.410 12.295 55.583 1.00 87.00 356 LYS A C 1
ATOM 2760 O O . LYS A 1 356 ? -16.659 11.085 55.659 1.00 87.00 356 LYS A O 1
ATOM 2765 N N . LYS A 1 357 ? -17.384 13.216 55.653 1.00 90.19 357 LYS A N 1
ATOM 2766 C CA . LYS A 1 357 ? -18.821 12.907 55.837 1.00 90.19 357 LYS A CA 1
ATOM 2767 C C . LYS A 1 357 ? -19.383 12.096 54.660 1.00 90.19 357 LYS A C 1
ATOM 2769 O O . LYS A 1 357 ? -20.057 11.085 54.881 1.00 90.19 357 LYS A O 1
ATOM 2774 N N . LYS A 1 358 ? -19.038 12.449 53.413 1.00 88.31 358 LYS A N 1
ATOM 2775 C CA . LYS A 1 358 ? -19.443 11.711 52.195 1.00 88.31 358 LYS A CA 1
ATOM 2776 C C . LYS A 1 358 ? -18.871 10.285 52.175 1.00 88.31 358 LYS A C 1
ATOM 2778 O O . LYS A 1 358 ? -19.604 9.334 51.886 1.00 88.31 358 LYS A O 1
ATOM 2783 N N . LYS A 1 359 ? -17.605 10.100 52.578 1.00 87.69 359 LYS A N 1
ATOM 2784 C CA . LYS A 1 359 ? -16.957 8.776 52.709 1.00 87.69 359 LYS A CA 1
ATOM 2785 C C . LYS A 1 359 ? -17.640 7.905 53.775 1.00 87.69 359 LYS A C 1
ATOM 2787 O O . LYS A 1 359 ? -17.933 6.738 53.508 1.00 87.69 359 LYS A O 1
ATOM 2792 N N . ARG A 1 360 ? -17.983 8.474 54.942 1.00 89.88 360 ARG A N 1
ATOM 2793 C CA . ARG A 1 360 ? -18.751 7.779 55.999 1.00 89.88 360 ARG A CA 1
ATOM 2794 C C . ARG A 1 360 ? -20.145 7.347 55.516 1.00 89.88 360 ARG A C 1
ATOM 2796 O O . ARG A 1 360 ? -20.513 6.187 55.702 1.00 89.88 360 ARG A O 1
ATOM 2803 N N . ARG A 1 361 ? -20.888 8.223 54.822 1.00 90.94 361 ARG A N 1
ATOM 2804 C CA . ARG A 1 361 ? -22.208 7.893 54.236 1.00 90.94 361 ARG A CA 1
ATOM 2805 C C . ARG A 1 361 ? -22.122 6.747 53.217 1.00 90.94 361 ARG A C 1
ATOM 2807 O O . ARG A 1 361 ? -22.929 5.819 53.277 1.00 90.94 361 ARG A O 1
ATOM 2814 N N . ARG A 1 362 ? -21.109 6.746 52.338 1.00 88.88 362 ARG A N 1
ATOM 2815 C CA . ARG A 1 362 ? -20.862 5.647 51.378 1.00 88.88 362 ARG A CA 1
ATOM 2816 C C . ARG A 1 362 ? -20.577 4.310 52.077 1.00 88.88 362 ARG A C 1
ATOM 2818 O O . ARG A 1 362 ? -21.136 3.291 51.675 1.00 88.88 362 ARG A O 1
ATOM 2825 N N . ARG A 1 363 ? -19.773 4.307 53.151 1.00 90.00 363 ARG A N 1
ATOM 2826 C CA . ARG A 1 363 ? -19.507 3.098 53.959 1.00 90.00 363 ARG A CA 1
ATOM 2827 C C . ARG A 1 363 ? -20.779 2.556 54.624 1.00 90.00 363 ARG A C 1
ATOM 2829 O O . ARG A 1 363 ? -21.035 1.358 54.523 1.00 90.00 363 ARG A O 1
ATOM 2836 N N . LYS A 1 364 ? -21.615 3.421 55.219 1.00 91.62 364 LYS A N 1
ATOM 2837 C CA . LYS A 1 364 ? -22.909 3.011 55.805 1.00 91.62 364 LYS A CA 1
ATOM 2838 C C . LYS A 1 364 ? -23.850 2.397 54.756 1.00 91.62 364 LYS A C 1
ATOM 2840 O O . LYS A 1 364 ? -24.412 1.335 55.006 1.00 91.62 364 LYS A O 1
ATOM 2845 N N . ARG A 1 365 ? -23.963 2.994 53.558 1.00 90.56 365 ARG A N 1
ATOM 2846 C CA . ARG A 1 365 ? -24.770 2.432 52.452 1.00 90.56 365 ARG A CA 1
ATOM 2847 C C . ARG A 1 365 ? -24.278 1.046 52.011 1.00 90.56 365 ARG A C 1
ATOM 2849 O O . ARG A 1 365 ? -25.096 0.149 51.839 1.00 90.56 365 ARG A O 1
ATOM 2856 N N . ARG A 1 366 ? -22.958 0.840 51.893 1.00 89.50 366 ARG A N 1
ATOM 2857 C CA . ARG A 1 366 ? -22.378 -0.481 51.571 1.00 89.50 366 ARG A CA 1
ATOM 2858 C C . ARG A 1 366 ? -22.693 -1.534 52.638 1.00 89.50 366 ARG A C 1
ATOM 2860 O O . ARG A 1 366 ? -23.073 -2.643 52.282 1.00 89.50 366 ARG A O 1
ATOM 2867 N N . ARG A 1 367 ? -22.592 -1.185 53.928 1.00 90.88 367 ARG A N 1
ATOM 2868 C CA . ARG A 1 367 ? -22.955 -2.094 55.033 1.00 90.88 367 ARG A CA 1
ATOM 2869 C C . ARG A 1 367 ? -24.440 -2.473 54.998 1.00 90.88 367 ARG A C 1
ATOM 2871 O O . ARG A 1 367 ? -24.753 -3.652 55.101 1.00 90.88 367 ARG A O 1
ATOM 2878 N N . ARG A 1 368 ? -25.340 -1.506 54.767 1.00 91.06 368 ARG A N 1
ATOM 2879 C CA . ARG A 1 368 ? -26.785 -1.774 54.618 1.00 91.06 368 ARG A CA 1
ATOM 2880 C C . ARG A 1 368 ? -27.085 -2.712 53.445 1.00 91.06 368 ARG A C 1
ATOM 2882 O O . ARG A 1 368 ? -27.853 -3.646 53.623 1.00 91.06 368 ARG A O 1
ATOM 2889 N N . ARG A 1 369 ? -26.444 -2.516 52.284 1.00 88.56 369 ARG A N 1
ATOM 2890 C CA . ARG A 1 369 ? -26.597 -3.416 51.123 1.00 88.56 369 ARG A CA 1
ATOM 2891 C C . ARG A 1 369 ? -26.123 -4.841 51.421 1.00 88.56 369 ARG A C 1
ATOM 2893 O O . ARG A 1 369 ? -26.833 -5.779 51.095 1.00 88.56 369 ARG A O 1
ATOM 2900 N N . ARG A 1 370 ? -24.976 -5.003 52.093 1.00 88.94 370 ARG A N 1
ATOM 2901 C CA . ARG A 1 370 ? -24.484 -6.328 52.518 1.00 88.94 370 ARG A CA 1
ATOM 2902 C C . ARG A 1 370 ? -25.435 -7.014 53.501 1.00 88.94 370 ARG A C 1
ATOM 2904 O O . ARG A 1 370 ? -25.671 -8.205 53.366 1.00 88.94 370 ARG A O 1
ATOM 2911 N N . ARG A 1 371 ? -25.992 -6.268 54.464 1.00 89.75 371 ARG A N 1
ATOM 2912 C CA . ARG A 1 371 ? -26.966 -6.811 55.424 1.00 89.75 371 ARG A CA 1
ATOM 2913 C C . ARG A 1 371 ? -28.262 -7.231 54.729 1.00 89.75 371 ARG A C 1
ATOM 2915 O O . ARG A 1 371 ? -28.717 -8.334 54.984 1.00 89.75 371 ARG A O 1
ATOM 2922 N N . LYS A 1 372 ? -28.792 -6.410 53.811 1.00 89.19 372 LYS A N 1
ATOM 2923 C CA . LYS A 1 372 ? -29.950 -6.788 52.982 1.00 89.19 372 LYS A CA 1
ATOM 2924 C C . LYS A 1 372 ? -29.671 -8.062 52.182 1.00 89.19 372 LYS A C 1
ATOM 2926 O O . LYS A 1 372 ? -30.434 -8.997 52.317 1.00 89.19 372 LYS A O 1
ATOM 2931 N N . GLY A 1 373 ? -28.539 -8.145 51.478 1.00 85.69 373 GLY A N 1
ATOM 2932 C CA . GLY A 1 373 ? -28.184 -9.348 50.713 1.00 85.69 373 GLY A CA 1
ATOM 2933 C C . GLY A 1 373 ? -28.041 -10.618 51.562 1.00 85.69 373 GLY A C 1
ATOM 2934 O O . GLY A 1 373 ? -28.392 -11.692 51.095 1.00 85.69 373 GLY A O 1
ATOM 2935 N N . ARG A 1 374 ? -27.577 -10.516 52.818 1.00 86.44 374 ARG A N 1
ATOM 2936 C CA . ARG A 1 374 ? -27.568 -11.660 53.752 1.00 86.44 374 ARG A CA 1
ATOM 2937 C C . ARG A 1 374 ? -28.976 -12.084 54.179 1.00 86.44 374 ARG A C 1
ATOM 2939 O O . ARG A 1 374 ? -29.214 -13.273 54.309 1.00 86.44 374 ARG A O 1
ATOM 2946 N N . ILE A 1 375 ? -29.886 -11.131 54.391 1.00 85.75 375 ILE A N 1
ATOM 2947 C CA . ILE A 1 375 ? -31.285 -11.418 54.750 1.00 85.75 375 ILE A CA 1
ATOM 2948 C C . ILE A 1 375 ? -32.017 -12.064 53.568 1.00 85.75 375 ILE A C 1
ATOM 2950 O O . ILE A 1 375 ? -32.711 -13.050 53.769 1.00 85.75 375 ILE A O 1
ATOM 2954 N N . THR A 1 376 ? -31.824 -11.554 52.347 1.00 85.56 376 THR A N 1
ATOM 2955 C CA . THR A 1 376 ? -32.429 -12.129 51.134 1.00 85.56 376 THR A CA 1
ATOM 2956 C C . THR A 1 376 ? -31.976 -13.571 50.922 1.00 85.56 376 THR A C 1
ATOM 2958 O O . THR A 1 376 ? -32.816 -14.447 50.792 1.00 85.56 376 THR A O 1
ATOM 2961 N N . LYS A 1 377 ? -30.665 -13.839 51.028 1.00 82.88 377 LYS A N 1
ATOM 2962 C CA . LYS A 1 377 ? -30.127 -15.204 50.935 1.00 82.88 377 LYS A CA 1
ATOM 2963 C C . LYS A 1 377 ? -30.668 -16.151 52.004 1.00 82.88 377 LYS A C 1
ATOM 2965 O O . LYS A 1 377 ? -30.837 -17.327 51.731 1.00 82.88 377 LYS A O 1
ATOM 2970 N N . ARG A 1 378 ? -30.906 -15.652 53.222 1.00 80.38 378 ARG A N 1
ATOM 2971 C CA . ARG A 1 378 ? -31.461 -16.466 54.309 1.00 80.38 378 ARG A CA 1
ATOM 2972 C C . ARG A 1 378 ? -32.929 -16.826 54.049 1.00 80.38 378 ARG A C 1
ATOM 2974 O O . ARG A 1 378 ? -33.283 -17.977 54.236 1.00 80.38 378 ARG A O 1
ATOM 2981 N N . ARG A 1 379 ? -33.734 -15.886 53.534 1.00 78.81 379 ARG A N 1
ATOM 2982 C CA . ARG A 1 379 ? -35.122 -16.155 53.111 1.00 78.81 379 ARG A CA 1
ATOM 2983 C C . ARG A 1 379 ? -35.202 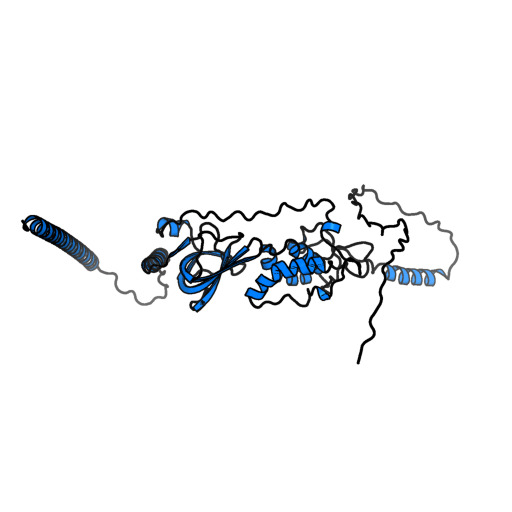-17.156 51.957 1.00 78.81 379 ARG A C 1
ATOM 2985 O O . ARG A 1 379 ? -35.977 -18.094 52.042 1.00 78.81 379 ARG A O 1
ATOM 2992 N N . GLU A 1 380 ? -34.348 -17.009 50.942 1.00 79.69 380 GLU A N 1
ATOM 2993 C CA . GLU A 1 380 ? -34.247 -17.975 49.831 1.00 79.69 380 GLU A CA 1
ATOM 2994 C C . GLU A 1 380 ? -33.843 -19.380 50.310 1.00 79.69 380 GLU A C 1
ATOM 2996 O O . GLU A 1 380 ? -34.180 -20.378 49.680 1.00 79.69 380 GLU A O 1
ATOM 3001 N N . GLN A 1 381 ? -33.084 -19.472 51.406 1.00 78.44 381 GLN A N 1
ATOM 3002 C CA . GLN A 1 381 ? -32.669 -20.746 51.987 1.00 78.44 381 GLN A CA 1
ATOM 3003 C C . GLN A 1 381 ? -33.783 -21.371 52.841 1.00 78.44 381 GLN A C 1
ATOM 3005 O O . GLN A 1 381 ? -33.964 -22.580 52.773 1.00 78.44 381 GLN A O 1
ATOM 3010 N N . GLU A 1 382 ? -34.551 -20.555 53.571 1.00 77.06 382 GLU A N 1
ATOM 3011 C CA . GLU A 1 382 ? -35.714 -20.980 54.365 1.00 77.06 382 GLU A CA 1
ATOM 3012 C C . GLU A 1 382 ? -36.882 -21.453 53.467 1.00 77.06 382 GLU A C 1
ATOM 3014 O O . GLU A 1 382 ? -37.469 -22.496 53.751 1.00 77.06 382 GLU A O 1
ATOM 3019 N N . GLU A 1 383 ? -37.150 -20.790 52.330 1.00 75.25 383 GLU A N 1
ATOM 3020 C CA . GLU A 1 383 ? -38.131 -21.246 51.317 1.00 75.25 383 GLU A CA 1
ATOM 3021 C C . GLU A 1 383 ? -37.756 -22.596 50.688 1.00 75.25 383 GLU A C 1
ATOM 3023 O O . GLU A 1 383 ? -38.628 -23.418 50.422 1.00 75.25 383 GLU A O 1
ATOM 3028 N N . LYS A 1 384 ? -36.460 -22.868 50.492 1.00 72.94 384 LYS A N 1
ATOM 3029 C CA . LYS A 1 384 ? -35.992 -24.155 49.947 1.00 72.94 384 LYS A CA 1
ATOM 3030 C C . LYS A 1 384 ? -36.085 -25.317 50.934 1.00 72.94 384 LYS A C 1
ATOM 3032 O O . LYS A 1 384 ? -36.051 -26.463 50.504 1.00 72.94 384 LYS A O 1
ATOM 3037 N N . THR A 1 385 ? -36.170 -25.041 52.234 1.00 70.38 385 THR A N 1
ATOM 3038 C CA . THR A 1 385 ? -36.246 -26.068 53.287 1.00 70.38 385 THR A CA 1
ATOM 3039 C C . 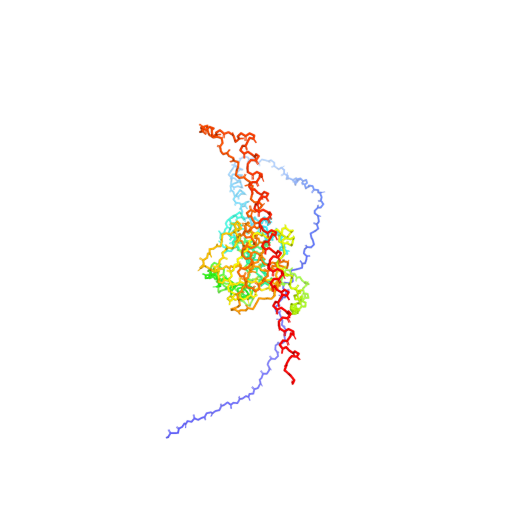THR A 1 385 ? -37.647 -26.258 53.870 1.00 70.38 385 THR A C 1
ATOM 3041 O O . THR A 1 385 ? -37.866 -27.252 54.552 1.00 70.38 385 THR A O 1
ATOM 3044 N N . GLY A 1 386 ? -38.583 -25.333 53.622 1.00 58.53 386 GLY A N 1
ATOM 3045 C CA . GLY A 1 386 ? -39.956 -25.373 54.150 1.00 58.53 386 GLY A CA 1
ATOM 3046 C C . GLY A 1 386 ? -41.004 -26.015 53.232 1.00 58.53 386 GLY A C 1
ATOM 3047 O O . GLY A 1 386 ? -42.161 -26.103 53.620 1.00 58.53 386 GLY A O 1
ATOM 3048 N N . GLY A 1 387 ? -40.623 -26.445 52.026 1.00 55.97 387 GLY A N 1
ATOM 3049 C CA . GLY A 1 387 ? -41.474 -27.238 51.137 1.00 55.97 387 GLY A CA 1
ATOM 3050 C C . GLY A 1 387 ? -41.224 -28.727 51.343 1.00 55.97 387 GLY A C 1
ATOM 3051 O O . GLY A 1 387 ? -40.524 -29.341 50.538 1.00 55.97 387 GLY A O 1
ATOM 3052 N N . ARG A 1 388 ? -41.732 -29.285 52.441 1.00 45.97 388 ARG A N 1
ATOM 3053 C CA . ARG A 1 388 ? -41.824 -30.730 52.644 1.00 45.97 388 ARG A CA 1
ATOM 3054 C C . ARG A 1 388 ? -43.174 -31.078 53.234 1.00 45.97 388 ARG A C 1
ATOM 3056 O O . ARG A 1 388 ? -43.566 -30.372 54.189 1.00 45.97 388 ARG A O 1
#

Nearest PDB structures (foldseek):
  1ijx-assembly3_D  TM=9.512E-01  e=5.475E-15  Mus musculus
  5bqe-assembly1_C  TM=9.199E-01  e=1.664E-11  Homo sapiens
  7op0-assembly1_A  TM=6.796E-01  e=4.104E-06  Homo sapiens
  5hcd-assembly1_A  TM=6.333E-01  e=9.010E-05  Homo sapiens
  5hce-assembly1_A  TM=6.332E-01  e=1.143E-04  Homo sapiens

Mean predicted aligned error: 18.0 Å

Foldseek 3Di:
DDDDDDDDDDDDDDDDPDDDDDDDPQPPDPPPDDDDDDDDDDDDDDDDDDDDDPVVVVVVVCVVVVVVPPPQFFPWDFQPQVLCCPPLAGTFTPPFQLRDRDLVVLNVVCVVCVVLVLQCLAPLQSVQSCCRSGAHDDPVQGPYGAHAALVSLCRNCVSRQVVCVVVPHGDDPSSDSVPHHHPVGDGHDDSCSSDVDDPDDPPPPQPPDDADDADDDDLVLCVVLVFQWKFKFAWADWDGRRAKIKTKTQTQDTLHHHLLDDDHRDIAIEMERGRAAPPDHDHRFIWTKTHHADNVVSHHYRYRSIDTDRDDPVNSVVSNVSVVVVDDDPDPPPDDDDDDDDDPPVRVVVVVVVVVVVVVVVVVVVVVVVVVVVVVVVVVVVVVVPPD

InterPro domains:
  IPR001134 Netrin domain [PS50189] (209-331)
  IPR008993 Tissue inhibitor of metalloproteinases-like, OB-fold [G3DSA:2.40.50.120] (202-330)
  IPR008993 Tissue inhibitor of metalloproteinases-like, OB-fold [SSF50242] (203-322)
  IPR015526 Frizzled/secreted frizzled-related protein [PTHR11309] (58-215)
  IPR018933 Netrin module, non-TIMP type [PF01759] (226-323)
  IPR018933 Netrin module, non-TIMP type [SM00643] (222-325)
  IPR020067 Frizzled domain [PF01392] (76-181)
  IPR020067 Frizzled domain [PS50038] (76-191)
  IPR020067 Frizzled domain [SM00063] (75-193)
  IPR036790 Frizzled cysteine-rich domain superfamily [G3DSA:1.10.2000.10] (73-198)
  IPR036790 Frizzled cysteine-rich domain superfamily [SSF63501] (75-192)

Organism: Scylla olivacea (NCBI:txid85551)

Secondary structure (DSSP, 8-state):
--------------------PPP---------------PPPPP---------SSHHHHHHHHHHHHTTSSS-S---EE---GGGTTSS--EE-SS-TT--SSHHHHHHHHGGGHHHHHHTS-TTHHHHHHHHHSPBP-SS-SSSPPPBPHHHHHHHHHHHHHHHHTTTPPPPGGG-GGGSPPTTTS--B-HHHH-S--PPPPP-------PPPPPP--HHHHHHHT-SEEEEEEEEEEEEETTEEEEEEEEEEEEE--SS---TTSEEEEEESSSS-SS---TT-EEEEEEEEETTTTEEE--TT-EEEE--HHHHHHHHHHHHTTSPPPPP-------PPPPPHHHHHHHHHHHHHHHHHHHHHHHHHHHHHHHHHHHHHHHHHS--

Radius of gyration: 38.33 Å; Cα contacts (8 Å, |Δi|>4): 455; chains: 1; bounding box: 101×77×110 Å

Solvent-accessible surface area (backbone atoms only — not comparable to full-atom values): 23846 Å² total; per-residue (Å²): 137,80,84,89,78,89,81,86,81,91,79,90,79,87,76,86,78,78,85,80,77,84,80,80,84,70,81,70,83,79,73,84,73,78,82,74,93,75,82,85,78,81,82,84,75,83,85,78,88,88,79,95,80,66,61,65,64,53,52,49,51,49,56,61,52,55,64,67,70,75,75,81,71,70,68,60,40,74,57,76,44,78,89,44,59,80,46,100,58,63,40,18,39,68,53,23,82,77,65,36,78,45,67,69,58,30,37,65,63,52,55,75,46,51,68,58,63,72,24,46,27,26,90,36,37,65,60,41,51,29,29,39,56,50,12,67,53,53,88,90,47,60,88,54,67,59,42,44,19,21,67,46,38,45,52,18,42,72,38,38,38,66,64,35,49,74,72,75,37,74,78,57,74,94,68,44,39,89,80,38,45,46,74,95,75,44,82,49,48,56,73,67,78,77,44,93,80,71,77,76,74,73,80,77,74,80,72,78,84,83,57,73,86,81,77,77,96,44,73,68,55,54,66,71,69,58,56,42,33,26,38,29,27,31,29,69,45,77,48,65,39,52,42,21,20,44,32,37,24,47,24,70,40,70,62,37,77,47,88,53,87,76,59,65,80,38,78,42,65,34,39,15,90,29,66,57,62,37,54,76,78,59,70,77,39,52,26,37,38,32,23,43,65,42,68,93,76,62,39,41,34,39,43,84,85,32,45,69,40,76,61,51,81,70,53,55,57,48,52,48,51,54,50,66,72,65,51,77,75,82,73,79,75,90,64,100,69,80,84,73,80,77,75,49,77,66,52,51,52,50,53,51,51,51,53,53,53,54,53,51,54,53,52,53,52,53,52,51,52,54,52,49,54,53,52,52,54,48,50,60,50,50,62,70,68,66,78,121

Sequence (388 aa):
MTQPSLPSPSTSLSIDVALQGPASVSIQKMVYRRPSETPPSPCVYLCIPAPQLVGVVAAVVCSFLGTALAQFGPQCEEIKIPMCRQMPYNLTRLPNLLHHSTQENAQLAIEQFKLLGWTKCSDQLEFFLCSMYAPICTVDFVSEAIPPCRSVCEDARDGCEPLLAKFDIPWPPALACEALPWYDRGVCITPQAIISDVTPPPPKEQAPCLCQPQRGLRKRLYKKAGFHYAVRGTVKSVETFGELTLTTVAVKEVVREGRVRVATGQDGHLWTNRSCVCPSLDIDQEYLMLGWEDFANSCLLFPEGSLALPYMKKYARKIKKWEAEAAPTPVPSTSPAHYAPTPSRGQIRNIYKRKKKKKRRRRKRRRRRRRKGRITKRREQEEKTGGR

pLDDT: mean 78.02, std 22.05, range [26.38, 98.31]

=== Feature glossary ===
Key to the feature types in this record:

pLDDT. pLDDT is the predicted lDDT-Cα score: AlphaFold's confidence that the local environment of each residue (all inter-atomic distances within 15 Å) is correctly placed. It is a per-residue number between 0 and 100, with higher meaning more reliable.

Radius of gyration, Cα contacts, bounding box. The geometric summary reports three shape descriptors. Rg (radius of gyration) measures how spread out the Cα atoms are about their centre of mass; compact globular proteins have small Rg, elongated or unfolded ones large. Cα contacts (<8 Å, |i−j|>4) count long-range residue pairs in spatial proximity — high for tightly packed folds, near zero for rods or random coil. The bounding-box extents give the protein's footprint along x, y, z in Å.

Backbone torsions (φ/ψ). Backbone dihedral angles. Every residue except chain termini has a φ (preceding-C → N → Cα → C) and a ψ (N → Cα → C → next-N). They are reported in degrees following the IUPAC sign convention. Secondary structure is essentially a statement about which (φ, ψ) basin each residue occupies.

Contact-map, Ramachandran, and PAE plots. Plot images: a contact map (which residues are close in 3D, as an N×N binary image), a Ramachandran scatter (backbone torsion angles, revealing secondary-structure composition at a glance), and — for AlphaFold structures — a PAE heatmap (pairwise prediction confidence).

Predicted aligned error. Predicted Aligned Error (PAE) is an AlphaFold confidence matrix: entry (i, j) is the expected error in the position of residue j, in ångströms, when the prediction is superimposed on the true structure at residue i. Low PAE within a block of residues means that block is internally rigid and well-predicted; high PAE between two blocks means their relative placement is uncertain even if each block individually is confident.

Secondary structure (3-state, P-SEA). Three-state secondary structure (P-SEA) collapses the eight DSSP classes into helix (a), strand (b), and coil (c). P-SEA assigns these from Cα geometry alone — distances and angles — without requiring backbone oxygens, so it works on any Cα trace.

Solvent-accessible surface area. Solvent-accessible surface area (SASA) is the area in Å² traced out by the centre of a 1.4 Å probe sphere (a water molecule) rolled over the protein's van der Waals surface (Shrake–Rupley / Lee–Richards construction). Buried residues have near-zero SASA; fully exposed residues can exceed 200 Å². The total SASA scales roughly with the number of surface residues.

Foldseek 3Di. The Foldseek 3Di string encodes local tertiary geometry as a 20-letter alphabet — one character per residue — derived from the relative positions of nearby Cα atoms. Unlike the amino-acid sequence, 3Di is a direct function of the 3D structure, so two proteins with the same fold have similar 3Di strings even at low sequence identity.

B-factor. For experimental (PDB) structures, the B-factor (temperature factor) quantifies the positional spread of each atom in the crystal — a combination of thermal vibration and static disorder — in units of Å². High B-factors mark flexible loops or poorly resolved regions; low B-factors mark the rigid, well-ordered core.

mmCIF coordinates. The mmCIF block holds the 3D Cartesian coordinates of each backbone atom (N, Cα, C, O) in ångströms. mmCIF is the PDB's canonical archive format — a tagged-loop text representation of the atomic model.

InterPro / GO / CATH / organism. Functional annotations link the protein to curated databases. InterPro entries identify conserved domains and families by matching the sequence against member-database signatures (Pfam, PROSITE, CDD, …). Gene Ontology (GO) terms describe molecular function, biological process, and cellular component in a controlled vocabulary. CATH places the structure in a hierarchical fold classification (Class/Architecture/Topology/Homologous-superfamily). The organism is the source species.

Rendered structure images. Structure images are PyMOL renders from six orthogonal camera directions. Cartoon representation draws helices as coils and strands as arrows; sticks shows the backbone as bonds; surface shows the solvent-excluded envelope. Rainbow coloring maps sequence position to hue (blue→red, N→C); chain coloring assigns a distinct color per polypeptide.

Sequence. This is the polypeptide sequence — one letter per residue, N-terminus first. Length ranges from a few dozen residues for small domains to over a thousand for large multi-domain proteins.

Secondary structure (8-state, DSSP). The SS8 string is DSSP's per-residue secondary-structure call. α-helix (H) means an i→i+4 H-bond ladder; β-strand (E) means the residue participates in a β-sheet; 3₁₀ (G) and π (I) are tighter and wider helices; T/S are turns/bends; '-' is loop.

Nearest PDB structures. Structural nearest neighbors (via Foldseek easy-search vs the PDB). Reported per hit: target PDB id, E-value, and alignment TM-score. A TM-score above ~0.5 is the conventional threshold for 'same fold'.